Protein AF-A0A261AXF3-F1 (afdb_monomer_lite)

Organism: Caenorhabditis remanei (NCBI:txid31234)

Secondary structure (DSSP, 8-state):
-----S-HHHHHHHTTT----PPPTTGGGHHHHHHHHTTS---S---EEE-SSSS-EEE-HHHHHHHHHHHHHIIIIIS--PPPPPPPPBTTB--HHHHHHHHHHTTHHHH-TTTHHHHHHHHHHHHHH-SSSS--HHHHHHHHHHHHHHHHHHTTHHHHHHTT-GGGSTT---HHHHHHHHHHTTS-----------------------SSHHHHHHHHHHHHHHHHHHHHHHHHHHHHHHHHHHHHHHHHHHHHHHHHHHHHHHHHHHHHHHHHHHHHHHHHHHHHHHHHHHHHHHHHHHHHHHHHHHHHHHHHHHHHHHHHHHHHHHHHHHHHHHHHHHHHHHHHHHHHHHHHHHHHHHHHHHHHHHHHHHHHHHHHHT-

Foldseek 3Di:
DDPPDPPCVVVVVVPPPPDDDDDDPDCPVVVVVLVVVVVDDDDDFDWDWDPPDLDIDTHGVVVVVVVVVVVVCCVVVPVVDDQDDQDWADPQADDLVRLVVRCVSRVVCVVQVCLNVCSVQLRVVLCVVPPDPYHTSVSSVVSSVLSVVLSVVLSVLVVCVVVVNQVVRGPRDRPVVVVVVVVVVPPPDDDDDDDDDDDDDDDDDDDDDDDPPPVVVVVVVVVVVVVVVVVVVVVVVVVVVVVVVVVVVVVVVVVVVVVVVVVVVVVVVVVVVVVVVVVVVVVVVVVVVVVVVVVVVVVVVVVVVVVVVVVVVVVVVVVVVVVVVVVVVVVVVVVVVVVVVVVVVVVVVVVVVVVVVVVVVVVVVVVVVVVVVVVVVVVVVVD

Radius of gyration: 56.41 Å; chains: 1; bounding box: 130×45×207 Å

Structure (mmCIF, N/CA/C/O backbone):
data_AF-A0A261AXF3-F1
#
_entry.id   AF-A0A261AXF3-F1
#
loop_
_atom_site.group_PDB
_atom_site.id
_atom_site.type_symbol
_atom_site.label_atom_id
_atom_site.label_alt_id
_atom_site.label_comp_id
_atom_site.label_asym_id
_atom_site.label_entity_id
_atom_site.label_seq_id
_atom_site.pdbx_PDB_ins_code
_atom_site.Cartn_x
_atom_site.Cartn_y
_atom_site.Cartn_z
_atom_site.occupancy
_atom_site.B_iso_or_equiv
_atom_site.auth_seq_id
_atom_site.auth_comp_id
_atom_site.auth_asym_id
_atom_site.auth_atom_id
_atom_site.pdbx_PDB_model_num
ATOM 1 N N . MET A 1 1 ? 0.764 -27.589 -21.083 1.00 27.95 1 MET A N 1
ATOM 2 C CA . MET A 1 1 ? 2.052 -27.464 -20.373 1.00 27.95 1 MET A CA 1
ATOM 3 C C . MET A 1 1 ? 1.733 -27.618 -18.896 1.00 27.95 1 MET A C 1
ATOM 5 O O . MET A 1 1 ? 0.965 -26.819 -18.377 1.00 27.95 1 MET A O 1
ATOM 9 N N . GLU A 1 2 ? 2.151 -28.720 -18.281 1.00 24.80 2 GLU A N 1
ATOM 10 C CA . GLU A 1 2 ? 1.767 -29.058 -16.904 1.00 24.80 2 GLU A CA 1
ATOM 11 C C . GLU A 1 2 ? 2.659 -28.315 -15.902 1.00 24.80 2 GLU A C 1
ATOM 13 O O . GLU A 1 2 ? 3.877 -28.297 -16.049 1.00 24.80 2 GLU A O 1
ATOM 18 N N . PHE A 1 3 ? 2.066 -27.717 -14.865 1.00 24.66 3 PHE A N 1
ATOM 19 C CA . PHE A 1 3 ? 2.796 -27.044 -13.781 1.00 24.66 3 PHE A CA 1
ATOM 20 C C . PHE A 1 3 ? 3.332 -28.057 -12.748 1.00 24.66 3 PHE A C 1
ATOM 22 O O . PHE A 1 3 ? 3.028 -27.974 -11.559 1.00 24.66 3 PHE A O 1
ATOM 29 N N . SER A 1 4 ? 4.099 -29.052 -13.200 1.00 29.39 4 SER A N 1
ATOM 30 C CA . SER A 1 4 ? 4.564 -30.182 -12.378 1.00 29.39 4 SER A CA 1
ATOM 31 C C . SER A 1 4 ? 5.956 -30.001 -11.749 1.00 29.39 4 SER A C 1
ATOM 33 O O . SER A 1 4 ? 6.387 -30.878 -11.005 1.00 29.39 4 SER A O 1
ATOM 35 N N . SER A 1 5 ? 6.648 -28.878 -11.988 1.00 30.31 5 SER A N 1
ATOM 36 C CA . SER A 1 5 ? 8.059 -28.686 -11.593 1.00 30.31 5 SER A CA 1
ATOM 37 C C . SER A 1 5 ? 8.370 -27.370 -10.858 1.00 30.31 5 SER A C 1
ATOM 39 O O . SER A 1 5 ? 9.440 -26.790 -11.036 1.00 30.31 5 SER A O 1
ATOM 41 N N . LEU A 1 6 ? 7.460 -26.887 -10.005 1.00 32.06 6 LEU A N 1
ATOM 42 C CA . LEU A 1 6 ? 7.865 -26.016 -8.894 1.00 32.06 6 LEU A CA 1
ATOM 43 C C . LEU A 1 6 ? 8.428 -26.918 -7.793 1.00 32.06 6 LEU A C 1
ATOM 45 O O . LEU A 1 6 ? 7.673 -27.651 -7.154 1.00 32.06 6 LEU A O 1
ATOM 49 N N . ASP A 1 7 ? 9.750 -26.894 -7.616 1.00 31.97 7 ASP A N 1
ATOM 50 C CA . ASP A 1 7 ? 10.464 -27.857 -6.776 1.00 31.97 7 ASP A CA 1
ATOM 51 C C . ASP A 1 7 ? 10.176 -27.618 -5.277 1.00 31.97 7 ASP A C 1
ATOM 53 O O . ASP A 1 7 ? 10.806 -26.829 -4.566 1.00 31.97 7 ASP A O 1
ATOM 57 N N . LEU A 1 8 ? 9.140 -28.307 -4.796 1.00 35.50 8 LEU A N 1
ATOM 58 C CA . LEU A 1 8 ? 8.578 -28.212 -3.448 1.00 35.50 8 LEU A CA 1
ATOM 59 C C . LEU A 1 8 ? 9.524 -28.527 -2.264 1.00 35.50 8 LEU A C 1
ATOM 61 O O . LEU A 1 8 ? 9.194 -28.063 -1.164 1.00 35.50 8 LEU A O 1
ATOM 65 N N . PRO A 1 9 ? 10.657 -29.258 -2.383 1.00 33.25 9 PRO A N 1
ATOM 66 C CA . PRO A 1 9 ? 11.583 -29.462 -1.266 1.00 33.25 9 PRO A CA 1
ATOM 67 C C . PRO A 1 9 ? 12.104 -28.151 -0.672 1.00 33.25 9 PRO A C 1
ATOM 69 O O . PRO A 1 9 ? 12.165 -28.022 0.550 1.00 33.25 9 PRO A O 1
ATOM 72 N N . GLU A 1 10 ? 12.398 -27.149 -1.504 1.00 36.34 10 GLU A N 1
ATOM 73 C CA . GLU A 1 10 ? 12.981 -25.884 -1.042 1.00 36.34 10 GLU A CA 1
ATOM 74 C C . GLU A 1 10 ? 11.972 -25.036 -0.241 1.00 36.34 10 GLU A C 1
ATOM 76 O O . GLU A 1 10 ? 12.310 -24.397 0.759 1.00 36.34 10 GLU A O 1
ATOM 81 N N . ILE A 1 11 ? 10.693 -25.102 -0.627 1.00 35.28 11 ILE A N 1
ATOM 82 C CA . ILE A 1 11 ? 9.573 -24.540 0.139 1.00 35.28 11 ILE A CA 1
ATOM 83 C C . ILE A 1 11 ? 9.411 -25.308 1.459 1.00 35.28 11 ILE A C 1
ATOM 85 O O . ILE A 1 11 ? 9.266 -24.698 2.520 1.00 35.28 11 ILE A O 1
ATOM 89 N N . ARG A 1 12 ? 9.472 -26.645 1.422 1.00 32.19 12 ARG A N 1
ATOM 90 C CA . ARG A 1 12 ? 9.309 -27.500 2.606 1.00 32.19 12 ARG A CA 1
ATOM 91 C C . ARG A 1 12 ? 10.400 -27.259 3.655 1.00 32.19 12 ARG A C 1
ATOM 93 O O . ARG A 1 12 ? 10.062 -27.199 4.834 1.00 32.19 12 ARG A O 1
ATOM 100 N N . GLU A 1 13 ? 11.656 -27.064 3.248 1.00 37.75 13 GLU A N 1
ATOM 101 C CA . GLU A 1 13 ? 12.749 -26.647 4.143 1.00 37.75 13 GLU A CA 1
ATOM 102 C C . GLU A 1 13 ? 12.473 -25.276 4.775 1.00 37.75 13 GLU A C 1
ATOM 104 O O . GLU A 1 13 ? 12.505 -25.146 5.999 1.00 37.75 13 GLU A O 1
ATOM 109 N N . LYS A 1 14 ? 12.099 -24.267 3.972 1.00 39.78 14 LYS A N 1
ATOM 110 C CA . LYS A 1 14 ? 11.786 -22.910 4.468 1.00 39.78 14 LYS A CA 1
ATOM 111 C C . LYS A 1 14 ? 10.622 -22.896 5.481 1.00 39.78 14 LYS A C 1
ATOM 113 O O . LYS A 1 14 ? 10.581 -22.020 6.345 1.00 39.78 14 LYS A O 1
ATOM 118 N N . PHE A 1 15 ? 9.724 -23.888 5.443 1.00 36.19 15 PHE A N 1
ATOM 119 C CA . PHE A 1 15 ? 8.625 -24.062 6.406 1.00 36.19 15 PHE A CA 1
ATOM 120 C C . PHE A 1 15 ? 8.922 -24.976 7.614 1.00 36.19 15 PHE A C 1
ATOM 122 O O . PHE A 1 15 ? 8.094 -25.020 8.528 1.00 36.19 15 PHE A O 1
ATOM 129 N N . LYS A 1 16 ? 10.085 -25.645 7.710 1.00 35.56 16 LYS A N 1
ATOM 130 C CA . LYS A 1 16 ? 10.448 -26.443 8.907 1.00 35.56 16 LYS A CA 1
ATOM 131 C C . LYS A 1 16 ? 10.574 -25.613 10.191 1.00 35.56 16 LYS A C 1
ATOM 133 O O . LYS A 1 16 ? 10.434 -26.155 11.280 1.00 35.56 16 LYS A O 1
ATOM 138 N N . ASN A 1 17 ? 10.776 -24.301 10.067 1.00 36.56 17 ASN A N 1
ATOM 139 C CA . ASN A 1 17 ? 10.930 -23.370 11.189 1.00 36.56 17 ASN A CA 1
ATOM 140 C C . ASN A 1 17 ? 9.594 -22.896 11.809 1.00 36.56 17 ASN A C 1
ATOM 142 O O . ASN A 1 17 ? 9.577 -21.952 12.603 1.00 36.56 17 ASN A O 1
ATOM 146 N N . LEU A 1 18 ? 8.459 -23.516 11.460 1.00 34.81 18 LEU A N 1
ATOM 147 C CA . LEU A 1 18 ? 7.182 -23.273 12.136 1.00 34.81 18 LEU A CA 1
ATOM 148 C C . LEU A 1 18 ? 7.160 -23.971 13.507 1.00 34.81 18 LEU A C 1
ATOM 150 O O . LEU A 1 18 ? 6.904 -25.168 13.610 1.00 34.81 18 LEU A O 1
ATOM 154 N N . VAL A 1 19 ? 7.417 -23.190 14.558 1.00 32.22 19 VAL A N 1
ATOM 155 C CA . VAL A 1 19 ? 7.457 -23.640 15.959 1.00 32.22 19 VAL A CA 1
ATOM 156 C C . VAL A 1 19 ? 6.126 -24.289 16.387 1.00 32.22 19 VAL A C 1
ATOM 158 O O . VAL A 1 19 ? 5.079 -23.645 16.262 1.00 32.22 19 VAL A O 1
ATOM 161 N N . PRO A 1 20 ? 6.136 -25.509 16.961 1.00 31.58 20 PRO A N 1
ATOM 162 C CA . PRO A 1 20 ? 4.989 -26.051 17.681 1.00 31.58 20 PRO A CA 1
ATOM 163 C C . PRO A 1 20 ? 4.803 -25.267 18.986 1.00 31.58 20 PRO A C 1
ATOM 165 O O . PRO A 1 20 ? 5.675 -25.285 19.852 1.00 31.58 20 PRO A O 1
ATOM 168 N N . ILE A 1 21 ? 3.679 -24.566 19.134 1.00 32.22 21 ILE A N 1
ATOM 169 C CA . ILE A 1 21 ? 3.352 -23.852 20.376 1.00 32.22 21 ILE A CA 1
ATOM 170 C C . ILE A 1 21 ? 2.531 -24.784 21.270 1.00 32.22 21 ILE A C 1
ATOM 172 O O . ILE A 1 21 ? 1.377 -25.086 20.960 1.00 32.22 21 ILE A O 1
ATOM 176 N N . GLU A 1 22 ? 3.118 -25.214 22.388 1.00 30.92 22 GLU A N 1
ATOM 177 C CA . GLU A 1 22 ? 2.367 -25.780 23.509 1.00 30.92 22 GLU A CA 1
ATOM 178 C C . GLU A 1 22 ? 1.632 -24.660 24.254 1.00 30.92 22 GLU A C 1
ATOM 180 O O . GLU A 1 22 ? 2.234 -23.676 24.685 1.00 30.92 22 GLU A O 1
ATOM 185 N N . TRP A 1 23 ? 0.319 -24.810 24.422 1.00 31.94 23 TRP A N 1
ATOM 186 C CA . TRP A 1 23 ? -0.524 -23.806 25.068 1.00 31.94 23 TRP A CA 1
ATOM 187 C C . TRP A 1 23 ? -0.705 -24.131 26.553 1.00 31.94 23 TRP A C 1
ATOM 189 O O . TRP A 1 23 ? -1.225 -25.194 26.896 1.00 31.94 23 TRP A O 1
ATOM 199 N N . LYS A 1 24 ? -0.328 -23.199 27.438 1.00 29.20 24 LYS A N 1
ATOM 200 C CA . LYS A 1 24 ? -0.694 -23.233 28.864 1.00 29.20 24 LYS A CA 1
ATOM 201 C C . LYS A 1 24 ? -1.835 -22.257 29.161 1.00 29.20 24 LYS A C 1
ATOM 203 O O . LYS A 1 24 ? -2.153 -21.359 28.391 1.00 29.20 24 LYS A O 1
ATOM 208 N N . GLN A 1 25 ? -2.532 -22.516 30.259 1.00 35.84 25 GLN A N 1
ATOM 209 C CA . GLN A 1 25 ? -3.949 -22.190 30.379 1.00 35.84 25 GLN A CA 1
ATOM 210 C C . GLN A 1 25 ? -4.236 -20.768 30.897 1.00 35.84 25 GLN A C 1
ATOM 212 O O . GLN A 1 25 ? -4.610 -20.596 32.055 1.00 35.84 25 GLN A O 1
ATOM 217 N N . SER A 1 26 ? -4.121 -19.749 30.034 1.00 38.50 26 SER A N 1
ATOM 218 C CA . SER A 1 26 ? -4.639 -18.392 30.328 1.00 38.50 26 SER A CA 1
ATOM 219 C C . SER A 1 26 ? -5.096 -17.539 29.121 1.00 38.50 26 SER A C 1
ATOM 221 O O . SER A 1 26 ? -5.635 -16.449 29.321 1.00 38.50 26 SER A O 1
ATOM 223 N N . ASP A 1 27 ? -5.002 -18.024 27.875 1.00 37.12 27 ASP A N 1
ATOM 224 C CA . ASP A 1 27 ? -5.191 -17.220 26.644 1.00 37.12 27 ASP A CA 1
ATOM 225 C C . ASP A 1 27 ? -6.641 -16.838 26.249 1.00 37.12 27 ASP A C 1
ATOM 227 O O . ASP A 1 27 ? -6.957 -16.603 25.078 1.00 37.12 27 ASP A O 1
ATOM 231 N N . SER A 1 28 ? -7.548 -16.682 27.218 1.00 33.84 28 SER A N 1
ATOM 232 C CA . SER A 1 28 ? -8.938 -16.259 26.962 1.00 33.84 28 SER A CA 1
ATOM 233 C C . SER A 1 28 ? -9.061 -14.830 26.401 1.00 33.84 28 SER A C 1
ATOM 235 O O . SER A 1 28 ? -10.072 -14.498 25.779 1.00 33.84 28 SER A O 1
ATOM 237 N N . ASN A 1 29 ? -8.059 -13.971 26.614 1.00 33.34 29 ASN A N 1
ATOM 238 C CA . ASN A 1 29 ? -8.114 -12.553 26.235 1.00 33.34 29 ASN A CA 1
ATOM 239 C C . ASN A 1 29 ? -7.491 -12.249 24.859 1.00 33.34 29 ASN A C 1
ATOM 241 O O . ASN A 1 29 ? -7.751 -11.186 24.291 1.00 33.34 29 ASN A O 1
ATOM 245 N N . PHE A 1 30 ? -6.716 -13.175 24.284 1.00 36.59 30 PHE A N 1
ATOM 246 C CA . PHE A 1 30 ? -6.024 -12.966 23.007 1.00 36.59 30 PHE A CA 1
ATOM 247 C C . PHE A 1 30 ? -7.000 -12.972 21.815 1.00 36.59 30 PHE A C 1
ATOM 249 O O . PHE A 1 30 ? -7.059 -12.019 21.032 1.00 36.59 30 PHE A O 1
ATOM 256 N N . PHE A 1 31 ? -7.867 -13.987 21.728 1.00 33.03 31 PHE A N 1
ATOM 257 C CA . PHE A 1 31 ? -8.864 -14.094 20.653 1.00 33.03 31 PHE A CA 1
ATOM 258 C C . PHE A 1 31 ? -9.943 -13.006 20.694 1.00 33.03 31 PHE A C 1
ATOM 260 O O . PHE A 1 31 ? -10.436 -12.581 19.644 1.00 33.03 31 PHE A O 1
ATOM 267 N N . HIS A 1 32 ? -10.263 -12.496 21.887 1.00 34.31 32 HIS A N 1
ATOM 268 C CA . HIS A 1 32 ? -11.216 -11.400 22.049 1.00 34.31 32 HIS A CA 1
ATOM 269 C C . HIS A 1 32 ? -10.745 -10.100 21.377 1.00 34.31 32 HIS A C 1
ATOM 271 O O . HIS A 1 32 ? -11.583 -9.332 20.905 1.00 34.31 32 HIS A O 1
ATOM 277 N N . ASN A 1 33 ? -9.430 -9.873 21.272 1.00 35.03 33 ASN A N 1
ATOM 278 C CA . ASN A 1 33 ? -8.861 -8.715 20.580 1.00 35.03 33 ASN A CA 1
ATOM 279 C C . ASN A 1 33 ? -8.725 -8.933 19.063 1.00 35.03 33 ASN A C 1
ATOM 281 O O . ASN A 1 33 ? -9.012 -8.014 18.297 1.00 35.03 33 ASN A O 1
ATOM 285 N N . ILE A 1 34 ? -8.398 -10.150 18.610 1.00 35.25 34 ILE A N 1
ATOM 286 C CA . ILE A 1 34 ? -8.340 -10.481 17.172 1.00 35.25 34 ILE A CA 1
ATOM 287 C C . ILE A 1 34 ? -9.715 -10.288 16.510 1.00 35.25 34 ILE A C 1
ATOM 289 O O . ILE A 1 34 ? -9.828 -9.604 15.493 1.00 35.25 34 ILE A O 1
ATOM 293 N N . LEU A 1 35 ? -10.790 -10.809 17.112 1.00 32.84 35 LEU A N 1
ATOM 294 C CA . LEU A 1 35 ? -12.145 -10.642 16.566 1.00 32.84 35 LEU A CA 1
ATOM 295 C C . LEU A 1 35 ? -12.720 -9.228 16.746 1.00 32.84 35 LEU A C 1
ATOM 297 O O . LEU A 1 35 ? -13.673 -8.875 16.053 1.00 32.84 35 LEU A O 1
ATOM 301 N N . ARG A 1 36 ? -12.151 -8.415 17.646 1.00 31.75 36 ARG A N 1
ATOM 302 C CA . ARG A 1 36 ? -12.483 -6.987 17.775 1.00 31.75 36 ARG A CA 1
ATOM 303 C C . ARG A 1 36 ? -11.858 -6.161 16.643 1.00 31.75 36 ARG A C 1
ATOM 305 O O . ARG A 1 36 ? -12.512 -5.241 16.168 1.00 31.75 36 ARG A O 1
ATOM 312 N N . ARG A 1 37 ? -10.660 -6.536 16.166 1.00 34.62 37 ARG A N 1
ATOM 313 C CA . ARG A 1 37 ? -9.996 -5.932 14.991 1.00 34.62 37 ARG A CA 1
ATOM 314 C C . ARG A 1 37 ? -10.633 -6.332 13.654 1.00 34.62 37 ARG A C 1
ATOM 316 O O . ARG A 1 37 ? -10.805 -5.484 12.795 1.00 34.62 37 ARG A O 1
ATOM 323 N N . PHE A 1 38 ? -11.110 -7.569 13.490 1.00 33.97 38 PHE A N 1
ATOM 324 C CA . PHE A 1 38 ? -11.791 -7.990 12.244 1.00 33.97 38 PHE A CA 1
ATOM 325 C C . PHE A 1 38 ? -13.107 -7.246 11.917 1.00 33.97 38 PHE A C 1
ATOM 327 O O . PHE A 1 38 ? -13.662 -7.431 10.831 1.00 33.97 38 PHE A O 1
ATOM 334 N N . CYS A 1 39 ? -13.626 -6.435 12.847 1.00 32.44 39 CYS A N 1
ATOM 335 C CA . CYS A 1 39 ? -14.840 -5.637 12.659 1.00 32.44 39 CYS A CA 1
ATOM 336 C C . CYS A 1 39 ? -14.591 -4.119 12.645 1.00 32.44 39 CYS A C 1
ATOM 338 O O . CYS A 1 39 ? -15.557 -3.385 12.481 1.00 32.44 39 CYS A O 1
ATOM 340 N N . ASN A 1 40 ? -13.355 -3.640 12.842 1.00 31.00 40 ASN A N 1
ATOM 341 C CA . ASN A 1 40 ? -13.031 -2.214 12.774 1.00 31.00 40 ASN A CA 1
ATOM 342 C C . ASN A 1 40 ? -11.546 -1.983 12.467 1.00 31.00 40 ASN A C 1
ATOM 344 O O . ASN A 1 40 ? -10.681 -2.448 13.208 1.00 31.00 40 ASN A O 1
ATOM 348 N N . PHE A 1 41 ? -11.327 -1.129 11.467 1.00 31.16 41 PHE A N 1
ATOM 349 C CA . PHE A 1 41 ? -10.071 -0.490 11.075 1.00 31.16 41 PHE A CA 1
ATOM 350 C C . PHE A 1 41 ? -8.987 -1.347 10.403 1.00 31.16 41 PHE A C 1
ATOM 352 O O . PHE A 1 41 ? -8.595 -2.425 10.848 1.00 31.16 41 PHE A O 1
ATOM 359 N N . ALA A 1 42 ? -8.473 -0.774 9.313 1.00 41.19 42 ALA A N 1
ATOM 360 C CA . ALA A 1 42 ? -7.146 -1.057 8.801 1.00 41.19 42 ALA A CA 1
ATOM 361 C C . ALA A 1 42 ? -6.072 -0.542 9.784 1.00 41.19 42 ALA A C 1
ATOM 363 O O . ALA A 1 42 ? -6.378 0.067 10.804 1.00 41.19 42 ALA A O 1
ATOM 364 N N . GLU A 1 43 ? -4.813 -0.749 9.408 1.00 36.84 43 GLU A N 1
ATOM 365 C CA . GLU A 1 43 ? -3.608 -0.255 10.083 1.00 36.84 43 GLU A CA 1
ATOM 366 C C . GLU A 1 43 ? -3.178 -0.993 11.369 1.00 36.84 43 GLU A C 1
ATOM 368 O O . GLU A 1 43 ? -3.882 -1.142 12.364 1.00 36.84 43 GLU A O 1
ATOM 373 N N . ASN A 1 44 ? -1.913 -1.415 11.308 1.00 37.28 44 ASN A N 1
ATOM 374 C CA . ASN A 1 44 ? -1.050 -1.863 12.399 1.00 37.28 44 ASN A CA 1
ATOM 375 C C . ASN A 1 44 ? -1.326 -3.262 12.999 1.00 37.28 44 ASN A C 1
ATOM 377 O O . ASN A 1 44 ? -1.875 -3.471 14.085 1.00 37.28 44 ASN A O 1
ATOM 381 N N . GLU A 1 45 ? -0.752 -4.216 12.251 1.00 45.72 45 GLU A N 1
ATOM 382 C CA . GLU A 1 45 ? -0.273 -5.543 12.663 1.00 45.72 45 GLU A CA 1
ATOM 383 C C . GLU A 1 45 ? -1.356 -6.586 12.953 1.00 45.72 45 GLU A C 1
ATOM 385 O O . GLU A 1 45 ? -1.979 -6.625 14.010 1.00 45.72 45 GLU A O 1
ATOM 390 N N . THR A 1 46 ? -1.593 -7.480 11.988 1.00 37.84 46 THR A N 1
ATOM 391 C CA . THR A 1 46 ? -2.514 -8.619 12.128 1.00 37.84 46 THR A CA 1
ATOM 392 C C . THR A 1 46 ? -2.044 -9.802 11.277 1.00 37.84 46 THR A C 1
ATOM 394 O O . THR A 1 46 ? -1.841 -9.669 10.075 1.00 37.84 46 THR A O 1
ATOM 397 N N . ILE A 1 47 ? -1.866 -10.959 11.917 1.00 37.97 47 ILE A N 1
ATOM 398 C CA . ILE A 1 47 ? -1.500 -12.249 11.303 1.00 37.97 47 ILE A CA 1
ATOM 399 C C . ILE A 1 47 ? -2.551 -12.660 10.259 1.00 37.97 47 ILE A C 1
ATOM 401 O O . ILE A 1 47 ? -3.750 -12.526 10.503 1.00 37.97 47 ILE A O 1
ATOM 405 N N . ALA A 1 48 ? -2.115 -13.206 9.122 1.00 37.34 48 ALA A N 1
ATOM 406 C CA . ALA A 1 48 ? -2.998 -13.653 8.044 1.00 37.34 48 ALA A CA 1
ATOM 407 C C . ALA A 1 48 ? -3.092 -15.183 7.969 1.00 37.34 48 ALA A C 1
ATOM 409 O O . ALA A 1 48 ? -2.191 -15.895 8.410 1.00 37.34 48 ALA A O 1
ATOM 410 N N . ILE A 1 49 ? -4.183 -15.699 7.398 1.00 36.78 49 ILE A N 1
ATOM 411 C CA . ILE A 1 49 ? -4.396 -17.141 7.220 1.00 36.78 49 ILE A CA 1
ATOM 412 C C . ILE A 1 49 ? -4.134 -17.504 5.758 1.00 36.78 49 ILE A C 1
ATOM 414 O O . ILE A 1 49 ? -4.855 -17.041 4.876 1.00 36.78 49 ILE A O 1
ATOM 418 N N . ILE A 1 50 ? -3.139 -18.357 5.506 1.00 35.66 50 ILE A N 1
ATOM 419 C CA . ILE A 1 50 ? -2.854 -18.911 4.175 1.00 35.66 50 ILE A CA 1
ATOM 420 C C . ILE A 1 50 ? -3.269 -20.384 4.158 1.00 35.66 50 ILE A C 1
ATOM 422 O O . ILE A 1 50 ? -3.004 -21.140 5.095 1.00 35.66 50 ILE A O 1
ATOM 426 N N . ARG A 1 51 ? -3.923 -20.812 3.077 1.00 32.84 51 ARG A N 1
ATOM 427 C CA . ARG A 1 51 ? -4.333 -22.202 2.867 1.00 32.84 51 ARG A CA 1
ATOM 428 C C . ARG A 1 51 ? -3.459 -22.844 1.792 1.00 32.84 51 ARG A C 1
ATOM 430 O O . ARG A 1 51 ? -3.820 -22.826 0.623 1.00 32.84 51 ARG A O 1
ATOM 437 N N . LEU A 1 52 ? -2.310 -23.387 2.198 1.00 33.06 52 LEU A N 1
ATOM 438 C CA . LEU A 1 52 ? -1.356 -24.013 1.272 1.00 33.06 52 LEU A CA 1
ATOM 439 C C . LEU A 1 52 ? -1.717 -25.456 0.885 1.00 33.06 52 LEU A C 1
ATOM 441 O O . LEU A 1 52 ? -1.233 -25.925 -0.132 1.00 33.06 52 LEU A O 1
ATOM 445 N N . TYR A 1 53 ? -2.578 -26.147 1.646 1.00 34.16 53 TYR A N 1
ATOM 446 C CA . TYR A 1 53 ? -3.217 -27.415 1.250 1.00 34.16 53 TYR A CA 1
ATOM 447 C C . TYR A 1 53 ? -4.522 -27.611 2.063 1.00 34.16 53 TYR A C 1
ATOM 449 O O . TYR A 1 53 ? -5.147 -26.633 2.480 1.00 34.16 53 TYR A O 1
ATOM 457 N N . LYS A 1 54 ? -4.995 -28.850 2.292 1.00 33.94 54 LYS A N 1
ATOM 458 C CA . LYS A 1 54 ? -6.273 -29.141 2.987 1.00 33.94 54 LYS A CA 1
ATOM 459 C C . LYS A 1 54 ? -6.407 -28.466 4.374 1.00 33.94 54 LYS A C 1
ATOM 461 O O . LYS A 1 54 ? -7.535 -28.157 4.769 1.00 33.94 54 LYS A O 1
ATOM 466 N N . THR A 1 55 ? -5.296 -28.169 5.053 1.00 30.31 55 THR A N 1
ATOM 467 C CA . THR A 1 55 ? -5.186 -27.449 6.338 1.00 30.31 55 THR A CA 1
ATOM 468 C C . THR A 1 55 ? -4.897 -25.939 6.179 1.00 30.31 55 THR A C 1
ATOM 470 O O . THR A 1 55 ? -4.061 -25.558 5.358 1.00 30.31 55 THR A O 1
ATOM 473 N N . PRO A 1 56 ? -5.552 -25.055 6.963 1.00 42.84 56 PRO A N 1
ATOM 474 C CA . PRO A 1 56 ? -5.200 -23.636 7.050 1.00 42.84 56 PRO A CA 1
ATOM 475 C C . PRO A 1 56 ? -4.028 -23.400 8.019 1.00 42.84 56 PRO A C 1
ATOM 477 O O . PRO A 1 56 ? -3.963 -24.030 9.073 1.00 42.84 56 PRO A O 1
ATOM 480 N N . TYR A 1 57 ? -3.152 -22.446 7.696 1.00 43.09 57 TYR A N 1
ATOM 481 C CA . TYR A 1 57 ? -2.011 -22.039 8.523 1.00 43.09 57 TYR A CA 1
ATOM 482 C C . TYR A 1 57 ? -2.073 -20.543 8.838 1.00 43.09 57 TYR A C 1
ATOM 484 O O . TYR A 1 57 ? -2.453 -19.737 7.988 1.00 43.09 57 TYR A O 1
ATOM 492 N N . PHE A 1 58 ? -1.662 -20.164 10.047 1.00 48.50 58 PHE A N 1
ATOM 493 C CA . PHE A 1 58 ? -1.454 -18.767 10.428 1.00 48.50 58 PHE A CA 1
ATOM 494 C C . PHE A 1 58 ? -0.031 -18.338 10.054 1.00 48.50 58 PHE A C 1
ATOM 496 O O . PHE A 1 58 ? 0.934 -19.010 10.414 1.00 48.50 58 PHE A O 1
ATOM 503 N N . VAL A 1 59 ? 0.104 -17.217 9.348 1.00 48.28 59 VAL A N 1
ATOM 504 C CA . VAL A 1 59 ? 1.380 -16.687 8.849 1.00 48.28 59 VAL A CA 1
ATOM 505 C C . VAL A 1 59 ? 1.563 -15.250 9.332 1.00 48.28 59 VAL A C 1
ATOM 507 O O . VAL A 1 59 ? 0.664 -14.412 9.205 1.00 48.28 59 VAL A O 1
ATOM 510 N N . LYS A 1 60 ? 2.738 -14.960 9.907 1.00 52.41 60 LYS A N 1
ATOM 511 C CA . LYS A 1 60 ? 3.103 -13.615 10.379 1.00 52.41 60 LYS A CA 1
ATOM 512 C C . LYS A 1 60 ? 2.982 -12.600 9.239 1.00 52.41 60 LYS A C 1
ATOM 514 O O . LYS A 1 60 ? 3.406 -12.875 8.117 1.00 52.41 60 LYS A O 1
ATOM 519 N N . LEU A 1 61 ? 2.436 -11.419 9.532 1.00 51.72 61 LEU A N 1
ATOM 520 C CA . LEU A 1 61 ? 2.143 -10.407 8.511 1.00 51.72 61 LEU A CA 1
ATOM 521 C C . LEU A 1 61 ? 3.397 -9.930 7.767 1.00 51.72 61 LEU A C 1
ATOM 523 O O . LEU A 1 61 ? 3.308 -9.649 6.582 1.00 51.72 61 LEU A O 1
ATOM 527 N N . GLU A 1 62 ? 4.557 -9.881 8.422 1.00 56.22 62 GLU A N 1
ATOM 528 C CA . GLU A 1 62 ? 5.856 -9.592 7.788 1.00 56.22 62 GLU A CA 1
ATOM 529 C C . GLU A 1 62 ? 6.143 -10.566 6.637 1.00 56.22 62 GLU A C 1
ATOM 531 O O . GLU A 1 62 ? 6.374 -10.149 5.505 1.00 56.22 62 GLU A O 1
ATOM 536 N N . LYS A 1 63 ? 5.997 -11.872 6.896 1.00 55.84 63 LYS A N 1
ATOM 537 C CA . LYS A 1 63 ? 6.152 -12.924 5.884 1.00 55.84 63 LYS A CA 1
ATOM 538 C C . LYS A 1 63 ? 5.056 -12.891 4.827 1.00 55.84 63 LYS A C 1
ATOM 540 O O . LYS A 1 63 ? 5.328 -13.209 3.676 1.00 55.84 63 LYS A O 1
ATOM 545 N N . LEU A 1 64 ? 3.853 -12.421 5.166 1.00 51.41 64 LEU A N 1
ATOM 546 C CA . LEU A 1 64 ? 2.830 -12.126 4.162 1.00 51.41 64 LEU A CA 1
ATOM 547 C C . LEU A 1 64 ? 3.172 -10.885 3.316 1.00 51.41 64 LEU A C 1
ATOM 549 O O . LEU A 1 64 ? 2.835 -10.872 2.142 1.00 51.41 64 LEU A O 1
ATOM 553 N N . LYS A 1 65 ? 3.827 -9.850 3.861 1.00 55.34 65 LYS A N 1
ATOM 554 C CA . LYS A 1 65 ? 4.272 -8.667 3.098 1.00 55.34 65 LYS A CA 1
ATOM 555 C C . LYS A 1 65 ? 5.374 -9.047 2.104 1.00 55.34 65 LYS A C 1
ATOM 557 O O . LYS A 1 65 ? 5.268 -8.673 0.940 1.00 55.34 65 LYS A O 1
ATOM 562 N N . GLU A 1 66 ? 6.348 -9.853 2.531 1.00 56.06 66 GLU A N 1
ATOM 563 C CA . GLU A 1 66 ? 7.358 -10.470 1.652 1.00 56.06 66 GLU A CA 1
ATOM 564 C C . GLU A 1 66 ? 6.688 -11.287 0.526 1.00 56.06 66 GLU A C 1
ATOM 566 O O . GLU A 1 66 ? 6.929 -11.040 -0.657 1.00 56.06 66 GLU A O 1
ATOM 571 N N . LEU A 1 67 ? 5.756 -12.185 0.879 1.00 49.50 67 LEU A N 1
ATOM 572 C CA . LEU A 1 67 ? 4.961 -12.960 -0.085 1.00 49.50 67 LEU A CA 1
ATOM 573 C C . LEU A 1 67 ? 4.090 -12.091 -1.000 1.00 49.50 67 LEU A C 1
ATOM 575 O O . LEU A 1 67 ? 3.928 -12.433 -2.164 1.00 49.50 67 LEU A O 1
ATOM 579 N N . LYS A 1 68 ? 3.522 -10.984 -0.508 1.00 50.84 68 LYS A N 1
ATOM 580 C CA . LYS A 1 68 ? 2.665 -10.078 -1.286 1.00 50.84 68 LYS A CA 1
ATOM 581 C C . LYS A 1 68 ? 3.479 -9.282 -2.303 1.00 50.84 68 LYS A C 1
ATOM 583 O O . LYS A 1 68 ? 2.978 -9.060 -3.398 1.00 50.84 68 LYS A O 1
ATOM 588 N N . GLY A 1 69 ? 4.719 -8.907 -1.980 1.00 49.69 69 GLY A N 1
ATOM 589 C CA . GLY A 1 69 ? 5.662 -8.342 -2.949 1.00 49.69 69 GLY A CA 1
ATOM 590 C C . GLY A 1 69 ? 5.957 -9.329 -4.080 1.00 49.69 69 GLY A C 1
ATOM 591 O O . GLY A 1 69 ? 5.756 -9.004 -5.246 1.00 49.69 69 GLY A O 1
ATOM 592 N N . LEU A 1 70 ? 6.319 -10.569 -3.730 1.00 44.97 70 LEU A N 1
ATOM 593 C CA . LEU A 1 70 ? 6.557 -11.646 -4.699 1.00 44.97 70 LEU A CA 1
ATOM 594 C C . LEU A 1 70 ? 5.315 -11.973 -5.545 1.00 44.97 70 LEU A C 1
ATOM 596 O O . LEU A 1 70 ? 5.417 -12.043 -6.763 1.00 44.97 70 LEU A O 1
ATOM 600 N N . LEU A 1 71 ? 4.132 -12.105 -4.937 1.00 45.88 71 LEU A N 1
ATOM 601 C CA . LEU A 1 71 ? 2.868 -12.347 -5.646 1.00 45.88 71 LEU A CA 1
ATOM 602 C C . LEU A 1 71 ? 2.449 -11.174 -6.534 1.00 45.88 71 LEU A C 1
ATOM 604 O O . LEU A 1 71 ? 1.892 -11.404 -7.601 1.00 45.88 71 LEU A O 1
ATOM 608 N N . HIS A 1 72 ? 2.712 -9.930 -6.129 1.00 44.38 72 HIS A N 1
ATOM 609 C CA . HIS A 1 72 ? 2.429 -8.763 -6.961 1.00 44.38 72 HIS A CA 1
ATOM 610 C C . HIS A 1 72 ? 3.335 -8.740 -8.196 1.00 44.38 72 HIS A C 1
ATOM 612 O O . HIS A 1 72 ? 2.823 -8.601 -9.301 1.00 44.38 72 HIS A O 1
ATOM 618 N N . ILE A 1 73 ? 4.640 -8.988 -8.020 1.00 40.69 73 ILE A N 1
ATOM 619 C CA . ILE A 1 73 ? 5.610 -9.121 -9.117 1.00 40.69 73 ILE A CA 1
ATOM 620 C C . ILE A 1 73 ? 5.246 -10.307 -10.024 1.00 40.69 73 ILE A C 1
ATOM 622 O O . ILE A 1 73 ? 5.213 -10.158 -11.239 1.00 40.69 73 ILE A O 1
ATOM 626 N N . MET A 1 74 ? 4.890 -11.472 -9.473 1.00 35.56 74 MET A N 1
ATOM 627 C CA . MET A 1 74 ? 4.449 -12.619 -10.281 1.00 35.56 74 MET A CA 1
ATOM 628 C C . MET A 1 74 ? 3.114 -12.359 -11.001 1.00 35.56 74 MET A C 1
ATOM 630 O O . MET A 1 74 ? 2.908 -12.840 -12.111 1.00 35.56 74 MET A O 1
ATOM 634 N N . SER A 1 75 ? 2.205 -11.575 -10.419 1.00 41.12 75 SER A N 1
ATOM 635 C CA . SER A 1 75 ? 0.943 -11.218 -11.073 1.00 41.12 75 SER A CA 1
ATOM 636 C C . SER A 1 75 ? 1.141 -10.217 -12.214 1.00 41.12 75 SER A C 1
ATOM 638 O O . SER A 1 75 ? 0.477 -10.349 -13.240 1.00 41.12 75 SER A O 1
ATOM 640 N N . SER A 1 76 ? 2.023 -9.224 -12.051 1.00 43.78 76 SER A N 1
ATOM 641 C CA . SER A 1 76 ? 2.250 -8.176 -13.054 1.00 43.78 76 SER A CA 1
ATOM 642 C C . SER A 1 76 ? 3.236 -8.590 -14.148 1.00 43.78 76 SER A C 1
ATOM 644 O O . SER A 1 76 ? 2.991 -8.300 -15.314 1.00 43.78 76 SER A O 1
ATOM 646 N N . VAL A 1 77 ? 4.314 -9.300 -13.799 1.00 39.84 77 VAL A N 1
ATOM 647 C CA . VAL A 1 77 ? 5.392 -9.688 -14.730 1.00 39.84 77 VAL A CA 1
ATOM 648 C C . VAL A 1 77 ? 5.143 -11.052 -15.384 1.00 39.84 77 VAL A C 1
ATOM 650 O O . VAL A 1 77 ? 5.543 -11.261 -16.524 1.00 39.84 77 VAL A O 1
ATOM 653 N N . LEU A 1 78 ? 4.493 -11.989 -14.684 1.00 33.41 78 LEU A N 1
ATOM 654 C CA . LEU A 1 78 ? 4.432 -13.407 -15.083 1.00 33.41 78 LEU A CA 1
ATOM 655 C C . LEU A 1 78 ? 3.062 -13.861 -15.616 1.00 33.41 78 LEU A C 1
ATOM 657 O O . LEU A 1 78 ? 2.995 -14.876 -16.304 1.00 33.41 78 LEU A O 1
ATOM 661 N N . LEU A 1 79 ? 1.979 -13.133 -15.314 1.00 43.94 79 LEU A N 1
ATOM 662 C CA . LEU A 1 79 ? 0.625 -13.457 -15.792 1.00 43.94 79 LEU A CA 1
ATOM 663 C C . LEU A 1 79 ? 0.025 -12.399 -16.727 1.00 43.94 79 LEU A C 1
ATOM 665 O O . LEU A 1 79 ? -0.861 -12.734 -17.507 1.00 43.94 79 LEU A O 1
ATOM 669 N N . GLY A 1 80 ? 0.472 -11.140 -16.661 1.00 45.16 80 GLY A N 1
ATOM 670 C CA . GLY A 1 80 ? 0.017 -10.072 -17.563 1.00 45.16 80 GLY A CA 1
ATOM 671 C C . GLY A 1 80 ? -1.485 -9.754 -17.493 1.00 45.16 80 GLY A C 1
ATOM 672 O O . GLY A 1 80 ? -2.007 -9.094 -18.388 1.00 45.16 80 GLY A O 1
ATOM 673 N N . ILE A 1 81 ? -2.196 -10.224 -16.461 1.00 50.53 81 ILE A N 1
ATOM 674 C CA . ILE A 1 81 ? -3.640 -10.014 -16.306 1.00 50.53 81 ILE A CA 1
ATOM 675 C C . ILE A 1 81 ? -3.864 -8.617 -15.704 1.00 50.53 81 ILE A C 1
ATOM 677 O O . ILE A 1 81 ? -3.523 -8.414 -14.534 1.00 50.53 81 ILE A O 1
ATOM 681 N N . PRO A 1 82 ? -4.448 -7.653 -16.442 1.00 55.66 82 PRO A N 1
ATOM 682 C CA . PRO A 1 82 ? -4.804 -6.364 -15.867 1.00 55.66 82 PRO A CA 1
ATOM 683 C C . PRO A 1 82 ? -5.895 -6.550 -14.807 1.00 55.66 82 PRO A C 1
ATOM 685 O O . PRO A 1 82 ? -6.855 -7.304 -15.000 1.00 55.66 82 PRO A O 1
ATOM 688 N N . ALA A 1 83 ? -5.760 -5.847 -13.682 1.00 62.91 83 ALA A N 1
ATOM 689 C CA . ALA A 1 83 ? -6.802 -5.815 -12.665 1.00 62.91 83 ALA A CA 1
ATOM 690 C C . ALA A 1 83 ? -8.072 -5.182 -13.254 1.00 62.91 83 ALA A C 1
ATOM 692 O O . ALA A 1 83 ? -8.026 -4.088 -13.813 1.00 62.91 83 ALA A O 1
ATOM 693 N N . LYS A 1 84 ? -9.205 -5.880 -13.141 1.00 78.06 84 LYS A N 1
ATOM 694 C CA . LYS A 1 84 ? -10.508 -5.375 -13.586 1.00 78.06 84 LYS A CA 1
ATOM 695 C C . LYS A 1 84 ? -11.112 -4.501 -12.490 1.00 78.06 84 LYS A C 1
ATOM 697 O O . LYS A 1 84 ? -11.121 -4.899 -11.325 1.00 78.06 84 LYS A O 1
ATOM 702 N N . GLU A 1 85 ? -11.626 -3.337 -12.865 1.00 83.31 85 GLU A N 1
ATOM 703 C CA . GLU A 1 85 ? -12.286 -2.413 -11.941 1.00 83.31 85 GLU A CA 1
ATOM 704 C C . GLU A 1 85 ? -13.756 -2.788 -11.707 1.00 83.31 85 GLU A C 1
ATOM 706 O O . GLU A 1 85 ? -14.388 -3.442 -12.537 1.00 83.31 85 GLU A O 1
ATOM 711 N N . VAL A 1 86 ? -14.310 -2.356 -10.570 1.00 88.69 86 VAL A N 1
ATOM 712 C CA . VAL A 1 86 ? -15.746 -2.487 -10.282 1.00 88.69 86 VAL A CA 1
ATOM 713 C C . VAL A 1 86 ? -16.506 -1.434 -11.081 1.00 88.69 86 VAL A C 1
ATOM 715 O O . VAL A 1 86 ? -16.239 -0.238 -10.963 1.00 88.69 86 VAL A O 1
ATOM 718 N N . ARG A 1 87 ? -17.482 -1.866 -11.877 1.00 93.31 87 ARG A N 1
ATOM 719 C CA . ARG A 1 87 ? -18.295 -0.965 -12.700 1.00 93.31 87 ARG A CA 1
ATOM 720 C C . ARG A 1 87 ? -19.314 -0.209 -11.849 1.00 93.31 87 ARG A C 1
ATOM 722 O O . ARG A 1 87 ? -19.895 -0.750 -10.910 1.00 93.31 87 ARG A O 1
ATOM 729 N N . ASN A 1 88 ? -19.570 1.045 -12.220 1.00 93.12 88 ASN A N 1
ATOM 730 C CA . ASN A 1 88 ? -20.556 1.883 -11.541 1.00 93.12 88 ASN A CA 1
ATOM 731 C C . ASN A 1 88 ? -21.976 1.300 -11.621 1.00 93.12 88 ASN A C 1
ATOM 733 O O . ASN A 1 88 ? -22.401 0.797 -12.665 1.00 93.12 88 ASN A O 1
ATOM 737 N N . ALA A 1 89 ? -22.727 1.433 -10.525 1.00 92.62 89 ALA A N 1
ATOM 738 C CA . ALA A 1 89 ? -24.170 1.227 -10.536 1.00 92.62 89 ALA A CA 1
ATOM 739 C C . ALA A 1 89 ? -24.853 2.307 -11.395 1.00 92.62 89 ALA A C 1
ATOM 741 O O . ALA A 1 89 ? -24.313 3.398 -11.595 1.00 92.62 89 ALA A O 1
ATOM 742 N N . LYS A 1 90 ? -26.048 2.005 -11.908 1.00 92.31 90 LYS A N 1
ATOM 743 C CA . LYS A 1 90 ? -26.854 2.978 -12.654 1.00 92.31 90 LYS A CA 1
ATOM 744 C C . LYS A 1 90 ? -27.583 3.932 -11.698 1.00 92.31 90 LYS A C 1
ATOM 746 O O . LYS A 1 90 ? -27.563 3.743 -10.484 1.00 92.31 90 LYS A O 1
ATOM 751 N N . SER A 1 91 ? -28.260 4.943 -12.243 1.00 91.44 91 SER A N 1
ATOM 752 C CA . SER A 1 91 ? -29.089 5.882 -11.471 1.00 91.44 91 SER A CA 1
ATOM 753 C C . SER A 1 91 ? -30.307 5.227 -10.803 1.00 91.44 91 SER A C 1
ATOM 755 O O . SER A 1 91 ? -30.725 5.678 -9.743 1.00 91.44 91 SER A O 1
ATOM 757 N N . ASP A 1 92 ? -30.835 4.138 -11.371 1.00 94.25 92 ASP A N 1
ATOM 758 C CA . ASP A 1 92 ? -31.837 3.242 -10.770 1.00 94.25 92 ASP A CA 1
ATOM 759 C C . ASP A 1 92 ? -31.221 2.189 -9.820 1.00 94.25 92 ASP A C 1
ATOM 761 O O . ASP A 1 92 ? -31.917 1.342 -9.256 1.00 94.25 92 ASP A O 1
ATOM 765 N N . GLY A 1 93 ? -29.907 2.265 -9.600 1.00 95.50 93 GLY A N 1
ATOM 766 C CA . GLY A 1 93 ? -29.126 1.406 -8.721 1.00 95.50 93 GLY A CA 1
ATOM 767 C C . GLY A 1 93 ? -28.638 0.114 -9.378 1.00 95.50 93 GLY A C 1
ATOM 768 O O . GLY A 1 93 ? -28.325 0.069 -10.572 1.00 95.50 93 GLY A O 1
ATOM 769 N N . PHE A 1 94 ? -28.522 -0.952 -8.583 1.00 97.31 94 PHE A N 1
ATOM 770 C CA . PHE A 1 94 ? -28.185 -2.292 -9.064 1.00 97.31 94 PHE A CA 1
ATOM 771 C C . PHE A 1 94 ? -29.131 -3.358 -8.499 1.00 97.31 94 PHE A C 1
ATOM 773 O O . PHE A 1 94 ? -29.578 -3.277 -7.359 1.00 97.31 94 PHE A O 1
ATOM 780 N N . THR A 1 95 ? -29.408 -4.388 -9.301 1.00 97.81 95 THR A N 1
ATOM 781 C CA . THR A 1 95 ? -30.219 -5.558 -8.923 1.00 97.81 95 THR A CA 1
ATOM 782 C C . THR A 1 95 ? -29.348 -6.754 -8.523 1.00 97.81 95 THR A C 1
ATOM 784 O O . THR A 1 95 ? -28.145 -6.792 -8.796 1.00 97.81 95 THR A O 1
ATOM 787 N N . LEU A 1 96 ? -29.960 -7.810 -7.975 1.00 97.75 96 LEU A N 1
ATOM 788 C CA . LEU A 1 96 ? -29.285 -9.091 -7.721 1.00 97.75 96 LEU A CA 1
ATOM 789 C C . LEU A 1 96 ? -28.567 -9.645 -8.969 1.00 97.75 96 LEU A C 1
ATOM 791 O O . LEU A 1 96 ? -27.482 -10.216 -8.851 1.00 97.75 96 LEU A O 1
ATOM 795 N N . GLN A 1 97 ? -29.133 -9.462 -10.167 1.00 97.94 97 GLN A N 1
ATOM 796 C CA . GLN A 1 97 ? -28.486 -9.925 -11.394 1.00 97.94 97 GLN A CA 1
ATOM 797 C C . GLN A 1 97 ? -27.279 -9.056 -11.769 1.00 97.94 97 GLN A C 1
ATOM 799 O O . GLN A 1 97 ? -26.287 -9.584 -12.265 1.00 97.94 97 GLN A O 1
ATOM 804 N N . ASN A 1 98 ? -27.310 -7.750 -11.480 1.00 97.44 98 ASN A N 1
ATOM 805 C CA . ASN A 1 98 ? -26.139 -6.888 -11.649 1.00 97.44 98 ASN A CA 1
ATOM 806 C C . ASN A 1 98 ? -24.996 -7.323 -10.721 1.00 97.44 98 ASN A C 1
ATOM 808 O O . ASN A 1 98 ? -23.873 -7.454 -11.195 1.00 97.44 98 ASN A O 1
ATOM 812 N N . LEU A 1 99 ? -25.286 -7.646 -9.452 1.00 97.50 99 LEU A N 1
ATOM 813 C CA . LEU A 1 99 ? -24.287 -8.172 -8.513 1.00 97.50 99 LEU A CA 1
ATOM 814 C C . LEU A 1 99 ? -23.638 -9.467 -9.034 1.00 97.50 99 LEU A C 1
ATOM 816 O O . LEU A 1 99 ? -22.415 -9.560 -9.076 1.00 97.50 99 LEU A O 1
ATOM 820 N N . LYS A 1 100 ? -24.429 -10.446 -9.497 1.00 98.00 100 LYS A N 1
ATOM 821 C CA . LYS A 1 100 ? -23.892 -11.685 -10.099 1.00 98.00 100 LYS A CA 1
ATOM 822 C C . LYS A 1 100 ? -23.033 -11.412 -11.337 1.00 98.00 100 LYS A C 1
ATOM 824 O O . LYS A 1 100 ? -21.925 -11.934 -11.456 1.00 98.00 100 LYS A O 1
ATOM 829 N N . ASN A 1 101 ? -23.510 -10.542 -12.229 1.00 96.81 101 ASN A N 1
ATOM 830 C CA . ASN A 1 101 ? -22.768 -10.132 -13.421 1.00 96.81 101 ASN A CA 1
ATOM 831 C C . ASN A 1 101 ? -21.437 -9.441 -13.070 1.00 96.81 101 ASN A C 1
ATOM 833 O O . ASN A 1 101 ? -20.478 -9.569 -13.830 1.00 96.81 101 ASN A O 1
ATOM 837 N N . GLU A 1 102 ? -21.362 -8.733 -11.940 1.00 96.06 102 GLU A N 1
ATOM 838 C CA . GLU A 1 102 ? -20.141 -8.082 -11.458 1.00 96.06 102 GLU A CA 1
ATOM 839 C C . GLU A 1 102 ? -19.157 -9.078 -10.834 1.00 96.06 102 GLU A C 1
ATOM 841 O O . GLU A 1 102 ? -17.981 -9.085 -11.194 1.00 96.06 102 GLU A O 1
ATOM 846 N N . LEU A 1 103 ? -19.636 -10.011 -10.001 1.00 92.31 103 LEU A N 1
ATOM 847 C CA . LEU A 1 103 ? -18.815 -11.108 -9.467 1.00 92.31 103 LEU A CA 1
ATOM 848 C C . LEU A 1 103 ? -18.164 -11.933 -10.593 1.00 92.31 103 LEU A C 1
ATOM 850 O O . LEU A 1 103 ? -16.998 -12.321 -10.484 1.00 92.31 103 LEU A O 1
ATOM 854 N N . LYS A 1 104 ? -18.895 -12.161 -11.693 1.00 94.31 104 LYS A N 1
ATOM 855 C CA . LYS A 1 104 ? -18.369 -12.815 -12.899 1.00 94.31 104 LYS A CA 1
ATOM 856 C C . LYS A 1 104 ? -17.426 -11.911 -13.699 1.00 94.31 104 LYS A C 1
ATOM 858 O O . LYS A 1 104 ? -16.402 -12.393 -14.174 1.00 94.31 104 LYS A O 1
ATOM 863 N N . HIS A 1 105 ? -17.731 -10.617 -13.844 1.00 91.94 105 HIS A N 1
ATOM 864 C CA . HIS A 1 105 ? -16.846 -9.662 -14.525 1.00 91.94 105 HIS A CA 1
ATOM 865 C C . HIS A 1 105 ? -15.450 -9.673 -13.897 1.00 91.94 105 HIS A C 1
ATOM 867 O O . HIS A 1 105 ? -14.467 -9.887 -14.606 1.00 91.94 105 HIS A O 1
ATOM 873 N N . LEU A 1 106 ? -15.389 -9.574 -12.568 1.00 84.50 106 LEU A N 1
ATOM 874 C CA . LEU A 1 106 ? -14.175 -9.570 -11.749 1.00 84.50 106 LEU A CA 1
ATOM 875 C C . LEU A 1 106 ? -13.481 -10.946 -11.630 1.00 84.50 106 LEU A C 1
ATOM 877 O O . LEU A 1 106 ? -12.528 -11.075 -10.866 1.00 84.50 106 LEU A O 1
ATOM 881 N N . SER A 1 107 ? -13.948 -11.987 -12.337 1.00 83.94 107 SER A N 1
ATOM 882 C CA . SER A 1 107 ? -13.437 -13.372 -12.245 1.00 83.94 107 SER A CA 1
ATOM 883 C C . SER A 1 107 ? -13.459 -13.967 -10.820 1.00 83.94 107 SER A C 1
ATOM 885 O O . SER A 1 107 ? -12.788 -14.956 -10.514 1.00 83.94 107 SER A O 1
ATOM 887 N N . LEU A 1 108 ? -14.298 -13.428 -9.926 1.00 80.50 108 LEU A N 1
ATOM 888 C CA . LEU A 1 108 ? -14.434 -13.935 -8.556 1.00 80.50 108 LEU A CA 1
ATOM 889 C C . LEU A 1 108 ? -15.146 -15.287 -8.515 1.00 80.50 108 LEU A C 1
ATOM 891 O O . LEU A 1 108 ? -14.889 -16.068 -7.606 1.00 80.50 108 LEU A O 1
ATOM 895 N N . THR A 1 109 ? -15.974 -15.597 -9.514 1.00 83.00 109 THR A N 1
ATOM 896 C CA . THR A 1 109 ? -16.595 -16.920 -9.699 1.00 83.00 109 THR A CA 1
ATOM 897 C C . THR A 1 109 ? -15.582 -18.024 -10.018 1.00 83.00 109 THR A C 1
ATOM 899 O O . THR A 1 109 ? -15.853 -19.190 -9.758 1.00 83.00 109 THR A O 1
ATOM 902 N N . GLU A 1 110 ? -14.409 -17.675 -10.555 1.00 75.56 110 GLU A N 1
ATOM 903 C CA . GLU A 1 110 ? -13.308 -18.618 -10.805 1.00 75.56 110 GLU A CA 1
ATOM 904 C C . GLU A 1 110 ? -12.501 -18.860 -9.516 1.00 75.56 110 GLU A C 1
ATOM 906 O O . GLU A 1 110 ? -12.145 -19.989 -9.190 1.00 75.56 110 GLU A O 1
ATOM 911 N N . THR A 1 111 ? -12.273 -17.800 -8.730 1.00 72.69 111 THR A N 1
ATOM 912 C CA . THR A 1 111 ? -11.544 -17.856 -7.443 1.00 72.69 111 THR A CA 1
ATOM 913 C C . THR A 1 111 ? -12.367 -18.497 -6.314 1.00 72.69 111 THR A C 1
ATOM 915 O O . THR A 1 111 ? -11.852 -19.190 -5.427 1.00 72.69 111 THR A O 1
ATOM 918 N N . PHE A 1 112 ? -13.671 -18.239 -6.331 1.00 78.94 112 PHE A N 1
ATOM 919 C CA . PHE A 1 112 ? -14.653 -18.659 -5.344 1.00 78.94 112 PHE A CA 1
ATOM 920 C C . PHE A 1 112 ? -15.862 -19.229 -6.089 1.00 78.94 112 PHE A C 1
ATOM 922 O O . PHE A 1 112 ? -16.864 -18.546 -6.292 1.00 78.94 112 PHE A O 1
ATOM 929 N N . THR A 1 113 ? -15.780 -20.494 -6.500 1.00 84.50 113 THR A N 1
ATOM 930 C CA . THR A 1 113 ? -16.865 -21.178 -7.229 1.00 84.50 113 THR A CA 1
ATOM 931 C C . THR A 1 113 ? -18.180 -21.211 -6.446 1.00 84.50 113 THR A C 1
ATOM 933 O O . THR A 1 113 ? -19.252 -21.353 -7.027 1.00 84.50 113 THR A O 1
ATOM 936 N N . GLU A 1 114 ? -18.126 -21.026 -5.124 1.00 86.81 114 GLU A N 1
ATOM 937 C CA . GLU A 1 114 ? -19.297 -20.933 -4.263 1.00 86.81 114 GLU A CA 1
ATOM 938 C C . GLU A 1 114 ? -19.959 -19.535 -4.196 1.00 86.81 114 GLU A C 1
ATOM 940 O O . GLU A 1 114 ? -21.034 -19.428 -3.603 1.00 86.81 114 GLU A O 1
ATOM 945 N N . ILE A 1 115 ? -19.353 -18.474 -4.751 1.00 89.50 115 ILE A N 1
ATOM 946 C CA . ILE A 1 115 ? -19.672 -17.074 -4.396 1.00 89.50 115 ILE A CA 1
ATOM 947 C C . ILE A 1 115 ? -21.080 -16.613 -4.786 1.00 89.50 115 ILE A C 1
ATOM 949 O O . ILE A 1 115 ? -21.735 -15.912 -4.010 1.00 89.50 115 ILE A O 1
ATOM 953 N N . GLU A 1 116 ? -21.594 -17.046 -5.939 1.00 95.56 116 GLU A N 1
ATOM 954 C CA . GLU A 1 116 ? -22.930 -16.652 -6.412 1.00 95.56 116 GLU A CA 1
ATOM 955 C C . GLU A 1 116 ? -24.059 -17.177 -5.513 1.00 95.56 116 GLU A C 1
ATOM 957 O O . GLU A 1 116 ? -25.133 -16.574 -5.461 1.00 95.56 116 GLU A O 1
ATOM 962 N N . ASN A 1 117 ? -23.807 -18.244 -4.743 1.00 94.88 117 ASN A N 1
ATOM 963 C CA . ASN A 1 117 ? -24.765 -18.784 -3.773 1.00 94.88 117 ASN A CA 1
ATOM 964 C C . ASN A 1 117 ? -25.016 -17.824 -2.598 1.00 94.88 117 ASN A C 1
ATOM 966 O O . ASN A 1 117 ? -26.026 -17.950 -1.906 1.00 94.88 117 ASN A O 1
ATOM 970 N N . TYR A 1 118 ? -24.108 -16.872 -2.356 1.00 94.00 118 TYR A N 1
ATOM 971 C CA . TYR A 1 118 ? -24.262 -15.854 -1.316 1.00 94.00 118 TYR A CA 1
ATOM 972 C C . TYR A 1 118 ? -24.847 -14.542 -1.850 1.00 94.00 118 TYR A C 1
ATOM 974 O O . TYR A 1 118 ? -25.355 -13.752 -1.056 1.00 94.00 118 TYR A O 1
ATOM 982 N N . ALA A 1 119 ? -24.848 -14.327 -3.171 1.00 95.88 119 ALA A N 1
ATOM 983 C CA . ALA A 1 119 ? -25.300 -13.078 -3.780 1.00 95.88 119 ALA A CA 1
ATOM 984 C C . ALA A 1 119 ? -26.735 -12.707 -3.366 1.00 95.88 119 ALA A C 1
ATOM 986 O O . ALA A 1 119 ? -26.999 -11.549 -3.074 1.00 95.88 119 ALA A O 1
ATOM 987 N N . GLU A 1 120 ? -27.655 -13.674 -3.261 1.00 96.88 120 GLU A N 1
ATOM 988 C CA . GLU A 1 120 ? -29.045 -13.401 -2.861 1.00 96.88 120 GLU A CA 1
ATOM 989 C C . GLU A 1 120 ? -29.167 -12.933 -1.401 1.00 96.88 120 GLU A C 1
ATOM 991 O O . GLU A 1 120 ? -29.857 -11.952 -1.118 1.00 96.88 120 GLU A O 1
ATOM 996 N N . VAL A 1 121 ? -28.492 -13.609 -0.463 1.00 94.12 121 VAL A N 1
ATOM 997 C CA . VAL A 1 121 ? -28.557 -13.249 0.964 1.00 94.12 121 VAL A CA 1
ATOM 998 C C . VAL A 1 121 ? -27.802 -11.952 1.255 1.00 94.12 121 VAL A C 1
ATOM 1000 O O . VAL A 1 121 ? -28.240 -11.176 2.102 1.00 94.12 121 VAL A O 1
ATOM 1003 N N . VAL A 1 122 ? -26.718 -11.683 0.523 1.00 93.75 122 VAL A N 1
ATOM 1004 C CA . VAL A 1 122 ? -25.982 -10.417 0.608 1.00 93.75 122 VAL A CA 1
ATOM 1005 C C . VAL A 1 122 ? -26.778 -9.275 -0.017 1.00 93.75 122 VAL A C 1
ATOM 1007 O O . VAL A 1 122 ? -26.922 -8.241 0.626 1.00 93.75 122 VAL A O 1
ATOM 1010 N N . TYR A 1 123 ? -27.382 -9.469 -1.193 1.00 97.25 123 TYR A N 1
ATOM 1011 C CA . TYR A 1 123 ? -28.255 -8.473 -1.821 1.00 97.25 123 TYR A CA 1
ATOM 1012 C C . TYR A 1 123 ? -29.409 -8.073 -0.891 1.00 97.25 123 TYR A C 1
ATOM 1014 O O . TYR A 1 123 ? -29.593 -6.897 -0.595 1.00 97.25 123 TYR A O 1
ATOM 1022 N N . LYS A 1 124 ? -30.123 -9.060 -0.327 1.00 95.75 124 LYS A N 1
ATOM 1023 C CA . LYS A 1 124 ? -31.180 -8.832 0.676 1.00 95.75 124 LYS A CA 1
ATOM 1024 C C . LYS A 1 124 ? -30.669 -8.162 1.957 1.00 95.75 124 LYS A C 1
ATOM 1026 O O . LYS A 1 124 ? -31.454 -7.547 2.674 1.00 95.75 124 LYS A O 1
ATOM 1031 N N . HIS A 1 125 ? -29.383 -8.302 2.283 1.00 92.25 125 HIS A N 1
ATOM 1032 C CA . HIS A 1 125 ? -28.779 -7.611 3.418 1.00 92.25 125 HIS A CA 1
ATOM 1033 C C . HIS A 1 125 ? -28.520 -6.136 3.101 1.00 92.25 125 HIS A C 1
ATOM 1035 O O . HIS A 1 125 ? -29.012 -5.293 3.850 1.00 92.25 125 HIS A O 1
ATOM 1041 N N . VAL A 1 126 ? -27.815 -5.832 2.002 1.00 93.12 126 VAL A N 1
ATOM 1042 C CA . VAL A 1 126 ? -27.488 -4.448 1.612 1.00 93.12 126 VAL A CA 1
ATOM 1043 C C . VAL A 1 126 ? -28.747 -3.646 1.274 1.00 93.12 126 VAL A C 1
ATOM 1045 O O . VAL A 1 126 ? -28.900 -2.537 1.771 1.00 93.12 126 VAL A O 1
ATOM 1048 N N . ASP A 1 127 ? -29.722 -4.237 0.574 1.00 95.50 127 ASP A N 1
ATOM 1049 C CA . ASP A 1 127 ? -31.003 -3.585 0.251 1.00 95.50 127 ASP A CA 1
ATOM 1050 C C . ASP A 1 127 ? -31.817 -3.199 1.498 1.00 95.50 127 ASP A C 1
ATOM 1052 O O . ASP A 1 127 ? -32.548 -2.213 1.495 1.00 95.50 127 ASP A O 1
ATOM 1056 N N . ARG A 1 128 ? -31.646 -3.937 2.602 1.00 94.44 128 ARG A N 1
ATOM 1057 C CA . ARG A 1 128 ? -32.300 -3.654 3.887 1.00 94.44 128 ARG A CA 1
ATOM 1058 C C . ARG A 1 128 ? -31.578 -2.581 4.711 1.00 94.44 128 ARG A C 1
ATOM 1060 O O . ARG A 1 128 ? -32.201 -1.995 5.590 1.00 94.44 128 ARG A O 1
ATOM 1067 N N . VAL A 1 129 ? -30.275 -2.368 4.501 1.00 91.25 129 VAL A N 1
ATOM 1068 C CA . VAL A 1 129 ? -29.461 -1.407 5.283 1.00 91.25 129 VAL A CA 1
ATOM 1069 C C . VAL A 1 129 ? -29.009 -0.182 4.481 1.00 91.25 129 VAL A C 1
ATOM 1071 O O . VAL A 1 129 ? -28.333 0.686 5.035 1.00 91.25 129 VAL A O 1
ATOM 1074 N N . LYS A 1 130 ? -29.389 -0.094 3.200 1.00 93.19 130 LYS A N 1
ATOM 1075 C CA . LYS A 1 130 ? -29.122 1.055 2.330 1.00 93.19 130 LYS A CA 1
ATOM 1076 C C . LYS A 1 130 ? -29.671 2.352 2.925 1.00 93.19 130 LYS A C 1
ATOM 1078 O O . LYS A 1 130 ? -30.690 2.367 3.614 1.00 93.19 130 LYS A O 1
ATOM 1083 N N . LYS A 1 131 ? -28.985 3.455 2.627 1.00 90.31 131 LYS A N 1
ATOM 1084 C CA . LYS A 1 131 ? -29.340 4.801 3.113 1.00 90.31 131 LYS A CA 1
ATOM 1085 C C . LYS A 1 131 ? -30.253 5.576 2.161 1.00 90.31 131 LYS A C 1
ATOM 1087 O O . LYS A 1 131 ? -30.842 6.568 2.572 1.00 90.31 131 LYS A O 1
ATOM 1092 N N . GLU A 1 132 ? -30.346 5.142 0.909 1.00 92.12 132 GLU A N 1
ATOM 1093 C CA . GLU A 1 132 ? -31.091 5.809 -0.161 1.00 92.12 132 GLU A CA 1
ATOM 1094 C C . GLU A 1 132 ? -32.122 4.867 -0.798 1.00 92.12 132 GLU A C 1
ATOM 1096 O O . GLU A 1 132 ? -32.166 3.671 -0.510 1.00 92.12 132 GLU A O 1
ATOM 1101 N N . GLN A 1 133 ? -32.973 5.407 -1.673 1.00 92.56 133 GLN A N 1
ATOM 1102 C CA . GLN A 1 133 ? -34.014 4.643 -2.367 1.00 92.56 133 GLN A CA 1
ATOM 1103 C C . GLN A 1 133 ? -33.432 3.492 -3.211 1.00 92.56 133 GLN A C 1
ATOM 1105 O O . GLN A 1 133 ? -33.959 2.374 -3.199 1.00 92.56 133 GLN A O 1
ATOM 1110 N N . PHE A 1 134 ? -32.315 3.753 -3.895 1.00 96.12 134 PHE A N 1
ATOM 1111 C CA . PHE A 1 134 ? -31.636 2.823 -4.796 1.00 96.12 134 PHE A CA 1
ATOM 1112 C C . PHE A 1 134 ? -30.256 2.425 -4.252 1.00 96.12 134 PHE A C 1
ATOM 1114 O O . PHE A 1 134 ? -29.631 3.168 -3.498 1.00 96.12 134 PHE A O 1
ATOM 1121 N N . LEU A 1 135 ? -29.787 1.234 -4.631 1.00 96.69 135 LEU A N 1
ATOM 1122 C CA . LEU A 1 135 ? -28.469 0.718 -4.253 1.00 96.69 135 LEU A CA 1
ATOM 1123 C C . LEU A 1 135 ? -27.380 1.292 -5.171 1.00 96.69 135 LEU A C 1
ATOM 1125 O O . LEU A 1 135 ? -27.383 1.020 -6.369 1.00 96.69 135 LEU A O 1
ATOM 1129 N N . ARG A 1 136 ? -26.448 2.070 -4.619 1.00 95.81 136 ARG A N 1
ATOM 1130 C CA . ARG A 1 136 ? -25.412 2.810 -5.363 1.00 95.81 136 ARG A CA 1
ATOM 1131 C C . ARG A 1 136 ? -24.130 1.986 -5.514 1.00 95.81 136 ARG A C 1
ATOM 1133 O O . ARG A 1 136 ? -24.009 0.889 -4.973 1.00 95.81 136 ARG A O 1
ATOM 1140 N N . THR A 1 137 ? -23.121 2.535 -6.198 1.00 92.88 137 THR A N 1
ATOM 1141 C CA . THR A 1 137 ? -21.819 1.863 -6.372 1.00 92.88 137 THR A CA 1
ATOM 1142 C C . THR A 1 137 ? -21.129 1.543 -5.037 1.00 92.88 137 THR A C 1
ATOM 1144 O O . THR A 1 137 ? -20.521 0.486 -4.916 1.00 92.88 137 THR A O 1
ATOM 1147 N N . CYS A 1 138 ? -21.244 2.386 -4.002 1.00 91.19 138 CYS A N 1
ATOM 1148 C CA . CYS A 1 138 ? -20.698 2.059 -2.674 1.00 91.19 138 CYS A CA 1
ATOM 1149 C C . CYS A 1 138 ? -21.370 0.825 -2.053 1.00 91.19 138 CYS A C 1
ATOM 1151 O O . CYS A 1 138 ? -20.678 -0.065 -1.568 1.00 91.19 138 CYS A O 1
ATOM 1153 N N . ASP A 1 139 ? -22.693 0.711 -2.177 1.00 92.75 139 ASP A N 1
ATOM 1154 C CA . ASP A 1 139 ? -23.446 -0.450 -1.700 1.00 92.75 139 ASP A CA 1
ATOM 1155 C C . ASP A 1 139 ? -23.115 -1.722 -2.535 1.00 92.75 139 ASP A C 1
ATOM 1157 O O . ASP A 1 139 ? -23.263 -2.849 -2.056 1.00 92.75 139 ASP A O 1
ATOM 1161 N N . LEU A 1 140 ? -22.619 -1.558 -3.776 1.00 92.94 140 LEU A N 1
ATOM 1162 C CA . LEU A 1 140 ? -22.110 -2.643 -4.631 1.00 92.94 140 LEU A CA 1
ATOM 1163 C C . LEU A 1 140 ? -20.723 -3.125 -4.180 1.00 92.94 140 LEU A C 1
ATOM 1165 O O . LEU A 1 140 ? -20.498 -4.335 -4.133 1.00 92.94 140 LEU A O 1
ATOM 1169 N N . PHE A 1 141 ? -19.820 -2.211 -3.802 1.00 88.50 141 PHE A N 1
ATOM 1170 C CA . PHE A 1 141 ? -18.545 -2.570 -3.171 1.00 88.50 141 PHE A CA 1
ATOM 1171 C C . PHE A 1 141 ? -18.781 -3.375 -1.885 1.00 88.50 141 PHE A C 1
ATOM 1173 O O . PHE A 1 141 ? -18.233 -4.472 -1.754 1.00 88.50 141 PHE A O 1
ATOM 1180 N N . ASP A 1 142 ? -19.666 -2.898 -1.001 1.00 86.81 142 ASP A N 1
ATOM 1181 C CA . ASP A 1 142 ? -20.051 -3.609 0.226 1.00 86.81 142 ASP A CA 1
ATOM 1182 C C . ASP A 1 142 ? -20.611 -5.008 -0.089 1.00 86.81 142 ASP A C 1
ATOM 1184 O O . ASP A 1 142 ? -20.235 -6.000 0.541 1.00 86.81 142 ASP A O 1
ATOM 1188 N N . ALA A 1 143 ? -21.475 -5.132 -1.104 1.00 91.94 143 ALA A N 1
ATOM 1189 C CA . ALA A 1 143 ? -22.034 -6.417 -1.517 1.00 91.94 143 ALA A CA 1
ATOM 1190 C C . ALA A 1 143 ? -20.969 -7.399 -2.049 1.00 91.94 143 ALA A C 1
ATOM 1192 O O . ALA A 1 143 ? -21.001 -8.588 -1.715 1.00 91.94 143 ALA A O 1
ATOM 1193 N N . ILE A 1 144 ? -20.008 -6.931 -2.848 1.00 87.88 144 ILE A N 1
ATOM 1194 C CA . ILE A 1 144 ? -18.901 -7.762 -3.346 1.00 87.88 144 ILE A CA 1
ATOM 1195 C C . ILE A 1 144 ? -18.014 -8.214 -2.179 1.00 87.88 144 ILE A C 1
ATOM 1197 O O . ILE A 1 144 ? -17.717 -9.408 -2.061 1.00 87.88 144 ILE A O 1
ATOM 1201 N N . GLU A 1 145 ? -17.657 -7.295 -1.277 1.00 85.25 145 GLU A N 1
ATOM 1202 C CA . GLU A 1 145 ? -16.837 -7.593 -0.102 1.00 85.25 145 GLU A CA 1
ATOM 1203 C C . GLU A 1 145 ? -17.530 -8.609 0.815 1.00 85.25 145 GLU A C 1
ATOM 1205 O O . GLU A 1 145 ? -16.928 -9.609 1.210 1.00 85.25 145 GLU A O 1
ATOM 1210 N N . HIS A 1 146 ? -18.827 -8.434 1.090 1.00 84.00 146 HIS A N 1
ATOM 1211 C CA . HIS A 1 146 ? -19.614 -9.389 1.867 1.00 84.00 146 HIS A CA 1
ATOM 1212 C C . HIS A 1 146 ? -19.650 -10.782 1.221 1.00 84.00 146 HIS A C 1
ATOM 1214 O O . HIS A 1 146 ? -19.494 -11.779 1.932 1.00 84.00 146 HIS A O 1
ATOM 1220 N N . CYS A 1 147 ? -19.790 -10.882 -0.106 1.00 86.88 147 CYS A N 1
ATOM 1221 C CA . CYS A 1 147 ? -19.747 -12.168 -0.807 1.00 86.88 147 CYS A CA 1
ATOM 1222 C C . CYS A 1 147 ? -18.382 -12.865 -0.640 1.00 86.88 147 CYS A C 1
ATOM 1224 O O . CYS A 1 147 ? -18.330 -14.036 -0.252 1.00 86.88 147 CYS A O 1
ATOM 1226 N N . GLN A 1 148 ? -17.273 -12.147 -0.854 1.00 83.31 148 GLN A N 1
ATOM 1227 C CA . GLN A 1 148 ? -15.912 -12.668 -0.651 1.00 83.31 148 GLN A CA 1
ATOM 1228 C C . GLN A 1 148 ? -15.663 -13.070 0.814 1.00 83.31 148 GLN A C 1
ATOM 1230 O O . GLN A 1 148 ? -15.163 -14.163 1.099 1.00 83.31 148 GLN A O 1
ATOM 1235 N N . ARG A 1 149 ? -16.066 -12.212 1.759 1.00 78.00 149 ARG A N 1
ATOM 1236 C CA . ARG A 1 149 ? -15.950 -12.413 3.210 1.00 78.00 149 ARG A CA 1
ATOM 1237 C C . ARG A 1 149 ? -16.671 -13.687 3.652 1.00 78.00 149 ARG A C 1
ATOM 1239 O O . ARG A 1 149 ? -16.098 -14.464 4.415 1.00 78.00 149 ARG A O 1
ATOM 1246 N N . ILE A 1 150 ? -17.879 -13.955 3.146 1.00 80.62 150 ILE A N 1
ATOM 1247 C CA . ILE A 1 150 ? -18.607 -15.200 3.443 1.00 80.62 150 ILE A CA 1
ATOM 1248 C C . ILE A 1 150 ? -17.857 -16.422 2.892 1.00 80.62 150 ILE A C 1
ATOM 1250 O O . ILE A 1 150 ? -17.719 -17.403 3.623 1.00 80.62 150 ILE A O 1
ATOM 1254 N N . CYS A 1 151 ? -17.306 -16.371 1.672 1.00 78.44 151 CYS A N 1
ATOM 1255 C CA . CYS A 1 151 ? -16.509 -17.476 1.115 1.00 78.44 151 CYS A CA 1
ATOM 1256 C C . CYS A 1 151 ? -15.299 -17.814 2.005 1.00 78.44 151 CYS A C 1
ATOM 1258 O O . CYS A 1 151 ? -15.091 -18.969 2.385 1.00 78.44 151 CYS A O 1
ATOM 1260 N N . ILE A 1 152 ? -14.523 -16.795 2.392 1.00 74.75 152 ILE A N 1
ATOM 1261 C CA . ILE A 1 152 ? -13.342 -16.943 3.256 1.00 74.75 152 ILE A CA 1
ATOM 1262 C C . ILE A 1 152 ? -13.742 -17.496 4.631 1.00 74.75 152 ILE A C 1
ATOM 1264 O O . ILE A 1 152 ? -13.137 -18.450 5.122 1.00 74.75 152 ILE A O 1
ATOM 1268 N N . ILE A 1 153 ? -14.789 -16.943 5.247 1.00 70.25 153 ILE A N 1
ATOM 1269 C CA . ILE A 1 153 ? -15.229 -17.354 6.582 1.00 70.25 153 ILE A CA 1
ATOM 1270 C C . ILE A 1 153 ? -15.847 -18.756 6.580 1.00 70.25 153 ILE A C 1
ATOM 1272 O O . ILE A 1 153 ? -15.618 -19.512 7.524 1.00 70.25 153 ILE A O 1
ATOM 1276 N N . ASN A 1 154 ? -16.575 -19.159 5.536 1.00 75.31 154 ASN A N 1
ATOM 1277 C CA . ASN A 1 154 ? -17.148 -20.505 5.451 1.00 75.31 154 ASN A CA 1
ATOM 1278 C C . ASN A 1 154 ? -16.042 -21.581 5.415 1.00 75.31 154 ASN A C 1
ATOM 1280 O O . ASN A 1 154 ? -16.150 -22.625 6.062 1.00 75.31 154 ASN A O 1
ATOM 1284 N N . ARG A 1 155 ? -14.901 -21.274 4.781 1.00 73.31 155 ARG A N 1
ATOM 1285 C CA . ARG A 1 155 ? -13.680 -22.105 4.805 1.00 73.31 155 ARG A CA 1
ATOM 1286 C C . ARG A 1 155 ? -13.027 -22.180 6.203 1.00 73.31 155 ARG A C 1
ATOM 1288 O O . ARG A 1 155 ? -12.250 -23.098 6.455 1.00 73.31 155 ARG A O 1
ATOM 1295 N N . LEU A 1 156 ? -13.387 -21.277 7.122 1.00 71.75 156 LEU A N 1
ATOM 1296 C CA . LEU A 1 156 ? -12.930 -21.192 8.519 1.00 71.75 156 LEU A CA 1
ATOM 1297 C C . LEU A 1 156 ? -14.054 -21.450 9.548 1.00 71.75 156 LEU A C 1
ATOM 1299 O O . LEU A 1 156 ? -13.880 -21.172 10.738 1.00 71.75 156 LEU A O 1
ATOM 1303 N N . LYS A 1 157 ? -15.205 -22.003 9.130 1.00 72.56 157 LYS A N 1
ATOM 1304 C CA . LYS A 1 157 ? -16.428 -22.071 9.955 1.00 72.56 157 LYS A CA 1
ATOM 1305 C C . LYS A 1 157 ? -16.242 -22.712 11.336 1.00 72.56 157 LYS A C 1
ATOM 1307 O O . LYS A 1 157 ? -16.813 -22.217 12.303 1.00 72.56 157 LYS A O 1
ATOM 1312 N N . LYS A 1 158 ? -15.404 -23.750 11.451 1.00 72.00 158 LYS A N 1
ATOM 1313 C CA . LYS A 1 158 ? -15.102 -24.432 12.725 1.00 72.00 158 LYS A CA 1
ATOM 1314 C C . LYS A 1 158 ? -14.304 -23.548 13.690 1.00 72.00 158 LYS A C 1
ATOM 1316 O O . LYS A 1 158 ? -14.606 -23.494 14.876 1.00 72.00 158 LYS A O 1
ATOM 1321 N N . PHE A 1 159 ? -13.326 -22.798 13.177 1.00 72.69 159 PHE A N 1
ATOM 1322 C CA . PHE A 1 159 ? -12.582 -21.822 13.976 1.00 72.69 159 PHE A CA 1
ATOM 1323 C C . PHE A 1 159 ? -13.518 -20.723 14.496 1.00 72.69 159 PHE A C 1
ATOM 1325 O O . PHE A 1 159 ? -13.521 -20.429 15.690 1.00 72.69 159 PHE A O 1
ATOM 1332 N N . LEU A 1 160 ? -14.373 -20.169 13.629 1.00 69.19 160 LEU A N 1
ATOM 1333 C CA . LEU A 1 160 ? -15.320 -19.133 14.041 1.00 69.19 160 LEU A CA 1
ATOM 1334 C C . LEU A 1 160 ? -16.387 -19.663 15.022 1.00 69.19 160 LEU A C 1
ATOM 1336 O O . LEU A 1 160 ? -16.811 -18.919 15.908 1.00 69.19 160 LEU A O 1
ATOM 1340 N N . HIS A 1 161 ? -16.782 -20.938 14.908 1.00 78.19 161 HIS A N 1
ATOM 1341 C CA . HIS A 1 161 ? -17.693 -21.596 15.850 1.00 78.19 161 HIS A CA 1
ATOM 1342 C C . HIS A 1 161 ? -17.082 -21.710 17.248 1.00 78.19 161 HIS A C 1
ATOM 1344 O O . HIS A 1 161 ? -17.699 -21.268 18.217 1.00 78.19 161 HIS A O 1
ATOM 1350 N N . ASN A 1 162 ? -15.841 -22.198 17.345 1.00 72.25 162 ASN A N 1
ATOM 1351 C CA . ASN A 1 162 ? -15.108 -22.297 18.611 1.00 72.25 162 ASN A CA 1
ATOM 1352 C C . ASN A 1 162 ? -14.988 -20.935 19.319 1.00 72.25 162 ASN A C 1
ATOM 1354 O O . ASN A 1 162 ? -15.052 -20.861 20.542 1.00 72.25 162 ASN A O 1
ATOM 1358 N N . GLN A 1 163 ? -14.882 -19.847 18.548 1.00 71.62 163 GLN A N 1
ATOM 1359 C CA . GLN A 1 163 ? -14.840 -18.469 19.052 1.00 71.62 163 GLN A CA 1
ATOM 1360 C C . GLN A 1 163 ? -16.231 -17.825 19.250 1.00 71.62 163 GLN A C 1
ATOM 1362 O O . GLN A 1 163 ? -16.332 -16.618 19.470 1.00 71.62 163 GLN A O 1
ATOM 1367 N N . LYS A 1 164 ? -17.322 -18.599 19.131 1.00 74.44 164 LYS A N 1
ATOM 1368 C CA . LYS A 1 164 ? -18.730 -18.151 19.214 1.00 74.44 164 LYS A CA 1
ATOM 1369 C C . LYS A 1 164 ? -19.073 -16.984 18.266 1.00 74.44 164 LYS A C 1
ATOM 1371 O O . LYS A 1 164 ? -20.020 -16.234 18.497 1.00 74.44 164 LYS A O 1
ATOM 1376 N N . GLY A 1 165 ? -18.317 -16.831 17.178 1.00 71.00 165 GLY A N 1
ATOM 1377 C CA . GLY A 1 165 ? -18.398 -15.693 16.263 1.00 71.00 165 GLY A CA 1
ATOM 1378 C C . GLY A 1 165 ? -19.395 -15.852 15.113 1.00 71.00 165 GLY A C 1
ATOM 1379 O O . GLY A 1 165 ? -19.686 -14.867 14.441 1.00 71.00 165 GLY A O 1
ATOM 1380 N N . CYS A 1 166 ? -19.938 -17.054 14.873 1.00 77.25 166 CYS A N 1
ATOM 1381 C CA . CYS A 1 166 ? -20.731 -17.357 13.671 1.00 77.25 166 CYS A CA 1
ATOM 1382 C C . CYS A 1 166 ? -21.936 -16.432 13.453 1.00 77.25 166 CYS A C 1
ATOM 1384 O O . CYS A 1 166 ? -22.228 -16.080 12.316 1.00 77.25 166 CYS A O 1
ATOM 1386 N N . ALA A 1 167 ? -22.599 -15.992 14.527 1.00 74.31 167 ALA A N 1
ATOM 1387 C CA . ALA A 1 167 ? -23.754 -15.094 14.445 1.00 74.31 167 ALA A CA 1
ATOM 1388 C C . ALA A 1 167 ? -23.413 -13.672 13.948 1.00 74.31 167 ALA A C 1
ATOM 1390 O O . ALA A 1 167 ? -24.316 -12.924 13.590 1.00 74.31 167 ALA A O 1
ATOM 1391 N N . ARG A 1 168 ? -22.127 -13.290 13.913 1.00 73.62 168 ARG A N 1
ATOM 1392 C CA . ARG A 1 168 ? -21.667 -11.969 13.446 1.00 73.62 168 ARG A CA 1
ATOM 1393 C C . ARG A 1 168 ? -21.532 -11.869 11.923 1.00 73.62 168 ARG A C 1
ATOM 1395 O O . ARG A 1 168 ? -21.161 -10.814 11.425 1.00 73.62 168 ARG A O 1
ATOM 1402 N N . VAL A 1 169 ? -21.777 -12.957 11.191 1.00 70.94 169 VAL A N 1
ATOM 1403 C CA . VAL A 1 169 ? -21.543 -13.043 9.744 1.00 70.94 169 VAL A CA 1
ATOM 1404 C C . VAL A 1 169 ? -22.872 -13.336 9.044 1.00 70.94 169 VAL A C 1
ATOM 1406 O O . VAL A 1 169 ? -23.331 -14.482 9.076 1.00 70.94 169 VAL A O 1
ATOM 1409 N N . PRO A 1 170 ? -23.519 -12.325 8.430 1.00 65.75 170 PRO A N 1
ATOM 1410 C CA . PRO A 1 170 ? -24.761 -12.517 7.688 1.00 65.75 170 PRO A CA 1
ATOM 1411 C C . PRO A 1 170 ? -24.627 -13.631 6.642 1.00 65.75 170 PRO A C 1
ATOM 1413 O O . PRO A 1 170 ? -23.618 -13.731 5.952 1.00 65.75 170 PRO A O 1
ATOM 1416 N N . GLY A 1 171 ? -25.636 -14.499 6.545 1.00 70.38 171 GLY A N 1
ATOM 1417 C CA . GLY A 1 171 ? -25.666 -15.603 5.576 1.00 70.38 171 GLY A CA 1
ATOM 1418 C C . GLY A 1 171 ? -24.802 -16.832 5.905 1.00 70.38 171 GLY A C 1
ATOM 1419 O O . GLY A 1 171 ? -24.952 -17.853 5.231 1.00 70.38 171 GLY A O 1
ATOM 1420 N N . LEU A 1 172 ? -23.953 -16.805 6.941 1.00 78.62 172 LEU A N 1
ATOM 1421 C CA . LEU A 1 172 ? -23.125 -17.961 7.304 1.00 78.62 172 LEU A CA 1
ATOM 1422 C C . LEU A 1 172 ? -23.961 -19.100 7.917 1.00 78.62 172 LEU A C 1
ATOM 1424 O O . LEU A 1 172 ? -24.434 -19.015 9.051 1.00 78.62 172 LEU A O 1
ATOM 1428 N N . LYS A 1 173 ? -24.070 -20.221 7.198 1.00 80.56 173 LYS A N 1
ATOM 1429 C CA . LYS A 1 173 ? -24.676 -21.462 7.704 1.00 80.56 173 LYS A CA 1
ATOM 1430 C C . LYS A 1 173 ? -23.638 -22.257 8.510 1.00 80.56 173 LYS A C 1
ATOM 1432 O O . LYS A 1 173 ? -22.729 -22.854 7.940 1.00 80.56 173 LYS A O 1
ATOM 1437 N N . CYS A 1 174 ? -23.757 -22.250 9.840 1.00 82.81 174 CYS A N 1
ATOM 1438 C CA . CYS A 1 174 ? -22.893 -23.021 10.740 1.00 82.81 174 CYS A CA 1
ATOM 1439 C C . CYS A 1 174 ? -23.631 -24.245 11.301 1.00 82.81 174 CYS A C 1
ATOM 1441 O O . CYS A 1 174 ? -24.475 -24.118 12.189 1.00 82.81 174 CYS A O 1
ATOM 1443 N N . ASP A 1 175 ? -23.260 -25.431 10.815 1.00 83.06 175 ASP A N 1
ATOM 1444 C CA . ASP A 1 175 ? -23.904 -26.709 11.152 1.00 83.06 175 ASP A CA 1
ATOM 1445 C C . ASP A 1 175 ? -23.906 -26.998 12.664 1.00 83.06 175 ASP A C 1
ATOM 1447 O O . ASP A 1 175 ? -24.877 -27.525 13.206 1.00 83.06 175 ASP A O 1
ATOM 1451 N N . GLU A 1 176 ? -22.831 -26.621 13.361 1.00 79.56 176 GLU A N 1
ATOM 1452 C CA . GLU A 1 176 ? -22.666 -26.812 14.806 1.00 79.56 176 GLU A CA 1
ATOM 1453 C C . GLU A 1 176 ? -23.596 -25.875 15.608 1.00 79.56 176 GLU A C 1
ATOM 1455 O O . GLU A 1 176 ? -24.303 -26.330 16.510 1.00 79.56 176 GLU A O 1
ATOM 1460 N N . CYS A 1 177 ? -23.727 -24.600 15.211 1.00 83.44 177 CYS A N 1
ATOM 1461 C CA . CYS A 1 177 ? -24.724 -23.685 15.788 1.00 83.44 177 CYS A CA 1
ATOM 1462 C C . CYS A 1 177 ? -26.164 -24.178 15.563 1.00 83.44 177 CYS A C 1
ATOM 1464 O O . CYS A 1 177 ? -26.986 -24.126 16.480 1.00 83.44 177 CYS A O 1
ATOM 1466 N N . THR A 1 178 ? -26.476 -24.672 14.360 1.00 79.00 178 THR A N 1
ATOM 1467 C CA . THR A 1 178 ? -27.819 -25.167 14.019 1.00 79.00 178 THR A CA 1
ATOM 1468 C C . THR A 1 178 ? -28.204 -26.411 14.826 1.00 79.00 178 THR A C 1
ATOM 1470 O O . THR A 1 178 ? -29.375 -26.569 15.168 1.00 79.00 178 THR A O 1
ATOM 1473 N N . LYS A 1 179 ? -27.243 -27.275 15.186 1.00 75.81 179 LYS A N 1
ATOM 1474 C CA . LYS A 1 179 ? -27.486 -28.425 16.078 1.00 75.81 179 LYS A CA 1
ATOM 1475 C C . LYS A 1 179 ? -27.848 -27.977 17.500 1.00 75.81 179 LYS A C 1
ATOM 1477 O O . LYS A 1 179 ? -28.856 -28.432 18.033 1.00 75.81 179 LYS A O 1
ATOM 1482 N N . ILE A 1 180 ? -27.092 -27.042 18.082 1.00 67.31 180 ILE A N 1
ATOM 1483 C CA . ILE A 1 180 ? -27.311 -26.560 19.461 1.00 67.31 180 ILE A CA 1
ATOM 1484 C C . ILE A 1 180 ? -28.690 -25.894 19.620 1.00 67.31 180 ILE A C 1
ATOM 1486 O O . ILE A 1 180 ? -29.406 -26.169 20.583 1.00 67.31 180 ILE A O 1
ATOM 1490 N N . GLN A 1 181 ? -29.109 -25.071 18.652 1.00 62.53 181 GLN A N 1
ATOM 1491 C CA . GLN A 1 181 ? -30.404 -24.374 18.706 1.00 62.53 181 GLN A CA 1
ATOM 1492 C C . GLN A 1 181 ? -31.619 -25.316 18.665 1.00 62.53 181 GLN A C 1
ATOM 1494 O O . GLN A 1 181 ? -32.672 -24.971 19.202 1.00 62.53 181 GLN A O 1
ATOM 1499 N N . LYS A 1 182 ? -31.494 -26.502 18.051 1.00 59.78 182 LYS A N 1
ATOM 1500 C CA . LYS A 1 182 ? -32.568 -27.509 18.036 1.00 59.78 182 LYS A CA 1
ATOM 1501 C C . LYS A 1 182 ? -32.752 -28.184 19.397 1.00 59.78 182 LYS A C 1
ATOM 1503 O O . LYS A 1 182 ? -33.880 -28.489 19.758 1.00 59.78 182 LYS A O 1
ATOM 1508 N N . ILE A 1 183 ? -31.673 -28.363 20.161 1.00 58.06 183 ILE A N 1
ATOM 1509 C CA . ILE A 1 183 ? -31.697 -29.020 21.479 1.00 58.06 183 ILE A CA 1
ATOM 1510 C C . ILE A 1 183 ? -32.349 -28.105 22.531 1.00 58.06 183 ILE A C 1
ATOM 1512 O O . ILE A 1 183 ? -33.214 -28.537 23.287 1.00 58.06 183 ILE A O 1
ATOM 1516 N N . GLN A 1 184 ? -32.007 -26.812 22.534 1.00 54.34 184 GLN A N 1
ATOM 1517 C CA . GLN A 1 184 ? -32.481 -25.860 23.553 1.00 54.34 184 GLN A CA 1
ATOM 1518 C C . GLN A 1 184 ? -33.989 -25.554 23.500 1.00 54.34 184 GLN A C 1
ATOM 1520 O O . GLN A 1 184 ? -34.549 -25.092 24.492 1.00 54.34 184 GLN A O 1
ATOM 1525 N N . LYS A 1 185 ? -34.668 -25.811 22.373 1.00 51.75 185 LYS A N 1
ATOM 1526 C CA . LYS A 1 185 ? -36.121 -25.592 22.245 1.00 51.75 185 LYS A CA 1
ATOM 1527 C C . LYS A 1 185 ? -36.983 -26.667 22.923 1.00 51.75 185 LYS A C 1
ATOM 1529 O O . LYS A 1 185 ? -38.183 -26.460 23.037 1.00 51.75 185 LYS A O 1
ATOM 1534 N N . VAL A 1 186 ? -36.396 -27.778 23.373 1.00 51.16 186 VAL A N 1
ATOM 1535 C CA . VAL A 1 186 ? -37.132 -28.935 23.923 1.00 51.16 186 VAL A CA 1
ATOM 1536 C C . VAL A 1 186 ? -37.313 -28.861 25.453 1.00 51.16 186 VAL A C 1
ATOM 1538 O O . VAL A 1 186 ? -38.125 -29.587 26.008 1.00 51.16 186 VAL A O 1
ATOM 1541 N N . GLN A 1 187 ? -36.594 -27.976 26.156 1.00 44.81 187 GLN A N 1
ATOM 1542 C CA . GLN A 1 187 ? -36.468 -28.000 27.628 1.00 44.81 187 GLN A CA 1
ATOM 1543 C C . GLN A 1 187 ? -37.150 -26.828 28.369 1.00 44.81 187 GLN A C 1
ATOM 1545 O O . GLN A 1 187 ? -36.708 -26.461 29.455 1.00 44.81 187 GLN A O 1
ATOM 1550 N N . LYS A 1 188 ? -38.175 -26.178 27.795 1.00 40.19 188 LYS A N 1
ATOM 1551 C CA . LYS A 1 188 ? -38.715 -24.905 28.331 1.00 40.19 188 LYS A CA 1
ATOM 1552 C C . LYS A 1 188 ? -40.236 -24.845 28.559 1.00 40.19 188 LYS A C 1
ATOM 1554 O O . LYS A 1 188 ? -40.834 -23.785 28.399 1.00 40.19 188 LYS A O 1
ATOM 1559 N N . THR A 1 189 ? -40.852 -25.956 28.959 1.00 42.03 189 THR A N 1
ATOM 1560 C CA . THR A 1 189 ? -42.293 -26.029 29.275 1.00 42.03 189 THR A CA 1
ATOM 1561 C C . THR A 1 189 ? -42.563 -26.796 30.575 1.00 42.03 189 THR A C 1
ATOM 1563 O O . THR A 1 189 ? -42.788 -28.004 30.524 1.00 42.03 189 THR A O 1
ATOM 1566 N N . SER A 1 190 ? -42.507 -26.065 31.699 1.00 36.50 190 SER A N 1
ATOM 1567 C CA . SER A 1 190 ? -43.026 -26.386 33.050 1.00 36.50 190 SER A CA 1
ATOM 1568 C C . SER A 1 190 ? -42.733 -25.218 34.028 1.00 36.50 190 SER A C 1
ATOM 1570 O O . SER A 1 190 ? -41.790 -24.466 33.770 1.00 36.50 190 SER A O 1
ATOM 1572 N N . ASP A 1 191 ? -43.422 -24.967 35.155 1.00 34.38 191 ASP A N 1
ATOM 1573 C CA . ASP A 1 191 ? -44.810 -25.258 35.601 1.00 34.38 191 ASP A CA 1
ATOM 1574 C C . ASP A 1 191 ? -45.197 -24.294 36.763 1.00 34.38 191 ASP A C 1
ATOM 1576 O O . ASP A 1 191 ? -44.308 -23.733 37.407 1.00 34.38 191 ASP A O 1
ATOM 1580 N N . ALA A 1 192 ? -46.499 -24.072 37.029 1.00 32.69 192 ALA A N 1
ATOM 1581 C CA . ALA A 1 192 ? -47.036 -23.117 38.031 1.00 32.69 192 ALA A CA 1
ATOM 1582 C C . ALA A 1 192 ? -48.517 -23.449 38.414 1.00 32.69 192 ALA A C 1
ATOM 1584 O O . ALA A 1 192 ? -49.162 -24.175 37.662 1.00 32.69 192 ALA A O 1
ATOM 1585 N N . GLU A 1 193 ? -49.155 -22.986 39.510 1.00 33.75 193 GLU A N 1
ATOM 1586 C CA . GLU A 1 193 ? -48.734 -22.089 40.612 1.00 33.75 193 GLU A CA 1
ATOM 1587 C C . GLU A 1 193 ? -49.537 -22.300 41.944 1.00 33.75 193 GLU A C 1
ATOM 1589 O O . GLU A 1 193 ? -50.461 -23.105 42.024 1.00 33.75 193 GLU A O 1
ATOM 1594 N N . ILE A 1 194 ? -49.144 -21.534 42.976 1.00 36.66 194 ILE A N 1
ATOM 1595 C CA . ILE A 1 194 ? -49.798 -21.077 44.24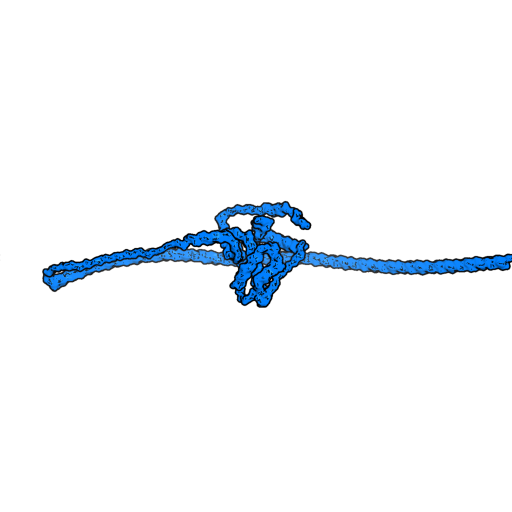0 1.00 36.66 194 ILE A CA 1
ATOM 1596 C C . ILE A 1 194 ? -51.360 -21.022 44.187 1.00 36.66 194 ILE A C 1
ATOM 1598 O O . ILE A 1 194 ? -51.855 -20.549 43.163 1.00 36.66 194 ILE A O 1
ATOM 1602 N N . PRO A 1 195 ? -52.177 -21.397 45.232 1.00 42.41 195 PRO A N 1
ATOM 1603 C CA . PRO A 1 195 ? -52.108 -20.943 46.651 1.00 42.41 195 PRO A CA 1
ATOM 1604 C C . PRO A 1 195 ? -52.551 -21.936 47.791 1.00 42.41 195 PRO A C 1
ATOM 1606 O O . PRO A 1 195 ? -52.792 -23.117 47.575 1.00 42.41 195 PRO A O 1
ATOM 1609 N N . LEU A 1 196 ? -52.700 -21.408 49.026 1.00 40.22 196 LEU A N 1
ATOM 1610 C CA . LEU A 1 196 ? -53.236 -21.976 50.295 1.00 40.22 196 LEU A CA 1
ATOM 1611 C C . LEU A 1 196 ? -54.246 -20.970 50.930 1.00 40.22 196 LEU A C 1
ATOM 1613 O O . LEU A 1 196 ? -54.011 -19.772 50.776 1.00 40.22 196 LEU A O 1
ATOM 1617 N N . LYS A 1 197 ? -55.294 -21.377 51.694 1.00 31.55 197 LYS A N 1
ATOM 1618 C CA . LYS A 1 197 ? -56.108 -20.475 52.579 1.00 31.55 197 LYS A CA 1
ATOM 1619 C C . LYS A 1 197 ? -56.674 -21.128 53.872 1.00 31.55 197 LYS A C 1
ATOM 1621 O O . LYS A 1 197 ? -56.575 -22.335 54.052 1.00 31.55 197 LYS A O 1
ATOM 1626 N N . THR A 1 198 ? -57.196 -20.290 54.786 1.00 30.02 198 THR A N 1
ATOM 1627 C CA . THR A 1 198 ? -57.257 -20.438 56.269 1.00 30.02 198 THR A CA 1
ATOM 1628 C C . THR A 1 198 ? -58.668 -20.380 56.923 1.00 30.02 198 THR A C 1
ATOM 1630 O O . THR A 1 198 ? -59.664 -20.157 56.241 1.00 30.02 198 THR A O 1
ATOM 1633 N N . ALA A 1 199 ? -58.749 -20.568 58.259 1.00 36.28 199 ALA A N 1
ATOM 1634 C CA . ALA A 1 199 ? -59.971 -20.706 59.093 1.00 36.28 199 ALA A CA 1
ATOM 1635 C C . ALA A 1 199 ? -60.297 -19.499 60.035 1.00 36.28 199 ALA A C 1
ATOM 1637 O O . ALA A 1 199 ? -59.543 -18.526 60.069 1.00 36.28 199 ALA A O 1
ATOM 1638 N N . LYS A 1 200 ? -61.401 -19.570 60.820 1.00 31.83 200 LYS A N 1
ATOM 1639 C CA . LYS A 1 200 ? -61.830 -18.604 61.879 1.00 31.83 200 LYS A CA 1
ATOM 1640 C C . LYS A 1 200 ? -62.573 -19.264 63.077 1.00 31.83 200 LYS A C 1
ATOM 1642 O O . LYS A 1 200 ? -62.992 -20.411 62.973 1.00 31.83 200 LYS A O 1
ATOM 1647 N N . THR A 1 201 ? -62.718 -18.523 64.189 1.00 30.30 201 THR A N 1
ATOM 1648 C CA . THR A 1 201 ? -63.151 -18.928 65.561 1.00 30.30 201 THR A CA 1
ATOM 1649 C C . THR A 1 201 ? -64.497 -18.302 66.054 1.00 30.30 201 THR A C 1
ATOM 1651 O O . THR A 1 201 ? -65.027 -17.450 65.342 1.00 30.30 201 THR A O 1
ATOM 1654 N N . PRO A 1 202 ? -65.070 -18.716 67.225 1.00 41.25 202 PRO A N 1
ATOM 1655 C CA . PRO A 1 202 ? -66.487 -18.485 67.616 1.00 41.25 202 PRO A CA 1
ATOM 1656 C C . PRO A 1 202 ? -66.772 -17.491 68.790 1.00 41.25 202 PRO A C 1
ATOM 1658 O O . PRO A 1 202 ? -65.859 -16.870 69.329 1.00 41.25 202 PRO A O 1
ATOM 1661 N N . GLU A 1 203 ? -68.060 -17.368 69.179 1.00 29.52 203 GLU A N 1
ATOM 1662 C CA . GLU A 1 203 ? -68.672 -16.420 70.154 1.00 29.52 203 GLU A CA 1
ATOM 1663 C C . GLU A 1 203 ? -68.897 -16.944 71.609 1.00 29.52 203 GLU A C 1
ATOM 1665 O O . GLU A 1 203 ? -68.540 -18.070 71.948 1.00 29.52 203 GLU A O 1
ATOM 1670 N N . TYR A 1 204 ? -69.482 -16.099 72.485 1.00 36.72 204 TYR A N 1
ATOM 1671 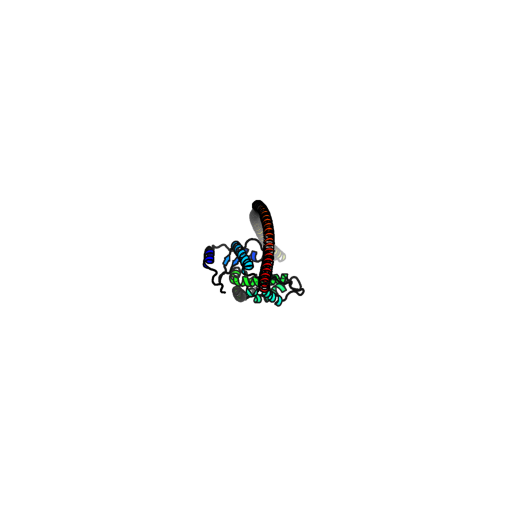C CA . TYR A 1 204 ? -69.488 -16.168 73.967 1.00 36.72 204 TYR A CA 1
ATOM 1672 C C . TYR A 1 204 ? -70.885 -15.884 74.588 1.00 36.72 204 TYR A C 1
ATOM 1674 O O . TYR A 1 204 ? -71.641 -15.105 74.010 1.00 36.72 204 TYR A O 1
ATOM 1682 N N . SER A 1 205 ? -71.230 -16.398 75.791 1.00 28.48 205 SER A N 1
ATOM 1683 C CA . SER A 1 205 ? -72.438 -15.944 76.537 1.00 28.48 205 SER A CA 1
ATOM 1684 C C . SER A 1 205 ? -72.470 -16.188 78.073 1.00 28.48 205 SER A C 1
ATOM 1686 O O . SER A 1 205 ? -72.479 -17.326 78.526 1.00 28.48 205 SER A O 1
ATOM 1688 N N . LYS A 1 206 ? -72.548 -15.073 78.829 1.00 36.03 206 LYS A N 1
ATOM 1689 C CA . LYS A 1 206 ? -73.352 -14.720 80.044 1.00 36.03 206 LYS A CA 1
ATOM 1690 C C . LYS A 1 206 ? -73.684 -15.741 81.171 1.00 36.03 206 LYS A C 1
ATOM 1692 O O . LYS A 1 206 ? -74.341 -16.740 80.909 1.00 36.03 206 LYS A O 1
ATOM 1697 N N . ASN A 1 207 ? -73.500 -15.340 82.451 1.00 34.91 207 ASN A N 1
ATOM 1698 C CA . ASN A 1 207 ? -74.591 -14.872 83.364 1.00 34.91 207 ASN A CA 1
ATOM 1699 C C . ASN A 1 207 ? -74.108 -14.409 84.788 1.00 34.91 207 ASN A C 1
ATOM 1701 O O . ASN A 1 207 ? -72.924 -14.577 85.077 1.00 34.91 207 ASN A O 1
ATOM 1705 N N . PRO A 1 208 ? -74.960 -13.761 85.639 1.00 55.97 208 PRO A N 1
ATOM 1706 C CA . PRO A 1 208 ? -74.536 -12.877 86.756 1.00 55.97 208 PRO A CA 1
ATOM 1707 C C . PRO A 1 208 ? -75.124 -13.182 88.168 1.00 55.97 208 PRO A C 1
ATOM 1709 O O . PRO A 1 208 ? -76.066 -13.963 88.282 1.00 55.97 208 PRO A O 1
ATOM 1712 N N . THR A 1 209 ? -74.692 -12.437 89.210 1.00 33.81 209 THR A N 1
ATOM 1713 C CA . THR A 1 209 ? -75.514 -12.108 90.413 1.00 33.81 209 THR A CA 1
ATOM 1714 C C . THR A 1 209 ? -75.066 -10.803 91.117 1.00 33.81 209 THR A C 1
ATOM 1716 O O . THR A 1 209 ? -73.966 -10.311 90.871 1.00 33.81 209 THR A O 1
ATOM 1719 N N . ILE A 1 210 ? -75.933 -10.225 91.966 1.00 50.81 210 ILE A N 1
ATOM 1720 C CA . ILE A 1 210 ? -75.954 -8.805 92.391 1.00 50.81 210 ILE A CA 1
ATOM 1721 C C . ILE A 1 210 ? -75.546 -8.588 93.866 1.00 50.81 210 ILE A C 1
ATOM 1723 O O . ILE A 1 210 ? -75.945 -9.352 94.742 1.00 50.81 210 ILE A O 1
ATOM 1727 N N . ALA A 1 211 ? -74.856 -7.474 94.150 1.00 38.28 211 ALA A N 1
ATOM 1728 C CA . ALA A 1 211 ? -74.803 -6.809 95.461 1.00 38.28 211 ALA A CA 1
ATOM 1729 C C . ALA A 1 211 ? -74.614 -5.285 95.269 1.00 38.28 211 ALA A C 1
ATOM 1731 O O . ALA A 1 211 ? -73.931 -4.894 94.329 1.00 38.28 211 ALA A O 1
ATOM 1732 N N . CYS A 1 212 ? -75.236 -4.457 96.129 1.00 50.19 212 CYS A N 1
ATOM 1733 C CA . CYS A 1 212 ? -75.178 -2.975 96.190 1.00 50.19 212 CYS A CA 1
ATOM 1734 C C . CYS A 1 212 ? -74.756 -2.248 94.887 1.00 50.19 212 CYS A C 1
ATOM 1736 O O . CYS A 1 212 ? -73.708 -1.599 94.844 1.00 50.19 212 CYS A O 1
ATOM 1738 N N . GLU A 1 213 ? -75.592 -2.341 93.846 1.00 52.16 213 GLU A N 1
ATOM 1739 C CA . GLU A 1 213 ? -75.262 -2.027 92.442 1.00 52.16 213 GLU A CA 1
ATOM 1740 C C . GLU A 1 213 ? -74.334 -0.813 92.271 1.00 52.16 213 GLU A C 1
ATOM 1742 O O . GLU A 1 213 ? -73.175 -0.991 91.916 1.00 52.16 213 GLU A O 1
ATOM 1747 N N . LYS A 1 214 ? -74.738 0.406 92.657 1.00 51.19 214 LYS A N 1
ATOM 1748 C CA . LYS A 1 214 ? -73.901 1.604 92.429 1.00 51.19 214 LYS A CA 1
ATOM 1749 C C . LYS A 1 214 ? -72.545 1.615 93.148 1.00 51.19 214 LYS A C 1
ATOM 1751 O O . LYS A 1 214 ? -71.590 2.172 92.606 1.00 51.19 214 LYS A O 1
ATOM 1756 N N . CYS A 1 215 ? -72.419 1.028 94.338 1.00 50.59 215 CYS A N 1
ATOM 1757 C CA . CYS A 1 215 ? -71.149 1.018 95.077 1.00 50.59 215 CYS A CA 1
ATOM 1758 C C . CYS A 1 215 ? -70.258 -0.160 94.664 1.00 50.59 215 CYS A C 1
ATOM 1760 O O . CYS A 1 215 ? -69.034 -0.026 94.595 1.00 50.59 215 CYS A O 1
ATOM 1762 N N . THR A 1 216 ? -70.858 -1.309 94.352 1.00 55.31 216 THR A N 1
ATOM 1763 C CA . THR A 1 216 ? -70.129 -2.517 93.957 1.00 55.31 216 THR A CA 1
ATOM 1764 C C . THR A 1 216 ? -69.743 -2.487 92.478 1.00 55.31 216 THR A C 1
ATOM 1766 O O . THR A 1 216 ? -68.623 -2.878 92.164 1.00 55.31 216 THR A O 1
ATOM 1769 N N . GLU A 1 217 ? -70.568 -1.929 91.587 1.00 58.03 217 GLU A N 1
ATOM 1770 C CA . GLU A 1 217 ? -70.178 -1.616 90.204 1.00 58.03 217 GLU A CA 1
ATOM 1771 C C . GLU A 1 217 ? -69.041 -0.599 90.183 1.00 58.03 217 GLU A C 1
ATOM 1773 O O . GLU A 1 217 ? -68.026 -0.854 89.544 1.00 58.03 217 GLU A O 1
ATOM 1778 N N . SER A 1 218 ? -69.137 0.500 90.945 1.00 62.94 218 SER A N 1
ATOM 1779 C CA . SER A 1 218 ? -68.043 1.479 91.049 1.00 62.94 218 SER A CA 1
ATOM 1780 C C . SER A 1 218 ? -66.744 0.831 91.544 1.00 62.94 218 SER A C 1
ATOM 1782 O O . SER A 1 218 ? -65.681 1.076 90.978 1.00 62.94 218 SER A O 1
ATOM 1784 N N . SER A 1 219 ? -66.815 -0.056 92.542 1.00 65.44 219 SER A N 1
ATOM 1785 C CA . SER A 1 219 ? -65.652 -0.805 93.038 1.00 65.44 219 SER A CA 1
ATOM 1786 C C . SER A 1 219 ? -65.089 -1.788 91.998 1.00 65.44 219 SER A C 1
ATOM 1788 O O . SER A 1 219 ? -63.876 -1.842 91.789 1.00 65.44 219 SER A O 1
ATOM 1790 N N . GLN A 1 220 ? -65.947 -2.516 91.272 1.00 73.25 220 GLN A N 1
ATOM 1791 C CA . GLN A 1 220 ? -65.537 -3.414 90.184 1.00 73.25 220 GLN A CA 1
ATOM 1792 C C . GLN A 1 220 ? -64.954 -2.658 88.982 1.00 73.25 220 GLN A C 1
ATOM 1794 O O . GLN A 1 220 ? -63.994 -3.131 88.376 1.00 73.25 220 GLN A O 1
ATOM 1799 N N . ILE A 1 221 ? -65.494 -1.485 88.645 1.00 76.94 221 ILE A N 1
ATOM 1800 C CA . ILE A 1 221 ? -64.982 -0.590 87.603 1.00 76.94 221 ILE A CA 1
ATOM 1801 C C . ILE A 1 221 ? -63.610 -0.053 88.020 1.00 76.94 221 ILE A C 1
ATOM 1803 O O . ILE A 1 221 ? -62.666 -0.161 87.245 1.00 76.94 221 ILE A O 1
ATOM 1807 N N . VAL A 1 222 ? -63.449 0.422 89.260 1.00 76.81 222 VAL A N 1
ATOM 1808 C CA . VAL A 1 222 ? -62.144 0.852 89.795 1.00 76.81 222 VAL A CA 1
ATOM 1809 C C . VAL A 1 222 ? -61.131 -0.301 89.809 1.00 76.81 222 VAL A C 1
ATOM 1811 O O . VAL A 1 222 ? -59.971 -0.084 89.469 1.00 76.81 222 VAL A O 1
ATOM 1814 N N . LEU A 1 223 ? -61.541 -1.534 90.128 1.00 80.50 223 LEU A N 1
ATOM 1815 C CA . LEU A 1 223 ? -60.682 -2.724 90.049 1.00 80.50 223 LEU A CA 1
ATOM 1816 C C . LEU A 1 223 ? -60.281 -3.082 88.610 1.00 80.50 223 LEU A C 1
ATOM 1818 O O . LEU A 1 223 ? -59.106 -3.361 88.369 1.00 80.50 223 LEU A O 1
ATOM 1822 N N . LYS A 1 224 ? -61.217 -3.037 87.652 1.00 82.88 224 LYS A N 1
ATOM 1823 C CA . LYS A 1 224 ? -60.930 -3.240 86.220 1.00 82.88 224 LYS A CA 1
ATOM 1824 C C . LYS A 1 224 ? -59.967 -2.177 85.700 1.00 82.88 224 LYS A C 1
ATOM 1826 O O . LYS A 1 224 ? -58.899 -2.536 85.218 1.00 82.88 224 LYS A O 1
ATOM 1831 N N . ILE A 1 225 ? -60.269 -0.897 85.927 1.00 82.25 225 ILE A N 1
ATOM 1832 C CA . ILE A 1 225 ? -59.406 0.234 85.561 1.00 82.25 225 ILE A CA 1
ATOM 1833 C C . ILE A 1 225 ? -58.022 0.086 86.203 1.00 82.25 225 ILE A C 1
ATOM 1835 O O . ILE A 1 225 ? -57.019 0.280 85.530 1.00 82.25 225 ILE A O 1
ATOM 1839 N N . LYS A 1 226 ? -57.924 -0.308 87.480 1.00 85.00 226 LYS A N 1
ATOM 1840 C CA . LYS A 1 226 ? -56.634 -0.516 88.162 1.00 85.00 226 LYS A CA 1
ATOM 1841 C C . LYS A 1 226 ? -55.824 -1.666 87.555 1.00 85.00 226 LYS A C 1
ATOM 1843 O O . LYS A 1 226 ? -54.604 -1.542 87.438 1.00 85.00 226 LYS A O 1
ATOM 1848 N N . ASN A 1 227 ? -56.474 -2.757 87.149 1.00 85.69 227 ASN A N 1
ATOM 1849 C CA . ASN A 1 227 ? -55.819 -3.876 86.468 1.00 85.69 227 ASN A CA 1
ATOM 1850 C C . ASN A 1 227 ? -55.395 -3.504 85.038 1.00 85.69 227 ASN A C 1
ATOM 1852 O O . ASN A 1 227 ? -54.259 -3.775 84.657 1.00 85.69 227 ASN A O 1
ATOM 1856 N N . GLU A 1 228 ? -56.244 -2.818 84.276 1.00 86.56 228 GLU A N 1
ATOM 1857 C CA . GLU A 1 228 ? -55.918 -2.287 82.945 1.00 86.56 228 GLU A CA 1
ATOM 1858 C C . GLU A 1 228 ? -54.776 -1.264 83.009 1.00 86.56 228 GLU A C 1
ATOM 1860 O O . GLU A 1 228 ? -53.841 -1.330 82.214 1.00 86.56 228 GLU A O 1
ATOM 1865 N N . LEU A 1 229 ? -54.768 -0.378 84.010 1.00 88.88 229 LEU A N 1
ATOM 1866 C CA . LEU A 1 229 ? -53.676 0.565 84.258 1.00 88.88 229 LEU A CA 1
ATOM 1867 C C . LEU A 1 229 ? -52.362 -0.167 84.574 1.00 88.88 229 LEU A C 1
ATOM 1869 O O . LEU A 1 229 ? -51.302 0.252 84.115 1.00 88.88 229 LEU A O 1
ATOM 1873 N N . LYS A 1 230 ? -52.423 -1.282 85.316 1.00 89.44 230 LYS A N 1
ATOM 1874 C CA . LYS A 1 230 ? -51.260 -2.132 85.618 1.00 89.44 230 LYS A CA 1
ATOM 1875 C C . LYS A 1 230 ? -50.731 -2.838 84.364 1.00 89.44 230 LYS A C 1
ATOM 1877 O O . LYS A 1 230 ? -49.520 -2.867 84.154 1.00 89.44 230 LYS A O 1
ATOM 1882 N N . ILE A 1 231 ? -51.624 -3.358 83.518 1.00 89.50 231 ILE A N 1
ATOM 1883 C CA . ILE A 1 231 ? -51.283 -3.961 82.220 1.00 89.50 231 ILE A CA 1
ATOM 1884 C C . ILE A 1 231 ? -50.641 -2.910 81.305 1.00 89.50 231 ILE A C 1
ATOM 1886 O O . ILE A 1 231 ? -49.565 -3.153 80.767 1.00 89.50 231 ILE A O 1
ATOM 1890 N N . ASN A 1 232 ? -51.228 -1.716 81.206 1.00 85.00 232 ASN A N 1
ATOM 1891 C CA . ASN A 1 232 ? -50.698 -0.616 80.401 1.00 85.00 232 ASN A CA 1
ATOM 1892 C C . ASN A 1 232 ? -49.354 -0.088 80.932 1.00 85.00 232 ASN A C 1
ATOM 1894 O O . ASN A 1 232 ? -48.463 0.194 80.137 1.00 85.00 232 ASN A O 1
ATOM 1898 N N . GLN A 1 233 ? -49.148 -0.007 82.253 1.00 89.56 233 GLN A N 1
ATOM 1899 C CA . GLN A 1 233 ? -47.836 0.322 82.830 1.00 89.56 233 GLN A CA 1
ATOM 1900 C C . GLN A 1 233 ? -46.763 -0.708 82.453 1.00 89.56 233 GLN A C 1
ATOM 1902 O O . GLN A 1 233 ? -45.657 -0.320 82.077 1.00 89.56 233 GLN A O 1
ATOM 1907 N N . ASN A 1 234 ? -47.088 -2.003 82.522 1.00 89.06 234 ASN A N 1
ATOM 190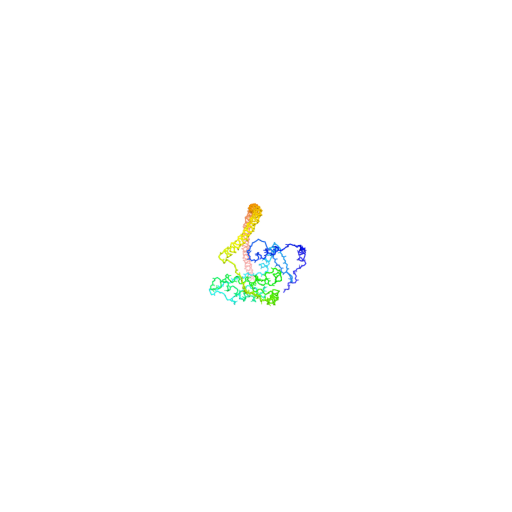8 C CA . ASN A 1 234 ? -46.169 -3.071 82.127 1.00 89.06 234 ASN A CA 1
ATOM 1909 C C . ASN A 1 234 ? -45.879 -3.031 80.615 1.00 89.06 234 ASN A C 1
ATOM 1911 O O . ASN A 1 234 ? -44.724 -3.109 80.211 1.00 89.06 234 ASN A O 1
ATOM 1915 N N . LEU A 1 235 ? -46.900 -2.830 79.777 1.00 92.88 235 LEU A N 1
ATOM 1916 C CA . LEU A 1 235 ? -46.736 -2.699 78.327 1.00 92.88 235 LEU A CA 1
ATOM 1917 C C . LEU A 1 235 ? -45.855 -1.493 77.963 1.00 92.88 235 LEU A C 1
ATOM 1919 O O . LEU A 1 235 ? -44.961 -1.608 77.128 1.00 92.88 235 LEU A O 1
ATOM 1923 N N . MET A 1 236 ? -46.049 -0.350 78.627 1.00 83.25 236 MET A N 1
ATOM 1924 C CA . MET A 1 236 ? -45.233 0.850 78.415 1.00 83.25 236 MET A CA 1
ATOM 1925 C C . MET A 1 236 ? -43.784 0.684 78.896 1.00 83.25 236 MET A C 1
ATOM 1927 O O . MET A 1 236 ? -42.885 1.282 78.302 1.00 83.25 236 MET A O 1
ATOM 1931 N N . SER A 1 237 ? -43.520 -0.119 79.936 1.00 90.31 237 SER A N 1
ATOM 1932 C CA . SER A 1 237 ? -42.141 -0.436 80.339 1.00 90.31 237 SER A CA 1
ATOM 1933 C C . SER A 1 237 ? -41.467 -1.392 79.348 1.00 90.31 237 SER A C 1
ATOM 1935 O O . SER A 1 237 ? -40.307 -1.186 78.992 1.00 90.31 237 SER A O 1
ATOM 1937 N N . GLU A 1 238 ? -42.207 -2.367 78.816 1.00 92.50 238 GLU A N 1
ATOM 1938 C CA . GLU A 1 238 ? -41.721 -3.293 77.792 1.00 92.50 238 GLU A CA 1
ATOM 1939 C C . GLU A 1 238 ? -41.446 -2.583 76.453 1.00 92.50 238 GLU A C 1
ATOM 1941 O O . GLU A 1 238 ? -40.412 -2.816 75.827 1.00 92.50 238 GLU A O 1
ATOM 1946 N N . MET A 1 239 ? -42.324 -1.664 76.034 1.00 91.31 239 MET A N 1
ATOM 1947 C CA . MET A 1 239 ? -42.112 -0.823 74.849 1.00 91.31 239 MET A CA 1
ATOM 1948 C C . MET A 1 239 ? -40.910 0.112 75.008 1.00 91.31 239 MET A C 1
ATOM 1950 O O . MET A 1 239 ? -40.128 0.241 74.069 1.00 91.31 239 MET A O 1
ATOM 1954 N N . ARG A 1 240 ? -40.724 0.726 76.186 1.00 90.56 240 ARG A N 1
ATOM 1955 C CA . ARG A 1 240 ? -39.550 1.569 76.469 1.00 90.56 240 ARG A CA 1
ATOM 1956 C C . ARG A 1 240 ? -38.253 0.773 76.338 1.00 90.56 240 ARG A C 1
ATOM 1958 O O . ARG A 1 240 ? -37.343 1.222 75.653 1.00 90.56 240 ARG A O 1
ATOM 1965 N N . LYS A 1 241 ? -38.205 -0.434 76.910 1.00 93.25 241 LYS A N 1
ATOM 1966 C CA . LYS A 1 241 ? -37.031 -1.307 76.809 1.00 93.25 241 LYS A CA 1
ATOM 1967 C C . LYS A 1 241 ? -36.736 -1.723 75.362 1.00 93.25 241 LYS A C 1
ATOM 1969 O O . LYS A 1 241 ? -35.596 -1.638 74.926 1.00 93.25 241 LYS A O 1
ATOM 1974 N N . LYS A 1 242 ? -37.765 -2.086 74.584 1.00 93.06 242 LYS A N 1
ATOM 1975 C CA . LYS A 1 242 ? -37.616 -2.391 73.146 1.00 93.06 242 LYS A CA 1
ATOM 1976 C C . LYS A 1 242 ? -37.104 -1.197 72.334 1.00 93.06 242 LYS A C 1
ATOM 1978 O O . LYS A 1 242 ? -36.401 -1.407 71.352 1.00 93.06 242 LYS A O 1
ATOM 1983 N N . LEU A 1 243 ? -37.447 0.032 72.728 1.00 92.44 243 LEU A N 1
ATOM 1984 C CA . LEU A 1 243 ? -36.940 1.252 72.099 1.00 92.44 243 LEU A CA 1
ATOM 1985 C C . LEU A 1 243 ? -35.453 1.478 72.426 1.00 92.44 243 LEU A C 1
ATOM 1987 O O . LEU A 1 243 ? -34.670 1.737 71.519 1.00 92.44 243 LEU A O 1
ATOM 1991 N N . GLU A 1 244 ? -35.057 1.303 73.689 1.00 91.88 244 GLU A N 1
ATOM 1992 C CA . GLU A 1 244 ? -33.656 1.391 74.138 1.00 91.88 244 GLU A CA 1
ATOM 1993 C C . GLU A 1 244 ? -32.766 0.327 73.460 1.00 91.88 244 GLU A C 1
ATOM 1995 O O . GLU A 1 244 ? -31.692 0.650 72.946 1.00 91.88 244 GLU A O 1
ATOM 2000 N N . ASP A 1 245 ? -33.240 -0.923 73.374 1.00 93.25 245 ASP A N 1
ATOM 2001 C CA . ASP A 1 245 ? -32.551 -2.014 72.669 1.00 93.25 245 ASP A CA 1
ATOM 2002 C C . ASP A 1 245 ? -32.399 -1.718 71.156 1.00 93.25 245 ASP A C 1
ATOM 2004 O O . ASP A 1 245 ? -31.367 -2.036 70.554 1.00 93.25 245 ASP A O 1
ATOM 2008 N N . ALA A 1 246 ? -33.404 -1.085 70.534 1.00 89.44 246 ALA A N 1
ATOM 2009 C CA . ALA A 1 246 ? -33.387 -0.718 69.116 1.00 89.44 246 ALA A CA 1
ATOM 2010 C C . ALA A 1 246 ? -32.437 0.455 68.810 1.00 89.44 246 ALA A C 1
ATOM 2012 O O . ALA A 1 246 ? -31.701 0.394 67.822 1.00 89.44 246 ALA A O 1
ATOM 2013 N N . ASP A 1 247 ? -32.400 1.488 69.658 1.00 90.62 247 ASP A N 1
ATOM 2014 C CA . ASP A 1 247 ? -31.477 2.623 69.510 1.00 90.62 247 ASP A CA 1
ATOM 2015 C C . ASP A 1 247 ? -30.011 2.176 69.633 1.00 90.62 247 ASP A C 1
ATOM 2017 O O . ASP A 1 247 ? -29.159 2.577 68.832 1.00 90.62 247 ASP A O 1
ATOM 2021 N N . GLU A 1 248 ? -29.705 1.284 70.579 1.00 93.19 248 GLU A N 1
ATOM 2022 C CA . GLU A 1 248 ? -28.354 0.737 70.749 1.00 93.19 248 GLU A CA 1
ATOM 2023 C C . GLU A 1 248 ? -27.948 -0.187 69.582 1.00 93.19 248 GLU A C 1
ATOM 2025 O O . GLU A 1 248 ? -26.789 -0.172 69.153 1.00 93.19 248 GLU A O 1
ATOM 2030 N N . GLN A 1 249 ? -28.884 -0.947 68.993 1.00 91.62 249 GLN A N 1
ATOM 2031 C CA . GLN A 1 249 ? -28.633 -1.661 67.732 1.00 91.62 249 GLN A CA 1
ATOM 2032 C C . GLN A 1 249 ? -28.372 -0.695 66.568 1.00 91.62 249 GLN A C 1
ATOM 2034 O O . GLN A 1 249 ? -27.388 -0.858 65.842 1.00 91.62 249 GLN A O 1
ATOM 2039 N N . HIS A 1 250 ? -29.207 0.334 66.401 1.00 89.00 250 HIS A N 1
ATOM 2040 C CA . HIS A 1 250 ? -29.067 1.313 65.323 1.00 89.00 250 HIS A CA 1
ATOM 2041 C C . HIS A 1 250 ? -27.717 2.044 65.394 1.00 89.00 250 HIS A C 1
ATOM 2043 O O . HIS A 1 250 ? -27.035 2.204 64.379 1.00 89.00 250 HIS A O 1
ATOM 2049 N N . LYS A 1 251 ? -27.271 2.400 66.604 1.00 94.00 251 LYS A N 1
ATOM 2050 C CA . LYS A 1 251 ? -25.965 3.018 66.867 1.00 94.00 251 LYS A CA 1
ATOM 2051 C C . LYS A 1 251 ? -24.785 2.127 66.458 1.00 94.00 251 LYS A C 1
ATOM 2053 O O . LYS A 1 251 ? -23.834 2.628 65.857 1.00 94.00 251 LYS A O 1
ATOM 2058 N N . LYS A 1 252 ? -24.852 0.814 66.718 1.00 93.88 252 LYS A N 1
ATOM 2059 C CA . LYS A 1 252 ? -23.825 -0.159 66.285 1.00 93.88 252 LYS A CA 1
ATOM 2060 C C . LYS A 1 252 ? -23.741 -0.256 64.761 1.00 93.88 252 LYS A C 1
ATOM 2062 O O . LYS A 1 252 ? -22.652 -0.110 64.208 1.00 93.88 252 LYS A O 1
ATOM 2067 N N . VAL A 1 253 ? -24.886 -0.388 64.087 1.00 92.62 253 VAL A N 1
ATOM 2068 C CA . VAL A 1 253 ? -24.974 -0.420 62.613 1.00 92.62 253 VAL A CA 1
ATOM 2069 C C . VAL A 1 253 ? -24.414 0.865 61.984 1.00 92.62 253 VAL A C 1
ATOM 2071 O O . VAL A 1 253 ? -23.747 0.818 60.948 1.00 92.62 253 VAL A O 1
ATOM 2074 N N . LEU A 1 254 ? -24.638 2.022 62.616 1.00 89.81 254 LEU A N 1
ATOM 2075 C CA . LEU A 1 254 ? -24.106 3.313 62.169 1.00 89.81 254 LEU A CA 1
ATOM 2076 C C . LEU A 1 254 ? -22.570 3.367 62.197 1.00 89.81 254 LEU A C 1
ATOM 2078 O O . LEU A 1 254 ? -21.960 3.856 61.243 1.00 89.81 254 LEU A O 1
ATOM 2082 N N . GLU A 1 255 ? -21.933 2.848 63.249 1.00 92.81 255 GLU A N 1
ATOM 2083 C CA . GLU A 1 255 ? -20.466 2.811 63.346 1.00 92.81 255 GLU A CA 1
ATOM 2084 C C . GLU A 1 255 ? -19.823 1.755 62.436 1.00 92.81 255 GLU A C 1
ATOM 2086 O O . GLU A 1 255 ? -18.730 1.978 61.909 1.00 92.81 255 GLU A O 1
ATOM 2091 N N . GLU A 1 256 ? -20.495 0.634 62.176 1.00 93.50 256 GLU A N 1
ATOM 2092 C CA . GLU A 1 256 ? -20.049 -0.330 61.162 1.00 93.50 256 GLU A CA 1
ATOM 2093 C C . GLU A 1 256 ? -20.087 0.286 59.757 1.00 93.50 256 GLU A C 1
ATOM 2095 O O . GLU A 1 256 ? -19.071 0.276 59.056 1.00 93.50 256 GLU A O 1
ATOM 2100 N N . ARG A 1 257 ? -21.188 0.956 59.385 1.00 91.38 257 ARG A N 1
ATOM 2101 C CA . ARG A 1 257 ? -21.285 1.682 58.106 1.00 91.38 257 ARG A CA 1
ATOM 2102 C C . ARG A 1 257 ? -20.226 2.773 57.950 1.00 91.38 257 ARG A C 1
ATOM 2104 O O . ARG A 1 257 ? -19.667 2.916 56.864 1.00 91.38 257 ARG A O 1
ATOM 2111 N N . LYS A 1 258 ? -19.898 3.530 59.005 1.00 94.06 258 LYS A N 1
ATOM 2112 C CA . LYS A 1 258 ? -18.808 4.527 58.954 1.00 94.06 258 LYS A CA 1
ATOM 2113 C C . LYS A 1 258 ? -17.454 3.884 58.632 1.00 94.06 258 LYS A C 1
ATOM 2115 O O . LYS A 1 258 ? -16.703 4.426 57.819 1.00 94.06 258 LYS A O 1
ATOM 2120 N N . LYS A 1 259 ? -17.149 2.718 59.218 1.00 94.19 259 LYS A N 1
ATOM 2121 C CA . LYS A 1 259 ? -15.917 1.961 58.924 1.00 94.19 259 LYS A CA 1
ATOM 2122 C C . LYS A 1 259 ? -15.889 1.463 57.477 1.00 94.19 259 LYS A C 1
ATOM 2124 O O . LYS A 1 259 ? -14.854 1.575 56.820 1.00 94.19 259 LYS A O 1
ATOM 2129 N N . GLU A 1 260 ? -17.011 0.965 56.955 1.00 92.62 260 GLU A N 1
ATOM 2130 C CA . GLU A 1 260 ? -17.121 0.562 55.547 1.00 92.62 260 GLU A CA 1
ATOM 2131 C C . GLU A 1 260 ? -16.909 1.737 54.587 1.00 92.62 260 GLU A C 1
ATOM 2133 O O . GLU A 1 260 ? -16.096 1.628 53.668 1.00 92.62 260 GLU A O 1
ATOM 2138 N N . ILE A 1 261 ? -17.560 2.879 54.831 1.00 92.12 261 ILE A N 1
ATOM 2139 C CA . ILE A 1 261 ? -17.398 4.103 54.029 1.00 92.12 261 ILE A CA 1
ATOM 2140 C C . ILE A 1 261 ? -15.929 4.555 54.024 1.00 92.12 261 ILE A C 1
ATOM 2142 O O . ILE A 1 261 ? -15.372 4.812 52.957 1.00 92.12 261 ILE A O 1
ATOM 2146 N N . GLY A 1 262 ? -15.259 4.566 55.183 1.00 93.12 262 GLY A N 1
ATOM 2147 C CA . GLY A 1 262 ? -13.833 4.900 55.272 1.00 93.12 262 GLY A CA 1
ATOM 2148 C C . GLY A 1 262 ? -12.920 3.936 54.497 1.00 93.12 262 GLY A C 1
ATOM 2149 O O . GLY A 1 262 ? -11.928 4.358 53.900 1.00 93.12 262 GLY A O 1
ATOM 2150 N N . ASN A 1 263 ? -13.261 2.646 54.452 1.00 93.50 263 ASN A N 1
ATOM 2151 C CA . ASN A 1 263 ? -12.531 1.649 53.663 1.00 93.50 263 ASN A CA 1
ATOM 2152 C C . ASN A 1 263 ? -12.798 1.772 52.154 1.00 93.50 263 ASN A C 1
ATOM 2154 O O . ASN A 1 263 ? -11.889 1.546 51.351 1.00 93.50 263 ASN A O 1
ATOM 2158 N N . LEU A 1 264 ? -14.019 2.137 51.755 1.00 92.56 264 LEU A N 1
ATOM 2159 C CA . LEU A 1 264 ? -14.362 2.423 50.362 1.00 92.56 264 LEU A CA 1
ATOM 2160 C C . LEU A 1 264 ? -13.654 3.687 49.862 1.00 92.56 264 LEU A C 1
ATOM 2162 O O . LEU A 1 264 ? -13.094 3.656 48.768 1.00 92.56 264 LEU A O 1
ATOM 2166 N N . GLN A 1 265 ? -13.574 4.744 50.676 1.00 92.81 265 GLN A N 1
ATOM 2167 C CA . GLN A 1 265 ? -12.865 5.972 50.309 1.00 92.81 265 GLN A CA 1
ATOM 2168 C C . GLN A 1 265 ? -11.383 5.703 50.007 1.00 92.81 265 GLN A C 1
ATOM 2170 O O . GLN A 1 265 ? -10.913 6.029 48.922 1.00 92.81 265 GLN A O 1
ATOM 2175 N N . LYS A 1 266 ? -10.679 4.955 50.870 1.00 94.69 266 LYS A N 1
ATOM 2176 C CA . LYS A 1 266 ? -9.278 4.549 50.626 1.00 94.69 266 LYS A CA 1
ATOM 2177 C C . LYS A 1 266 ? -9.088 3.768 49.314 1.00 94.69 266 LYS A C 1
ATOM 2179 O O . LYS A 1 266 ? -8.047 3.889 48.664 1.00 94.69 266 LYS A O 1
ATOM 2184 N N . LYS A 1 267 ? -10.078 2.959 48.910 1.00 93.31 267 LYS A N 1
ATOM 2185 C CA . LYS A 1 267 ? -10.071 2.235 47.622 1.00 93.31 267 LYS A CA 1
ATOM 2186 C C . LYS A 1 267 ? -10.297 3.175 46.435 1.00 93.31 267 LYS A C 1
ATOM 2188 O O . LYS A 1 267 ? -9.675 2.990 45.393 1.00 93.31 267 LYS A O 1
ATOM 2193 N N . ILE A 1 268 ? -11.150 4.186 46.592 1.00 92.00 268 ILE A N 1
ATOM 2194 C CA . ILE A 1 268 ? -11.358 5.236 45.589 1.00 92.00 268 ILE A CA 1
ATOM 2195 C C . ILE A 1 268 ? -10.069 6.049 45.408 1.00 92.00 268 ILE A C 1
ATOM 2197 O O . ILE A 1 268 ? -9.611 6.178 44.276 1.00 92.00 268 ILE A O 1
ATOM 2201 N N . ASP A 1 269 ? -9.442 6.501 46.496 1.00 93.06 269 ASP A N 1
ATOM 2202 C CA . ASP A 1 269 ? -8.236 7.346 46.481 1.00 93.06 269 ASP A CA 1
ATOM 2203 C C . ASP A 1 269 ? -7.028 6.633 45.842 1.00 93.06 269 ASP A C 1
ATOM 2205 O O . ASP A 1 269 ? -6.266 7.212 45.063 1.00 93.06 269 ASP A O 1
ATOM 2209 N N . THR A 1 270 ? -6.863 5.336 46.119 1.00 90.81 270 THR A N 1
ATOM 2210 C CA . THR A 1 270 ? -5.834 4.513 45.459 1.00 90.81 270 THR A CA 1
ATOM 2211 C C . THR A 1 270 ? -6.144 4.273 43.979 1.00 90.81 270 THR A C 1
ATOM 2213 O O . THR A 1 270 ? -5.228 4.287 43.153 1.00 90.81 270 THR A O 1
ATOM 2216 N N . GLN A 1 271 ? -7.418 4.121 43.602 1.00 89.50 271 GLN A N 1
ATOM 2217 C CA . GLN A 1 271 ? -7.819 3.964 42.203 1.00 89.50 271 GLN A CA 1
ATOM 2218 C C . GLN A 1 271 ? -7.693 5.268 41.394 1.00 89.50 271 GLN A C 1
ATOM 2220 O O . GLN A 1 271 ? -7.316 5.211 40.221 1.00 89.50 271 GLN A O 1
ATOM 2225 N N . THR A 1 272 ? -7.983 6.438 41.974 1.00 89.81 272 THR A N 1
ATOM 2226 C CA . THR A 1 272 ? -7.729 7.733 41.318 1.00 89.81 272 THR A CA 1
ATOM 2227 C C . THR A 1 272 ? -6.238 7.979 41.155 1.00 89.81 272 THR A C 1
ATOM 2229 O O . THR A 1 272 ? -5.826 8.297 40.041 1.00 89.81 272 THR A O 1
ATOM 2232 N N . LYS A 1 273 ? -5.415 7.725 42.184 1.00 93.75 273 LYS A N 1
ATOM 2233 C CA . LYS A 1 273 ? -3.949 7.808 42.072 1.00 93.75 273 LYS A CA 1
ATOM 2234 C C . LYS A 1 273 ? -3.415 6.967 40.903 1.00 93.75 273 LYS A C 1
ATOM 2236 O O . LYS A 1 273 ? -2.735 7.501 40.028 1.00 93.75 273 LYS A O 1
ATOM 2241 N N . TRP A 1 274 ? -3.805 5.692 40.823 1.00 88.12 274 TRP A N 1
ATOM 2242 C CA . TRP A 1 274 ? -3.352 4.795 39.752 1.00 88.12 274 TRP A CA 1
ATOM 2243 C C . TRP A 1 274 ? -3.827 5.227 38.353 1.00 88.12 274 TRP A C 1
ATOM 2245 O O . TRP A 1 274 ? -3.101 5.073 37.371 1.00 88.12 274 TRP A O 1
ATOM 2255 N N . LYS A 1 275 ? -5.030 5.811 38.235 1.00 87.00 275 LYS A N 1
ATOM 2256 C CA . LYS A 1 275 ? -5.515 6.390 36.967 1.00 87.00 275 LYS A CA 1
ATOM 2257 C C . LYS A 1 275 ? -4.652 7.567 36.508 1.00 87.00 275 LYS A C 1
ATOM 2259 O O . LYS A 1 275 ? -4.360 7.649 35.316 1.00 87.00 275 LYS A O 1
ATOM 2264 N N . THR A 1 276 ? -4.246 8.447 37.423 1.00 90.81 276 THR A N 1
ATOM 2265 C CA . THR A 1 276 ? -3.398 9.609 37.111 1.00 90.81 276 THR A CA 1
ATOM 2266 C C . THR A 1 276 ? -2.005 9.172 36.658 1.00 90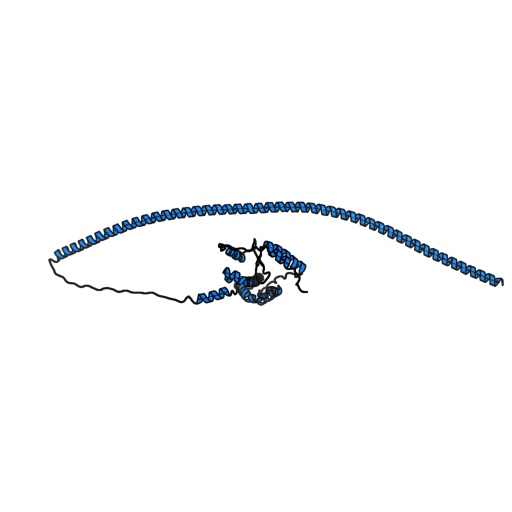.81 276 THR A C 1
ATOM 2268 O O . THR A 1 276 ? -1.552 9.592 35.596 1.00 90.81 276 THR A O 1
ATOM 2271 N N . GLU A 1 277 ? -1.372 8.248 37.387 1.00 89.44 277 GLU A N 1
ATOM 2272 C CA . GLU A 1 277 ? -0.061 7.677 37.033 1.00 89.44 277 GLU A CA 1
ATOM 2273 C C . GLU A 1 277 ? -0.088 6.984 35.656 1.00 89.44 277 GLU A C 1
ATOM 2275 O O . GLU A 1 277 ? 0.800 7.182 34.827 1.00 89.44 277 GLU A O 1
ATOM 2280 N N . ASN A 1 278 ? -1.146 6.219 35.361 1.00 83.19 278 ASN A N 1
ATOM 2281 C CA . ASN A 1 278 ? -1.327 5.547 34.069 1.00 83.19 278 ASN A CA 1
ATOM 2282 C C . ASN A 1 278 ? -1.543 6.548 32.915 1.00 83.19 278 ASN A C 1
ATOM 2284 O O . ASN A 1 278 ? -1.025 6.352 31.814 1.00 83.19 278 ASN A O 1
ATOM 2288 N N . LEU A 1 279 ? -2.271 7.646 33.158 1.00 89.75 279 LEU A N 1
ATOM 2289 C CA . LEU A 1 279 ? -2.447 8.721 32.178 1.00 89.75 279 LEU A CA 1
ATOM 2290 C C . LEU A 1 279 ? -1.121 9.430 31.866 1.00 89.75 279 LEU A C 1
ATOM 2292 O O . LEU A 1 279 ? -0.858 9.736 30.703 1.00 89.75 279 LEU A O 1
ATOM 2296 N N . GLU A 1 280 ? -0.275 9.660 32.869 1.00 91.94 280 GLU A N 1
ATOM 2297 C CA . GLU A 1 280 ? 1.033 10.284 32.668 1.00 91.94 280 GLU A CA 1
ATOM 2298 C C . GLU A 1 280 ? 2.016 9.350 31.945 1.00 91.94 280 GLU A C 1
ATOM 2300 O O . GLU A 1 280 ? 2.671 9.768 30.989 1.00 91.94 280 GLU A O 1
ATOM 2305 N N . LEU A 1 281 ? 2.045 8.060 32.302 1.00 90.69 281 LEU A N 1
ATOM 2306 C CA . LEU A 1 281 ? 2.816 7.045 31.575 1.00 90.69 281 LEU A CA 1
ATOM 2307 C C . LEU A 1 281 ? 2.433 6.984 30.089 1.00 90.69 281 LEU A C 1
ATOM 2309 O O . LEU A 1 281 ? 3.314 6.904 29.235 1.00 90.69 281 LEU A O 1
ATOM 2313 N N . LYS A 1 282 ? 1.139 7.082 29.756 1.00 82.62 282 LYS A N 1
ATOM 2314 C CA . LYS A 1 282 ? 0.679 7.128 28.357 1.00 82.62 282 LYS A CA 1
ATOM 2315 C C . LYS A 1 282 ? 1.204 8.342 27.589 1.00 82.62 282 LYS A C 1
ATOM 2317 O O . LYS A 1 282 ? 1.558 8.184 26.423 1.00 82.62 282 LYS A O 1
ATOM 2322 N N . LYS A 1 283 ? 1.283 9.521 28.220 1.00 89.31 283 LYS A N 1
ATOM 2323 C CA . LYS A 1 283 ? 1.876 10.720 27.598 1.00 89.31 283 LYS A CA 1
ATOM 2324 C C . LYS A 1 283 ? 3.358 10.500 27.292 1.00 89.31 283 LYS A C 1
ATOM 2326 O O . LYS A 1 283 ? 3.750 10.596 26.133 1.00 89.31 283 LYS A O 1
ATOM 2331 N N . ARG A 1 284 ? 4.134 10.057 28.290 1.00 88.88 284 ARG A N 1
ATOM 2332 C CA . ARG A 1 284 ? 5.576 9.778 28.141 1.00 88.88 284 ARG A CA 1
ATOM 2333 C C . ARG A 1 284 ? 5.866 8.727 27.060 1.00 88.88 284 ARG A C 1
ATOM 2335 O O . ARG A 1 284 ? 6.796 8.887 26.278 1.00 88.88 284 ARG A O 1
ATOM 2342 N N . ILE A 1 285 ? 5.051 7.670 26.966 1.00 80.12 285 ILE A N 1
ATOM 2343 C CA . ILE A 1 285 ? 5.167 6.656 25.898 1.00 80.12 285 ILE A CA 1
ATOM 2344 C C . ILE A 1 285 ? 4.927 7.277 24.511 1.00 80.12 285 ILE A C 1
ATOM 2346 O O . ILE A 1 285 ? 5.655 6.960 23.571 1.00 80.12 285 ILE A O 1
ATOM 2350 N N . SER A 1 286 ? 3.943 8.173 24.377 1.00 79.06 286 SER A N 1
ATOM 2351 C CA . SER A 1 286 ? 3.669 8.871 23.114 1.00 79.06 286 SER A CA 1
ATOM 2352 C C . SER A 1 286 ? 4.821 9.790 22.696 1.00 79.06 286 SER A C 1
ATOM 2354 O O . SER A 1 286 ? 5.179 9.820 21.522 1.00 79.06 286 SER A O 1
ATOM 2356 N N . GLU A 1 287 ? 5.415 10.515 23.643 1.00 85.69 287 GLU A N 1
ATOM 2357 C CA . GLU A 1 287 ? 6.545 11.424 23.404 1.00 85.69 287 GLU A CA 1
ATOM 2358 C C . GLU A 1 287 ? 7.789 10.658 22.923 1.00 85.69 287 GLU A C 1
ATOM 2360 O O . GLU A 1 287 ? 8.338 10.974 21.866 1.00 85.69 287 GLU A O 1
ATOM 2365 N N . ILE A 1 288 ? 8.165 9.582 23.627 1.00 80.81 288 ILE A N 1
ATOM 2366 C CA . ILE A 1 288 ? 9.300 8.714 23.263 1.00 80.81 288 ILE A CA 1
ATOM 2367 C C . ILE A 1 288 ? 9.087 8.066 21.885 1.00 80.81 288 ILE A C 1
ATOM 2369 O O . ILE A 1 288 ? 10.024 7.965 21.090 1.00 80.81 288 ILE A O 1
ATOM 2373 N N . SER A 1 289 ? 7.857 7.633 21.580 1.00 77.75 289 SER A N 1
ATOM 2374 C CA . SER A 1 289 ? 7.533 7.027 20.283 1.00 77.75 289 SER A CA 1
ATOM 2375 C C . SER A 1 289 ? 7.686 8.009 19.120 1.00 77.75 289 SER A C 1
ATOM 2377 O O . SER A 1 289 ? 8.099 7.599 18.035 1.00 77.75 289 SER A O 1
ATOM 2379 N N . ASN A 1 290 ? 7.361 9.287 19.329 1.00 78.31 290 ASN A N 1
ATOM 2380 C CA . ASN A 1 290 ? 7.477 10.313 18.297 1.00 78.31 290 ASN A CA 1
ATOM 2381 C C . ASN A 1 290 ? 8.947 10.685 18.055 1.00 78.31 290 ASN A C 1
ATOM 2383 O O . ASN A 1 290 ? 9.408 10.607 16.917 1.00 78.31 290 ASN A O 1
ATOM 2387 N N . GLN A 1 291 ? 9.705 10.968 19.122 1.00 79.19 291 GLN A N 1
ATOM 2388 C CA . GLN A 1 291 ? 11.133 11.313 19.040 1.00 79.19 291 GLN A CA 1
ATOM 2389 C C . GLN A 1 291 ? 11.951 10.235 18.316 1.00 79.19 291 GLN A C 1
ATOM 2391 O O . GLN A 1 291 ? 12.733 10.533 17.414 1.00 79.19 291 GLN A O 1
ATOM 2396 N N . LYS A 1 292 ? 11.726 8.957 18.654 1.00 78.44 292 LYS A N 1
ATOM 2397 C CA . LYS A 1 292 ? 12.449 7.839 18.034 1.00 78.44 292 LYS A CA 1
ATOM 2398 C C . LYS A 1 292 ? 12.122 7.662 16.547 1.00 78.44 292 LYS A C 1
ATOM 2400 O O . LYS A 1 292 ? 12.967 7.177 15.796 1.00 78.44 292 LYS A O 1
ATOM 2405 N N . ASN A 1 293 ? 10.923 8.032 16.099 1.00 79.44 293 ASN A N 1
ATOM 2406 C CA . ASN A 1 293 ? 10.587 8.008 14.674 1.00 79.44 293 ASN A CA 1
ATOM 2407 C C . ASN A 1 293 ? 11.262 9.163 13.921 1.00 79.44 293 ASN A C 1
ATOM 2409 O O . ASN A 1 293 ? 11.799 8.944 12.837 1.00 79.44 293 ASN A O 1
ATOM 2413 N N . GLU A 1 294 ? 11.286 10.359 14.508 1.00 83.69 294 GLU A N 1
ATOM 2414 C CA . GLU A 1 294 ? 11.900 11.553 13.917 1.00 83.69 294 GLU A CA 1
ATOM 2415 C C . GLU A 1 294 ? 13.421 11.401 13.734 1.00 83.69 294 GLU A C 1
ATOM 2417 O O . GLU A 1 294 ? 13.935 11.644 12.644 1.00 83.69 294 GLU A O 1
ATOM 2422 N N . GLU A 1 295 ? 14.136 10.885 14.741 1.00 84.81 295 GLU A N 1
ATOM 2423 C CA . GLU A 1 295 ? 15.583 10.630 14.654 1.00 84.81 295 GLU A CA 1
ATOM 2424 C C . GLU A 1 295 ? 15.933 9.599 13.560 1.00 84.81 295 GLU A C 1
ATOM 2426 O O . GLU A 1 295 ? 16.865 9.798 12.774 1.00 84.81 295 GLU A O 1
ATOM 2431 N N . ASN A 1 296 ? 15.152 8.516 13.453 1.00 82.50 296 ASN A N 1
ATOM 2432 C CA . ASN A 1 296 ? 15.338 7.500 12.412 1.00 82.50 296 ASN A CA 1
ATOM 2433 C C . ASN A 1 296 ? 15.056 8.046 11.003 1.00 82.50 296 ASN A C 1
ATOM 2435 O O . ASN A 1 296 ? 15.766 7.693 10.059 1.00 82.50 296 ASN A O 1
ATOM 2439 N N . LEU A 1 297 ? 14.044 8.909 10.850 1.00 83.31 297 LEU A N 1
ATOM 2440 C CA . LEU A 1 297 ? 13.763 9.589 9.585 1.00 83.31 297 LEU A CA 1
ATOM 2441 C C . LEU A 1 297 ? 14.906 10.536 9.209 1.00 83.31 297 LEU A C 1
ATOM 2443 O O . LEU A 1 297 ? 15.413 10.448 8.093 1.00 83.31 297 LEU A O 1
ATOM 2447 N N . LEU A 1 298 ? 15.375 11.368 10.143 1.00 90.31 298 LEU A N 1
ATOM 2448 C CA . LEU A 1 298 ? 16.464 12.319 9.907 1.00 90.31 298 LEU A CA 1
ATOM 2449 C C . LEU A 1 298 ? 17.772 11.618 9.509 1.00 90.31 298 LEU A C 1
ATOM 2451 O O . LEU A 1 298 ? 18.469 12.073 8.601 1.00 90.31 298 LEU A O 1
ATOM 2455 N N . LYS A 1 299 ? 18.096 10.483 10.142 1.00 93.75 299 LYS A N 1
ATOM 2456 C CA . LYS A 1 299 ? 19.252 9.664 9.752 1.00 93.75 299 LYS A CA 1
ATOM 2457 C C . LYS A 1 299 ? 19.113 9.137 8.320 1.00 93.75 299 LYS A C 1
ATOM 2459 O O . LYS A 1 299 ? 20.051 9.247 7.535 1.00 93.75 299 LYS A O 1
ATOM 2464 N N . ARG A 1 300 ? 17.936 8.612 7.966 1.00 88.75 300 ARG A N 1
ATOM 2465 C CA . ARG A 1 300 ? 17.673 8.043 6.637 1.00 88.75 300 ARG A CA 1
ATOM 2466 C C . ARG A 1 300 ? 17.639 9.102 5.531 1.00 88.75 300 ARG A C 1
ATOM 2468 O O . ARG A 1 300 ? 18.046 8.806 4.413 1.00 88.75 300 ARG A O 1
ATOM 2475 N N . VAL A 1 301 ? 17.207 10.328 5.837 1.00 86.94 301 VAL A N 1
ATOM 2476 C CA . VAL A 1 301 ? 17.317 11.479 4.924 1.00 86.94 301 VAL A CA 1
ATOM 2477 C C . VAL A 1 301 ? 18.786 11.775 4.618 1.00 86.94 301 VAL A C 1
ATOM 2479 O O . VAL A 1 301 ? 19.150 11.782 3.448 1.00 86.94 301 VAL A O 1
ATOM 2482 N N . LYS A 1 302 ? 19.657 11.877 5.633 1.00 93.12 302 LYS A N 1
ATOM 2483 C CA . LYS A 1 302 ? 21.102 12.108 5.423 1.00 93.12 302 LYS A CA 1
ATOM 2484 C C . LYS A 1 302 ? 21.789 11.000 4.620 1.00 93.12 302 LYS A C 1
ATOM 2486 O O . LYS A 1 302 ? 22.657 11.275 3.797 1.00 93.12 302 LYS A O 1
ATOM 2491 N N . GLU A 1 303 ? 21.410 9.741 4.843 1.00 91.44 303 GLU A N 1
ATOM 2492 C CA . GLU A 1 303 ? 21.904 8.608 4.043 1.00 91.44 303 GLU A CA 1
ATOM 2493 C C . GLU A 1 303 ? 21.504 8.746 2.559 1.00 91.44 303 GLU A C 1
ATOM 2495 O O . GLU A 1 303 ? 22.329 8.517 1.670 1.00 91.44 303 GLU A O 1
ATOM 2500 N N . LEU A 1 304 ? 20.268 9.178 2.279 1.00 89.75 304 LEU A N 1
ATOM 2501 C CA . LEU A 1 304 ? 19.779 9.427 0.918 1.00 89.75 304 LEU A CA 1
ATOM 2502 C C . LEU A 1 304 ? 20.425 10.660 0.266 1.00 89.75 304 LEU A C 1
ATOM 2504 O O . LEU A 1 304 ? 20.780 10.585 -0.907 1.00 89.75 304 LEU A O 1
ATOM 2508 N N . GLU A 1 305 ? 20.631 11.752 1.005 1.00 89.44 305 GLU A N 1
ATOM 2509 C CA . GLU A 1 305 ? 21.317 12.965 0.526 1.00 89.44 305 GLU A CA 1
ATOM 2510 C C . GLU A 1 305 ? 22.754 12.657 0.082 1.00 89.44 305 GLU A C 1
ATOM 2512 O O . GLU A 1 305 ? 23.135 12.977 -1.045 1.00 89.44 305 GLU A O 1
ATOM 2517 N N . ASN A 1 306 ? 23.525 11.952 0.919 1.00 92.38 306 ASN A N 1
ATOM 2518 C CA . ASN A 1 306 ? 24.887 11.523 0.580 1.00 92.38 306 ASN A CA 1
ATOM 2519 C C . ASN A 1 306 ? 24.913 10.621 -0.668 1.00 92.38 306 ASN A C 1
ATOM 2521 O O . ASN A 1 306 ? 25.750 10.800 -1.552 1.00 92.38 306 ASN A O 1
ATOM 2525 N N . THR A 1 307 ? 23.970 9.675 -0.764 1.00 90.31 307 THR A N 1
ATOM 2526 C CA . THR A 1 307 ? 23.840 8.782 -1.931 1.00 90.31 307 THR A CA 1
ATOM 2527 C C . THR A 1 307 ? 23.475 9.563 -3.201 1.00 90.31 307 THR A C 1
ATOM 2529 O O . THR A 1 307 ? 23.970 9.253 -4.285 1.00 90.31 307 THR A O 1
ATOM 2532 N N . GLY A 1 308 ? 22.636 10.596 -3.078 1.00 87.62 308 GLY A N 1
ATOM 2533 C CA . GLY A 1 308 ? 22.281 11.503 -4.169 1.00 87.62 308 GLY A CA 1
ATOM 2534 C C . GLY A 1 308 ? 23.500 12.239 -4.725 1.00 87.62 308 GLY A C 1
ATOM 2535 O O . GLY A 1 308 ? 23.761 12.150 -5.922 1.00 87.62 308 GLY A O 1
ATOM 2536 N N . GLN A 1 309 ? 24.296 12.864 -3.852 1.00 90.88 309 GLN A N 1
ATOM 2537 C CA . GLN A 1 309 ? 25.520 13.585 -4.237 1.00 90.88 309 GLN A CA 1
ATOM 2538 C C . GLN A 1 309 ? 26.579 12.680 -4.890 1.00 90.88 309 GLN A C 1
ATOM 2540 O O . GLN A 1 309 ? 27.305 13.111 -5.786 1.00 90.88 309 GLN A O 1
ATOM 2545 N N . GLU A 1 310 ? 26.700 11.420 -4.458 1.00 91.94 310 GLU A N 1
A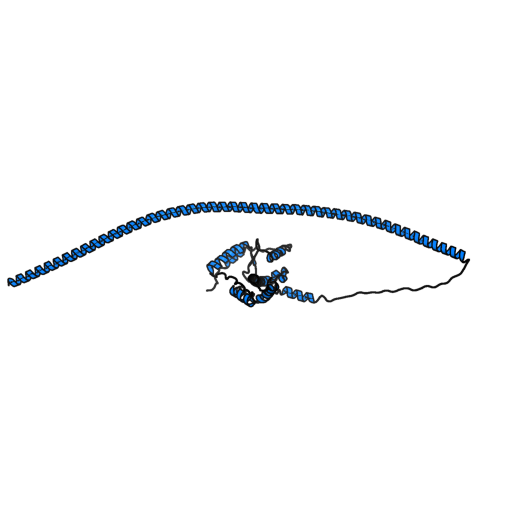TOM 2546 C CA . GLU A 1 310 ? 27.616 10.467 -5.097 1.00 91.94 310 GLU A CA 1
ATOM 2547 C C . GLU A 1 310 ? 27.147 10.094 -6.513 1.00 91.94 310 GLU A C 1
ATOM 2549 O O . GLU A 1 310 ? 27.957 9.978 -7.434 1.00 91.94 310 GLU A O 1
ATOM 2554 N N . ASN A 1 311 ? 25.836 9.933 -6.706 1.00 89.12 311 ASN A N 1
ATOM 2555 C CA . ASN A 1 311 ? 25.256 9.620 -8.010 1.00 89.12 311 ASN A CA 1
ATOM 2556 C C . ASN A 1 311 ? 25.301 10.814 -8.973 1.00 89.12 311 ASN A C 1
ATOM 2558 O O . ASN A 1 311 ? 25.586 10.615 -10.150 1.00 89.12 311 ASN A O 1
ATOM 2562 N N . GLU A 1 312 ? 25.105 12.037 -8.482 1.00 92.00 312 GLU A N 1
ATOM 2563 C CA . GLU A 1 312 ? 25.262 13.275 -9.256 1.00 92.00 312 GLU A CA 1
ATOM 2564 C C . GLU A 1 312 ? 26.677 13.377 -9.848 1.00 92.00 312 GLU A C 1
ATOM 2566 O O . GLU A 1 312 ? 26.834 13.450 -11.066 1.00 92.00 312 GLU A O 1
ATOM 2571 N N . LYS A 1 313 ? 27.717 13.179 -9.026 1.00 95.00 313 LYS A N 1
ATOM 2572 C CA . LYS A 1 313 ? 29.118 13.123 -9.491 1.00 95.00 313 LYS A CA 1
ATOM 2573 C C . LYS A 1 313 ? 29.381 12.007 -10.506 1.00 95.00 313 LYS A C 1
ATOM 2575 O O . LYS A 1 313 ? 30.220 12.159 -11.393 1.00 95.00 313 LYS A O 1
ATOM 2580 N N . LYS A 1 314 ? 28.707 10.855 -10.399 1.00 94.25 314 LYS A N 1
ATOM 2581 C CA . LYS A 1 314 ? 28.815 9.782 -11.410 1.00 94.25 314 LYS A CA 1
ATOM 2582 C C . LYS A 1 314 ? 28.179 10.203 -12.734 1.00 94.25 314 LYS A C 1
ATOM 2584 O O . LYS A 1 314 ? 28.759 9.931 -13.781 1.00 94.25 314 LYS A O 1
ATOM 2589 N N . ILE A 1 315 ? 27.036 10.887 -12.691 1.00 90.56 315 ILE A N 1
ATOM 2590 C CA . ILE A 1 315 ? 26.352 11.422 -13.876 1.00 90.56 315 ILE A CA 1
ATOM 2591 C C . ILE A 1 315 ? 27.225 12.480 -14.565 1.00 90.56 315 ILE A C 1
ATOM 2593 O O . ILE A 1 315 ? 27.454 12.366 -15.765 1.00 90.56 315 ILE A O 1
ATOM 2597 N N . GLU A 1 316 ? 27.799 13.433 -13.824 1.00 92.62 316 GLU A N 1
ATOM 2598 C CA . GLU A 1 316 ? 28.735 14.435 -14.365 1.00 92.62 316 GLU A CA 1
ATOM 2599 C C . GLU A 1 316 ? 29.933 13.786 -15.082 1.00 92.62 316 GLU A C 1
ATOM 2601 O O . GLU A 1 316 ? 30.271 14.151 -16.210 1.00 92.62 316 GLU A O 1
ATOM 2606 N N . ASN A 1 317 ? 30.547 12.769 -14.463 1.00 94.38 317 ASN A N 1
ATOM 2607 C CA . ASN A 1 317 ? 31.667 12.033 -15.055 1.00 94.38 317 ASN A CA 1
ATOM 2608 C C . ASN A 1 317 ? 31.276 11.272 -16.336 1.00 94.38 317 ASN A C 1
ATOM 2610 O O . ASN A 1 317 ? 32.071 11.216 -17.278 1.00 94.38 317 ASN A O 1
ATOM 2614 N N . LEU A 1 318 ? 30.066 10.701 -16.386 1.00 94.31 318 LEU A N 1
ATOM 2615 C CA . LEU A 1 318 ? 29.537 10.025 -17.574 1.00 94.31 318 LEU A CA 1
ATOM 2616 C C . LEU A 1 318 ? 29.237 11.017 -18.704 1.00 94.31 318 LEU A C 1
ATOM 2618 O O . LEU A 1 318 ? 29.634 10.761 -19.837 1.00 94.31 318 LEU A O 1
ATOM 2622 N N . ILE A 1 319 ? 28.626 12.168 -18.403 1.00 91.81 319 ILE A N 1
ATOM 2623 C CA . ILE A 1 319 ? 28.390 13.246 -19.379 1.00 91.81 319 ILE A CA 1
ATOM 2624 C C . ILE A 1 319 ? 29.724 13.707 -19.978 1.00 91.81 319 ILE A C 1
ATOM 2626 O O . ILE A 1 319 ? 29.889 13.710 -21.195 1.00 91.81 319 ILE A O 1
ATOM 2630 N N . ALA A 1 320 ? 30.724 13.987 -19.136 1.00 95.19 320 ALA A N 1
ATOM 2631 C CA . ALA A 1 320 ? 32.053 14.380 -19.600 1.00 95.19 320 ALA A CA 1
ATOM 2632 C C . ALA A 1 320 ? 32.750 13.291 -20.441 1.00 95.19 320 ALA A C 1
ATOM 2634 O O . ALA A 1 320 ? 33.597 13.610 -21.277 1.00 95.19 320 ALA A O 1
ATOM 2635 N N . MET A 1 321 ? 32.438 12.008 -20.225 1.00 95.56 321 MET A N 1
ATOM 2636 C CA . MET A 1 321 ? 32.937 10.906 -21.052 1.00 95.56 321 MET A CA 1
ATOM 2637 C C . MET A 1 321 ? 32.232 10.834 -22.409 1.00 95.56 321 MET A C 1
ATOM 2639 O O . MET A 1 321 ? 32.923 10.685 -23.415 1.00 95.56 321 MET A O 1
ATOM 2643 N N . ILE A 1 322 ? 30.907 10.996 -22.444 1.00 92.94 322 ILE A N 1
ATOM 2644 C CA . ILE A 1 322 ? 30.114 11.031 -23.681 1.00 92.94 322 ILE A CA 1
ATOM 2645 C C . ILE A 1 322 ? 30.606 12.164 -24.586 1.00 92.94 322 ILE A C 1
ATOM 2647 O O . ILE A 1 322 ? 30.988 11.891 -25.719 1.00 92.94 322 ILE A O 1
ATOM 2651 N N . SER A 1 323 ? 30.766 13.386 -24.068 1.00 95.69 323 SER A N 1
ATOM 2652 C CA . SER A 1 323 ? 31.257 14.513 -24.878 1.00 95.69 323 SER A CA 1
ATOM 2653 C C . SER A 1 323 ? 32.665 14.299 -25.445 1.00 95.69 323 SER A C 1
ATOM 2655 O O . SER A 1 323 ? 32.967 14.752 -26.546 1.00 95.69 323 SER A O 1
ATOM 2657 N N . ARG A 1 324 ? 33.542 13.560 -24.745 1.00 94.81 324 ARG A N 1
ATOM 2658 C CA . ARG A 1 324 ? 34.844 13.160 -25.312 1.00 94.81 324 ARG A CA 1
ATOM 2659 C C . ARG A 1 324 ? 34.698 12.135 -26.437 1.00 94.81 324 ARG A C 1
ATOM 2661 O O . ARG A 1 324 ? 35.481 12.189 -27.379 1.00 94.81 324 ARG A O 1
ATOM 2668 N N . MET A 1 325 ? 33.737 11.216 -26.335 1.00 90.75 325 MET A N 1
ATOM 2669 C CA . MET A 1 325 ? 33.458 10.228 -27.381 1.00 90.75 325 MET A CA 1
ATOM 2670 C C . MET A 1 325 ? 32.860 10.892 -28.626 1.00 90.75 325 MET A C 1
ATOM 2672 O O . MET A 1 325 ? 33.367 10.651 -29.719 1.00 90.75 325 MET A O 1
ATOM 2676 N N . GLU A 1 326 ? 31.892 11.796 -28.460 1.00 90.88 326 GLU A N 1
ATOM 2677 C CA . GLU A 1 326 ? 31.292 12.592 -29.544 1.00 90.88 326 GLU A CA 1
ATOM 2678 C C . GLU A 1 326 ? 32.371 13.373 -30.321 1.00 90.88 326 GLU A C 1
ATOM 2680 O O . GLU A 1 326 ? 32.479 13.240 -31.539 1.00 90.88 326 GLU A O 1
ATOM 2685 N N . MET A 1 327 ? 33.276 14.071 -29.619 1.00 91.44 327 MET A N 1
ATOM 2686 C CA . MET A 1 327 ? 34.420 14.763 -30.240 1.00 91.44 327 MET A CA 1
ATOM 2687 C C . MET A 1 327 ? 35.418 13.837 -30.957 1.00 91.44 327 MET A C 1
ATOM 2689 O O . MET A 1 327 ? 36.197 14.304 -31.792 1.00 91.44 327 MET A O 1
ATOM 2693 N N . THR A 1 328 ? 35.490 12.550 -30.600 1.00 91.00 328 THR A N 1
ATOM 2694 C CA . THR A 1 328 ? 36.306 11.581 -31.355 1.00 91.00 328 THR A CA 1
ATOM 2695 C C . THR A 1 328 ? 35.561 11.019 -32.555 1.00 91.00 328 THR A C 1
ATOM 2697 O O . THR A 1 328 ? 36.185 10.816 -33.592 1.00 91.00 328 THR A O 1
ATOM 2700 N N . GLU A 1 329 ? 34.250 10.807 -32.444 1.00 89.38 329 GLU A N 1
ATOM 2701 C CA . GLU A 1 329 ? 33.406 10.338 -33.540 1.00 89.38 329 GLU A CA 1
ATOM 2702 C C . GLU A 1 329 ? 33.365 11.359 -34.681 1.00 89.38 329 GLU A C 1
ATOM 2704 O O . GLU A 1 329 ? 33.628 10.987 -35.821 1.00 89.38 329 GLU A O 1
ATOM 2709 N N . GLU A 1 330 ? 33.170 12.646 -34.371 1.00 92.75 330 GLU A N 1
ATOM 2710 C CA . GLU A 1 330 ? 33.223 13.754 -35.338 1.00 92.75 330 GLU A CA 1
ATOM 2711 C C . GLU A 1 330 ? 34.533 13.737 -36.150 1.00 92.75 330 GLU A C 1
ATOM 2713 O O . GLU A 1 330 ? 34.510 13.678 -37.378 1.00 92.75 330 GLU A O 1
ATOM 2718 N N . LYS A 1 331 ? 35.684 13.627 -35.472 1.00 95.25 331 LYS A N 1
ATOM 2719 C CA . LYS A 1 331 ? 37.001 13.525 -36.129 1.00 95.25 331 LYS A CA 1
ATOM 2720 C C . LYS A 1 331 ? 37.142 12.295 -37.024 1.00 95.25 331 LYS A C 1
ATOM 2722 O O . LYS A 1 331 ? 37.813 12.368 -38.050 1.00 95.25 331 LYS A O 1
ATOM 2727 N N . TYR A 1 332 ? 36.560 11.156 -36.646 1.00 91.00 332 TYR A N 1
ATOM 2728 C CA . TYR A 1 332 ? 36.572 9.975 -37.510 1.00 91.00 332 TYR A CA 1
ATOM 2729 C C . TYR A 1 332 ? 35.667 10.160 -38.735 1.00 91.00 332 TYR A C 1
ATOM 2731 O O . TYR A 1 332 ? 36.054 9.725 -39.818 1.00 91.00 332 TYR A O 1
ATOM 2739 N N . GLN A 1 333 ? 34.522 10.838 -38.606 1.00 90.12 333 GLN A N 1
ATOM 2740 C CA . GLN A 1 333 ? 33.658 11.169 -39.746 1.00 90.12 333 GLN A CA 1
ATOM 2741 C C . GLN A 1 333 ? 34.341 12.136 -40.725 1.00 90.12 333 GLN A C 1
ATOM 2743 O O . GLN A 1 333 ? 34.257 11.923 -41.938 1.00 90.12 333 GLN A O 1
ATOM 2748 N N . ASP A 1 334 ? 35.082 13.131 -40.228 1.00 94.38 334 ASP A N 1
ATOM 2749 C CA . ASP A 1 334 ? 35.897 14.025 -41.062 1.00 94.38 334 ASP A CA 1
ATOM 2750 C C . ASP A 1 334 ? 36.948 13.242 -41.866 1.00 94.38 334 ASP A C 1
ATOM 2752 O O . ASP A 1 334 ? 37.026 13.378 -43.088 1.00 94.38 334 ASP A O 1
ATOM 2756 N N . ILE A 1 335 ? 37.707 12.357 -41.204 1.00 94.25 335 ILE A N 1
ATOM 2757 C CA . ILE A 1 335 ? 38.730 11.513 -41.850 1.00 94.25 335 ILE A CA 1
ATOM 2758 C C . ILE A 1 335 ? 38.103 10.597 -42.911 1.00 94.25 335 ILE A C 1
ATOM 2760 O O . ILE A 1 335 ? 38.608 10.511 -44.030 1.00 94.25 335 ILE A O 1
ATOM 2764 N N . ILE A 1 336 ? 36.988 9.930 -42.590 1.00 90.81 336 ILE A N 1
ATOM 2765 C CA . ILE A 1 336 ? 36.263 9.062 -43.534 1.00 90.81 336 ILE A CA 1
ATOM 2766 C C . ILE A 1 336 ? 35.790 9.868 -44.752 1.00 90.81 336 ILE A C 1
ATOM 2768 O O . ILE A 1 336 ? 35.907 9.399 -45.886 1.00 90.81 336 ILE A O 1
ATOM 2772 N N . THR A 1 337 ? 35.304 11.091 -44.535 1.00 94.06 337 THR A N 1
ATOM 2773 C CA . THR A 1 337 ? 34.842 11.988 -45.601 1.00 94.06 337 THR A CA 1
ATOM 2774 C C . THR A 1 337 ? 35.999 12.461 -46.488 1.00 94.06 337 THR A C 1
ATOM 2776 O O . THR A 1 337 ? 35.861 12.489 -47.713 1.00 94.06 337 THR A O 1
ATOM 2779 N N . GLU A 1 338 ? 37.155 12.797 -45.908 1.00 96.38 338 GLU A N 1
ATOM 2780 C CA . GLU A 1 338 ? 38.345 13.202 -46.663 1.00 96.38 338 GLU A CA 1
ATOM 2781 C C . GLU A 1 338 ? 38.885 12.051 -47.535 1.00 96.38 338 GLU A C 1
ATOM 2783 O O . GLU A 1 338 ? 39.193 12.253 -48.716 1.00 96.38 338 GLU A O 1
ATOM 2788 N N . GLU A 1 339 ? 38.951 10.833 -46.990 1.00 93.38 339 GLU A N 1
ATOM 2789 C CA . GLU A 1 339 ? 39.403 9.641 -47.718 1.00 93.38 339 GLU A CA 1
ATOM 2790 C C . GLU A 1 339 ? 38.422 9.213 -48.821 1.00 93.38 339 GLU A C 1
ATOM 2792 O O . GLU A 1 339 ? 38.853 8.907 -49.934 1.00 93.38 339 GLU A O 1
ATOM 2797 N N . ASP A 1 340 ? 37.106 9.283 -48.596 1.00 93.38 340 ASP A N 1
ATOM 2798 C CA . ASP A 1 340 ? 36.106 9.055 -49.651 1.00 93.38 340 ASP A CA 1
ATOM 2799 C C . ASP A 1 340 ? 36.239 10.084 -50.795 1.00 93.38 340 ASP A C 1
ATOM 2801 O O . ASP A 1 340 ? 36.199 9.723 -51.976 1.00 93.38 340 ASP A O 1
ATOM 2805 N N . GLN A 1 341 ? 36.508 11.359 -50.486 1.00 95.44 341 GLN A N 1
ATOM 2806 C CA . GLN A 1 341 ? 36.795 12.380 -51.503 1.00 95.44 341 GLN A CA 1
ATOM 2807 C C . GLN A 1 341 ? 38.120 12.141 -52.249 1.00 95.44 341 GLN A C 1
ATOM 2809 O O . GLN A 1 341 ? 38.220 12.445 -53.444 1.00 95.44 341 GLN A O 1
ATOM 2814 N N . LYS A 1 342 ? 39.162 11.617 -51.589 1.00 96.50 342 LYS A N 1
ATOM 2815 C CA . LYS A 1 342 ? 40.408 11.187 -52.257 1.00 96.50 342 LYS A CA 1
ATOM 2816 C C . LYS A 1 342 ? 40.145 10.003 -53.186 1.00 96.50 342 LYS A C 1
ATOM 2818 O O . LYS A 1 342 ? 40.534 10.056 -54.352 1.00 96.50 342 LYS A O 1
ATOM 2823 N N . PHE A 1 343 ? 39.421 8.987 -52.718 1.00 93.19 343 PHE A N 1
ATOM 2824 C CA . PHE A 1 343 ? 39.082 7.803 -53.505 1.00 93.19 343 PHE A CA 1
ATOM 2825 C C . PHE A 1 343 ? 38.222 8.143 -54.732 1.00 93.19 343 PHE A C 1
ATOM 2827 O O . PHE A 1 343 ? 38.489 7.655 -55.831 1.00 93.19 343 PHE A O 1
ATOM 2834 N N . LYS A 1 344 ? 37.235 9.039 -54.586 1.00 95.44 344 LYS A N 1
ATOM 2835 C CA . LYS A 1 344 ? 36.418 9.548 -55.703 1.00 95.44 344 LYS A CA 1
ATOM 2836 C C . LYS A 1 344 ? 37.254 10.254 -56.774 1.00 95.44 344 LYS A C 1
ATOM 2838 O O . LYS A 1 344 ? 37.022 10.006 -57.955 1.00 95.44 344 LYS A O 1
ATOM 2843 N N . ARG A 1 345 ? 38.234 11.079 -56.380 1.00 95.62 345 ARG A N 1
ATOM 2844 C CA . ARG A 1 345 ? 39.177 11.725 -57.314 1.00 95.62 345 ARG A CA 1
ATOM 2845 C C . ARG A 1 345 ? 40.044 10.697 -58.037 1.00 95.62 345 ARG A C 1
ATOM 2847 O O . ARG A 1 345 ? 39.993 10.635 -59.258 1.00 95.62 345 ARG A O 1
ATOM 2854 N N . LEU A 1 346 ? 40.709 9.807 -57.297 1.00 95.75 346 LEU A N 1
ATOM 2855 C CA . LEU A 1 346 ? 41.555 8.756 -57.874 1.00 95.75 346 LEU A CA 1
ATOM 2856 C C . LEU A 1 346 ? 40.788 7.855 -58.860 1.00 95.75 346 LEU A C 1
ATOM 2858 O O . LEU A 1 346 ? 41.316 7.469 -59.902 1.00 95.75 346 LEU A O 1
ATOM 2862 N N . ARG A 1 347 ? 39.520 7.543 -58.560 1.00 94.44 347 ARG A N 1
ATOM 2863 C CA . ARG A 1 347 ? 38.639 6.789 -59.459 1.00 94.44 347 ARG A CA 1
ATOM 2864 C C . ARG A 1 347 ? 38.311 7.560 -60.741 1.00 94.44 347 ARG A C 1
ATOM 2866 O O . ARG A 1 347 ? 38.259 6.939 -61.799 1.00 94.44 347 ARG A O 1
ATOM 2873 N N . LEU A 1 348 ? 38.077 8.870 -60.657 1.00 95.75 348 LEU A N 1
ATOM 2874 C CA . LEU A 1 348 ? 37.832 9.717 -61.827 1.00 95.75 348 LEU A CA 1
ATOM 2875 C C . LEU A 1 348 ? 39.090 9.827 -62.701 1.00 95.75 348 LEU A C 1
ATOM 2877 O O . LEU A 1 348 ? 39.004 9.623 -63.908 1.00 95.75 348 LEU A O 1
ATOM 2881 N N . ASP A 1 349 ? 40.255 10.046 -62.090 1.00 96.12 349 ASP A N 1
ATOM 2882 C CA . ASP A 1 349 ? 41.543 10.103 -62.791 1.00 96.12 349 ASP A CA 1
ATOM 2883 C C . ASP A 1 349 ? 41.840 8.785 -63.528 1.00 96.12 349 ASP A C 1
ATOM 2885 O O . ASP A 1 349 ? 42.249 8.794 -64.689 1.00 96.12 349 ASP A O 1
ATOM 2889 N N . PHE A 1 350 ? 41.552 7.641 -62.894 1.00 95.12 350 PHE A N 1
ATOM 2890 C CA . PHE A 1 350 ? 41.670 6.319 -63.517 1.00 95.12 350 PHE A CA 1
ATOM 2891 C C . PHE A 1 350 ? 40.715 6.124 -64.707 1.00 95.12 350 PHE A C 1
ATOM 2893 O O . PHE A 1 350 ? 41.119 5.566 -65.729 1.00 95.12 350 PHE A O 1
ATOM 2900 N N . ILE A 1 351 ? 39.461 6.583 -64.602 1.00 94.38 351 ILE A N 1
ATOM 2901 C CA . ILE A 1 351 ? 38.489 6.524 -65.708 1.00 94.38 351 ILE A CA 1
ATOM 2902 C C . ILE A 1 351 ? 38.984 7.374 -66.883 1.00 94.38 351 ILE A C 1
ATOM 2904 O O . ILE A 1 351 ? 39.111 6.851 -67.988 1.00 94.38 351 ILE A O 1
ATOM 2908 N N . ASN A 1 352 ? 39.367 8.628 -66.631 1.00 95.69 352 ASN A N 1
ATOM 2909 C CA . ASN A 1 352 ? 39.870 9.548 -67.655 1.00 95.69 352 ASN A CA 1
ATOM 2910 C C . ASN A 1 352 ? 41.121 8.993 -68.365 1.00 95.69 352 ASN A C 1
ATOM 2912 O O . ASN A 1 352 ? 41.219 9.040 -69.591 1.00 95.69 352 ASN A O 1
ATOM 2916 N N . ALA A 1 353 ? 42.069 8.422 -67.611 1.00 95.25 353 ALA A N 1
ATOM 2917 C CA . ALA A 1 353 ? 43.273 7.806 -68.173 1.00 95.25 353 ALA A CA 1
ATOM 2918 C C . ALA A 1 353 ? 42.952 6.564 -69.027 1.00 95.25 353 ALA A C 1
ATOM 2920 O O . ALA A 1 353 ? 43.538 6.377 -70.095 1.00 95.25 353 ALA A O 1
ATOM 2921 N N . SER A 1 354 ? 41.996 5.738 -68.589 1.00 94.50 354 SER A N 1
ATOM 2922 C CA . SER A 1 354 ? 41.508 4.582 -69.349 1.00 94.50 354 SER A CA 1
ATOM 2923 C C . SER A 1 354 ? 40.829 5.007 -70.657 1.00 94.50 354 SER A C 1
ATOM 2925 O O . SER A 1 354 ? 41.083 4.418 -71.708 1.00 94.50 354 SER A O 1
ATOM 2927 N N . GLU A 1 355 ? 39.999 6.050 -70.630 1.00 95.31 355 GLU A N 1
ATOM 2928 C CA . GLU A 1 355 ? 39.343 6.598 -71.824 1.00 95.31 355 GLU A CA 1
ATOM 2929 C C . GLU A 1 355 ? 40.360 7.188 -72.816 1.00 95.31 355 GLU A C 1
ATOM 2931 O O . GLU A 1 355 ? 40.306 6.848 -74.001 1.00 95.31 355 GLU A O 1
ATOM 2936 N N . SER A 1 356 ? 41.344 7.966 -72.340 1.00 96.31 356 SER A N 1
ATOM 2937 C CA . SER A 1 356 ? 42.444 8.489 -73.174 1.00 96.31 356 SER A CA 1
ATOM 2938 C C . SER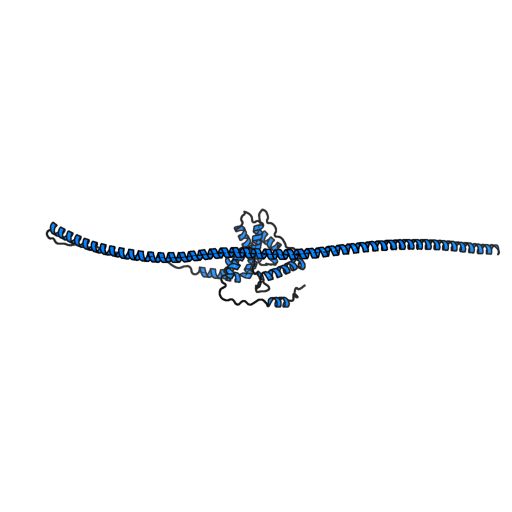 A 1 356 ? 43.219 7.362 -73.855 1.00 96.31 356 SER A C 1
ATOM 2940 O O . SER A 1 356 ? 43.355 7.351 -75.078 1.00 96.31 356 SER A O 1
ATOM 2942 N N . TRP A 1 357 ? 43.646 6.351 -73.090 1.00 95.38 357 TRP A N 1
ATOM 2943 C CA . TRP A 1 357 ? 44.394 5.213 -73.627 1.00 95.38 357 TRP A CA 1
ATOM 2944 C C . TRP A 1 357 ? 43.591 4.411 -74.660 1.00 95.38 357 TRP A C 1
ATOM 2946 O O . TRP A 1 357 ? 44.133 3.978 -75.679 1.00 95.38 357 TRP A O 1
ATOM 2956 N N . ASN A 1 358 ? 42.286 4.222 -74.435 1.00 95.06 358 ASN A N 1
ATOM 2957 C CA . ASN A 1 358 ? 41.419 3.562 -75.410 1.00 95.06 358 ASN A CA 1
ATOM 2958 C C . ASN A 1 358 ? 41.274 4.388 -76.701 1.00 95.06 358 ASN A C 1
ATOM 2960 O O . ASN A 1 358 ? 41.271 3.800 -77.783 1.00 95.06 358 ASN A O 1
ATOM 2964 N N . SER A 1 359 ? 41.207 5.720 -76.604 1.00 95.56 359 SER A N 1
ATOM 2965 C CA . SER A 1 359 ? 41.180 6.630 -77.758 1.00 95.56 359 SER A CA 1
ATOM 2966 C C . SER A 1 359 ? 42.488 6.575 -78.563 1.00 95.56 359 SER A C 1
ATOM 2968 O O . SER A 1 359 ? 42.465 6.306 -79.764 1.00 95.56 359 SER A O 1
ATOM 2970 N N . GLU A 1 360 ? 43.642 6.701 -77.898 1.00 96.12 360 GLU A N 1
ATOM 2971 C CA . GLU A 1 360 ? 44.973 6.582 -78.518 1.00 96.12 360 GLU A CA 1
ATOM 2972 C C . GLU A 1 360 ? 45.156 5.226 -79.218 1.00 96.12 360 GLU A C 1
ATOM 2974 O O . GLU A 1 360 ? 45.618 5.148 -80.359 1.00 96.12 360 GLU A O 1
ATOM 2979 N N . LYS A 1 361 ? 44.725 4.139 -78.567 1.00 95.81 361 LYS A N 1
ATOM 2980 C CA . LYS A 1 361 ? 44.748 2.787 -79.134 1.00 95.81 361 LYS A CA 1
ATOM 2981 C C . LYS A 1 361 ? 43.864 2.658 -80.378 1.00 95.81 361 LYS A C 1
ATOM 2983 O O . LYS A 1 361 ? 44.259 1.979 -81.328 1.00 95.81 361 LYS A O 1
ATOM 2988 N N . GLN A 1 362 ? 42.681 3.277 -80.389 1.00 95.62 362 GLN A N 1
ATOM 2989 C CA . GLN A 1 362 ? 41.809 3.304 -81.568 1.00 95.62 362 GLN A CA 1
ATOM 2990 C C . GLN A 1 362 ? 42.441 4.104 -82.711 1.00 95.62 362 GLN A C 1
ATOM 2992 O O . GLN A 1 362 ? 42.457 3.614 -83.841 1.00 95.62 362 GLN A O 1
ATOM 2997 N N . GLN A 1 363 ? 43.014 5.277 -82.426 1.00 96.44 363 GLN A N 1
ATOM 2998 C CA . GLN A 1 363 ? 43.715 6.087 -83.423 1.00 96.44 363 GLN A CA 1
ATOM 2999 C C . GLN A 1 363 ? 44.877 5.306 -84.055 1.00 96.44 363 GLN A C 1
ATOM 3001 O O . GLN A 1 363 ? 44.923 5.159 -85.276 1.00 96.44 363 GLN A O 1
ATOM 3006 N N . LEU A 1 364 ? 45.759 4.719 -83.239 1.00 96.06 364 LEU A N 1
ATOM 3007 C CA . LEU A 1 364 ? 46.892 3.927 -83.724 1.00 96.06 364 LEU A CA 1
ATOM 3008 C C . LEU A 1 364 ? 46.437 2.734 -84.582 1.00 96.06 364 LEU A C 1
ATOM 3010 O O . LEU A 1 364 ? 47.069 2.408 -85.586 1.00 96.06 364 LEU A O 1
ATOM 3014 N N . HIS A 1 365 ? 45.318 2.094 -84.229 1.00 96.00 365 HIS A N 1
ATOM 3015 C CA . HIS A 1 365 ? 44.748 1.016 -85.037 1.00 96.00 365 HIS A CA 1
ATOM 3016 C C . HIS A 1 365 ? 44.295 1.507 -86.423 1.00 96.00 365 HIS A C 1
ATOM 3018 O O . HIS A 1 365 ? 44.602 0.861 -87.426 1.00 96.00 365 HIS A O 1
ATOM 3024 N N . GLN A 1 366 ? 43.638 2.670 -86.503 1.00 95.69 366 GLN A N 1
ATOM 3025 C CA . GLN A 1 366 ? 43.236 3.281 -87.777 1.00 95.69 366 GLN A CA 1
ATOM 3026 C C . GLN A 1 366 ? 44.440 3.724 -88.621 1.00 95.69 366 GLN A C 1
ATOM 3028 O O . GLN A 1 366 ? 44.450 3.524 -89.838 1.00 95.69 366 GLN A O 1
ATOM 3033 N N . GLU A 1 367 ? 45.491 4.261 -87.998 1.00 96.06 367 GLU A N 1
ATOM 3034 C CA . GLU A 1 367 ? 46.743 4.608 -88.682 1.00 96.06 367 GLU A CA 1
ATOM 3035 C C . GLU A 1 367 ? 47.428 3.372 -89.289 1.00 96.06 367 GLU A C 1
ATOM 3037 O O . GLU A 1 367 ? 47.865 3.414 -90.444 1.00 96.06 367 GLU A O 1
ATOM 3042 N N . ILE A 1 368 ? 47.462 2.251 -88.557 1.00 95.44 368 ILE A N 1
ATOM 3043 C CA . ILE A 1 368 ? 47.983 0.965 -89.047 1.00 95.44 368 ILE A CA 1
ATOM 3044 C C . ILE A 1 368 ? 47.157 0.456 -90.236 1.00 95.44 368 ILE A C 1
ATOM 3046 O O . ILE A 1 368 ? 47.738 0.104 -91.264 1.00 95.44 368 ILE A O 1
ATOM 3050 N N . LEU A 1 369 ? 45.821 0.458 -90.143 1.00 95.00 369 LEU A N 1
ATOM 3051 C CA . LEU A 1 369 ? 44.940 0.049 -91.246 1.00 95.00 369 LEU A CA 1
ATOM 3052 C C . LEU A 1 369 ? 45.168 0.912 -92.499 1.00 95.00 369 LEU A C 1
ATOM 3054 O O . LEU A 1 369 ? 45.420 0.380 -93.580 1.00 95.00 369 LEU A O 1
ATOM 3058 N N . THR A 1 370 ? 45.194 2.236 -92.335 1.00 95.12 370 THR A N 1
ATOM 3059 C CA . THR A 1 370 ? 45.424 3.214 -93.416 1.00 95.12 370 THR A CA 1
ATOM 3060 C C . THR A 1 370 ? 46.815 3.072 -94.048 1.00 95.12 370 THR A C 1
ATOM 3062 O O . THR A 1 370 ? 47.018 3.359 -95.230 1.00 95.12 370 THR A O 1
ATOM 3065 N N . ARG A 1 371 ? 47.826 2.660 -93.273 1.00 94.38 371 ARG A N 1
ATOM 3066 C CA . ARG A 1 371 ? 49.175 2.392 -93.790 1.00 94.38 371 ARG A CA 1
ATOM 3067 C C . ARG A 1 371 ? 49.235 1.072 -94.556 1.00 94.38 371 ARG A C 1
ATOM 3069 O O . ARG A 1 371 ? 49.845 1.035 -95.620 1.00 94.38 371 ARG A O 1
ATOM 3076 N N . ASN A 1 372 ? 48.583 0.026 -94.054 1.00 93.38 372 ASN A N 1
ATOM 3077 C CA . ASN A 1 372 ? 48.515 -1.274 -94.721 1.00 93.38 372 ASN A CA 1
ATOM 3078 C C . ASN A 1 372 ? 47.771 -1.186 -96.061 1.00 93.38 372 ASN A C 1
ATOM 3080 O O . ASN A 1 372 ? 48.243 -1.750 -97.044 1.00 93.38 372 ASN A O 1
ATOM 3084 N N . GLN A 1 373 ? 46.673 -0.423 -96.126 1.00 93.69 373 GLN A N 1
ATOM 3085 C CA . GLN A 1 373 ? 45.953 -0.167 -97.376 1.00 93.69 373 GLN A CA 1
ATOM 3086 C C . GLN A 1 373 ? 46.858 0.506 -98.423 1.00 93.69 373 GLN A C 1
ATOM 3088 O O . GLN A 1 373 ? 46.993 -0.006 -99.529 1.00 93.69 373 GLN A O 1
ATOM 3093 N N . ARG A 1 374 ? 47.568 1.583 -98.057 1.00 92.88 374 ARG A N 1
ATOM 3094 C CA . ARG A 1 374 ? 48.502 2.270 -98.973 1.00 92.88 374 ARG A CA 1
ATOM 3095 C C . ARG A 1 374 ? 49.644 1.379 -99.470 1.00 92.88 374 ARG A C 1
ATOM 3097 O O . ARG A 1 374 ? 50.105 1.543 -100.593 1.00 92.88 374 ARG A O 1
ATOM 3104 N N . ILE A 1 375 ? 50.103 0.427 -98.653 1.00 91.31 375 ILE A N 1
ATOM 3105 C CA . ILE A 1 375 ? 51.095 -0.575 -99.075 1.00 91.31 375 ILE A CA 1
ATOM 3106 C C . ILE A 1 375 ? 50.490 -1.528 -100.120 1.00 91.31 375 ILE A C 1
ATOM 3108 O O . ILE A 1 375 ? 51.153 -1.841 -101.106 1.00 91.31 375 ILE A O 1
ATOM 3112 N N . GLN A 1 376 ? 49.238 -1.961 -99.944 1.00 88.94 376 GLN A N 1
ATOM 3113 C CA . GLN A 1 376 ? 48.537 -2.790 -100.933 1.00 88.94 376 GLN A CA 1
ATOM 3114 C C . GLN A 1 376 ? 48.320 -2.041 -102.255 1.00 88.94 376 GLN A C 1
ATOM 3116 O O . GLN A 1 376 ? 48.615 -2.594 -103.310 1.00 88.94 376 GLN A O 1
ATOM 3121 N N . GLU A 1 377 ? 47.881 -0.781 -102.199 1.00 89.44 377 GLU A N 1
ATOM 3122 C CA . GLU A 1 377 ? 47.713 0.093 -103.371 1.00 89.44 377 GLU A CA 1
ATOM 3123 C C . GLU A 1 377 ? 49.036 0.247 -104.143 1.00 89.44 377 GLU A C 1
ATOM 3125 O O . GLU A 1 377 ? 49.088 -0.033 -105.339 1.00 89.44 377 GLU A O 1
ATOM 3130 N N . PHE A 1 378 ? 50.141 0.546 -103.449 1.00 85.38 378 PHE A N 1
ATOM 3131 C CA . PHE A 1 378 ? 51.470 0.655 -104.063 1.00 85.38 378 PHE A CA 1
ATOM 3132 C C . PHE A 1 378 ? 51.949 -0.651 -104.722 1.00 85.38 378 PHE A C 1
ATOM 3134 O O . PHE A 1 378 ? 52.612 -0.613 -105.758 1.00 85.38 378 PHE A O 1
ATOM 3141 N N . HIS A 1 379 ? 51.619 -1.819 -104.160 1.00 79.19 379 HIS A N 1
ATOM 3142 C CA . HIS A 1 379 ? 51.940 -3.101 -104.795 1.00 79.19 379 HIS A CA 1
ATOM 3143 C C . HIS A 1 379 ? 51.124 -3.355 -106.070 1.00 79.19 379 HIS A C 1
ATOM 3145 O O . HIS A 1 379 ? 51.653 -3.963 -106.999 1.00 79.19 379 HIS A O 1
ATOM 3151 N N . VAL A 1 380 ? 49.877 -2.878 -106.139 1.00 79.50 380 VAL A N 1
ATOM 3152 C CA . VAL A 1 380 ? 49.032 -2.978 -107.342 1.00 79.50 380 VAL A CA 1
ATOM 3153 C C . VAL A 1 380 ? 49.503 -2.022 -108.443 1.00 79.50 380 VAL A C 1
ATOM 3155 O O . VAL A 1 380 ? 49.486 -2.401 -109.606 1.00 79.50 380 VAL A O 1
ATOM 3158 N N . GLU A 1 381 ? 49.968 -0.818 -108.103 1.00 74.69 381 GLU A N 1
ATOM 3159 C CA . GLU A 1 381 ? 50.462 0.164 -109.089 1.00 74.69 381 GLU A CA 1
ATOM 3160 C C . GLU A 1 381 ? 51.822 -0.197 -109.719 1.00 74.69 381 GLU A C 1
ATOM 3162 O O . GLU A 1 381 ? 52.167 0.336 -110.772 1.00 74.69 381 GLU A O 1
ATOM 3167 N N . ASN A 1 382 ? 52.602 -1.083 -109.087 1.00 67.81 382 ASN A N 1
ATOM 3168 C CA . ASN A 1 382 ? 53.951 -1.474 -109.525 1.00 67.81 382 ASN A CA 1
ATOM 3169 C C . ASN A 1 382 ? 54.052 -2.946 -109.989 1.00 67.81 382 ASN A C 1
ATOM 3171 O O . ASN A 1 382 ? 55.161 -3.485 -110.045 1.00 67.81 382 ASN A O 1
ATOM 3175 N N . SER A 1 383 ? 52.916 -3.591 -110.293 1.00 57.53 383 SER A N 1
ATOM 3176 C CA . SER A 1 383 ? 52.821 -4.962 -110.833 1.00 57.53 383 SER A CA 1
ATOM 3177 C C . SER A 1 383 ? 52.226 -4.971 -112.241 1.00 57.53 383 SER A C 1
ATOM 3179 O O . SER A 1 383 ? 52.773 -5.713 -113.085 1.00 57.53 383 SER A O 1
#

pLDDT: mean 73.21, std 23.93, range [24.66, 98.0]

Sequence (383 aa):
MEFSSLDLPEIREKFKNLVPIEWKQSDSNFFHNILRRFCNFAENETIAIIRLYKTPYFVKLEKLKELKGLLHIMSSVLLGIPAKEVRNAKSDGFTLQNLKNELKHLSLTETFTEIENYAEVVYKHVDRVKKEQFLRTCDLFDAIEHCQRICIINRLKKFLHNQKGCARVPGLKCDECTKIQKIQKVQKTSDAEIPLKTAKTPEYSKNPTIACEKCTESSQIVLKIKNELKINQNLMSEMRKKLEDADEQHKKVLEERKKEIGNLQKKIDTQTKWKTENLELKKRISEISNQKNEENLLKRVKELENTGQENEKKIENLIAMISRMEMTEEKYQDIITEEDQKFKRLRLDFINASESWNSEKQQLHQEILTRNQRIQEFHVENS